Protein 5GJ9 (pdb70)

Nearest PDB structures (foldseek):
  5gja-assembly1_B  TM=1.000E+00  e=1.916E-65  Arabidopsis thaliana
  5gja-assembly1_E  TM=1.000E+00  e=4.987E-63  Arabidopsis thaliana
  5gja-assembly1_H  TM=1.001E+00  e=1.355E-62  Arabidopsis thaliana
  5tcv-assembly1_A  TM=8.488E-01  e=1.077E-47  Petunia x hybrida
  1w9y-assembly1_A  TM=8.461E-01  e=1.157E-46  Petunia x hybrida

Sequence (596 aa):
KFPVVDLSKLNGEERDQTMALINEACENWGFFEIVNHGLPHDLMDKIEKMTKDHYKTCQEQKFNDMLKSKGLDNLETEVEDVDWESTFYVRHLPQSNLNDISDVSDEYRTAMKDFGKRLENLAEDLLDLLCENLGLEKGYLKKVFHGTKGPTFGTKVSNYPPCPKPEMIKGLRAHTDAGGIILLFQDDKVSGLQLLKDGDWIDVPPLNHSIVINLGDQLEVITNGKYKSVLHRVVTQQEGNRMSVASFYNPGSDAEISPATSLVEKDSEYPSFVFDDYMKLYAGVKFQPKEPRFAAMKKFPVVDLSKLNGEERDQTMALINEACENWGFFEIVNHGLPHDLMDKIEKMTKDHYKTCQEQKFNDMLKSKGLDNLETEVEDVDWESTFYVRHLPQSNLNDISDVSDEYRTAMKDFGKRLENLAEDLLDLLCENLGLEKGYLKKVFHGTKGPTFGTKVSNYPPCPKPEMIKGLRAHTDAGGIILLFQDDKVSGLQLLKDGDWIDVPPLNHSIVINLGDQLEVITNGKYKSVLHRVVTQQEGNRMSVASFYNPGSDAEISPATSLVEKDSEYPSFVFDDYMKLYAGVKFQPKEPRFAAMK

CATH classification: 2.60.120.330

InterPro domains:
  IPR005123 Oxoglutarate/iron-dependent dioxygenase domain [PS51471] (156-256)
  IPR026992 Non-haem dioxygenase, N-terminal domain [PF14226] (8-100)
  IPR027443 Isopenicillin N synthase-like superfamily [G3DSA:2.60.120.330] (5-317)
  IPR044861 Isopenicillin N synthase-like, Fe(2+) 2OG dioxygenase domain [PF03171] (162-256)
  IPR050295 Plant 2-oxoglutarate-dependent oxidoreductases [PTHR47991] (5-285)

Organism: Arabidopsis thaliana (NCBI:txid3702)

Foldseek 3Di:
DAAEAEVVCCPDDCNVVRLVSVLVCLQAPLKHKYDPLPDDLVLLVVLVVQLVVCCVVPQVVVLVVVCVVVVVVDQDAADPPDALKTKDKFWDPPHTPLVVPPRGDPVNSVSVNVVQVSVVVSVLVVVQSVCVVLVHDGCPVQVLQQAPSGWTKMKMKMKRAADQDQVRHFNFAKFFAAFAKKKKDKAQPDWFKWWDGPHDTHTPHRHRPMIMMGGGCLVCFQLLNSGDGTIMTGTHHNHDMMIMIMMGTGGDQQRWGHHHVVNDDDDGPFDIAGSVVLVVVCVVQGNPDDVVSRVVRD/DAAEAEVVLCPDPCVVVSLVSVLCCLQAPLKHKYDPLPDDLVLLVVLVVQLVVLCVVPQVVVLVVVCVVVVVVDFDAADDPDAQKTKDKFWDPPDTCLVVPDSGDPVNSVSVNVVQVSVVVSVLVVVQSVCVVLVHDGCPVQVLQQAPSGWTKMKMKMKRAAHQCLVRHFNFAKFFAAFAKKKKDKAQPDWFKWWAGPRDTHTPHRHRRMIMMGGGPLVCFQLLNSRHGTIMTGTHHNDDMMIMIMMGTGGDQQRWGHHHPVNDDDDGPFAIDGSNVLVVVCVVQRNPDPVVSRVVRD

Structure (mmCIF, N/CA/C/O backb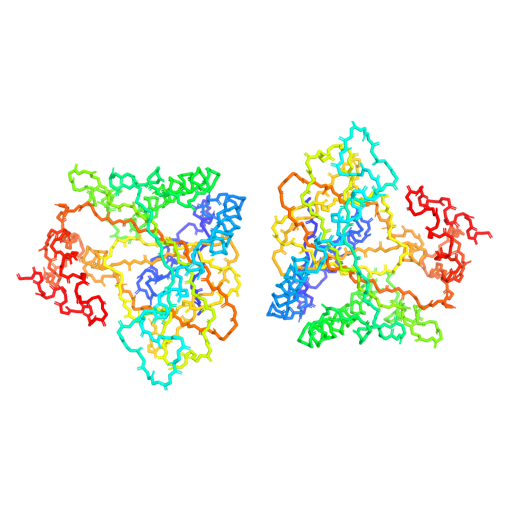one):
data_5GJ9
#
_entry.id   5GJ9
#
_cell.length_a   49.378
_cell.length_b   95.096
_cell.length_c   70.145
_cell.angle_alpha   90.00
_cell.angle_beta   105.91
_cell.angle_gamma   90.00
#
_symmetry.space_group_name_H-M   'P 1 21 1'
#
loop_
_entity.id
_entity.type
_entity.pdbx_description
1 polymer '1-aminocyclopropane-1-carboxylate oxidase 2'
2 non-polymer 'ZINC ION'
3 non-polymer 'PYRAZINE-2-CARBOXYLIC ACID'
4 water water
#
loop_
_atom_site.group_PDB
_atom_site.id
_atom_site.type_symbol
_atom_site.label_atom_id
_atom_site.label_alt_id
_atom_site.label_comp_id
_atom_site.label_asym_id
_atom_site.label_entity_id
_atom_site.label_seq_id
_atom_site.pdbx_PDB_ins_code
_atom_site.Cartn_x
_atom_site.Cartn_y
_atom_site.Cartn_z
_atom_site.occupancy
_atom_site.B_iso_or_equiv
_atom_site.auth_seq_id
_atom_site.auth_comp_id
_atom_site.auth_asym_id
_atom_site.auth_atom_id
_atom_site.pdbx_PDB_model_num
ATOM 1 N N . LYS A 1 6 ? -5.179 4.963 -35.913 1.00 45.41 6 LYS A N 1
ATOM 2 C CA . LYS A 1 6 ? -4.540 4.657 -34.633 1.00 50.74 6 LYS A CA 1
ATOM 3 C C . LYS A 1 6 ? -4.023 3.212 -34.595 1.00 47.91 6 LYS A C 1
ATOM 4 O O . LYS A 1 6 ? -4.582 2.311 -35.233 1.00 41.16 6 LYS A O 1
ATOM 10 N N . PHE A 1 7 ? -2.953 3.002 -33.840 1.00 48.65 7 PHE A N 1
ATOM 11 C CA . PHE A 1 7 ? -2.236 1.737 -33.902 1.00 41.20 7 PHE A CA 1
ATOM 12 C C . PHE A 1 7 ? -3.106 0.610 -33.353 1.00 31.43 7 PHE A C 1
ATOM 13 O O . PHE A 1 7 ? -3.634 0.727 -32.244 1.00 38.32 7 PHE A O 1
ATOM 21 N N . PRO A 1 8 ? -3.279 -0.487 -34.091 1.00 35.49 8 PRO A N 1
ATOM 22 C CA . PRO A 1 8 ? -4.184 -1.566 -33.649 1.00 39.87 8 PRO A CA 1
ATOM 23 C C . PRO A 1 8 ? -3.671 -2.296 -32.410 1.00 33.37 8 PRO A C 1
ATOM 24 O O . PRO A 1 8 ? -2.561 -2.834 -32.399 1.00 25.93 8 PRO A O 1
ATOM 28 N N . VAL A 1 9 ? -4.502 -2.335 -31.373 1.00 29.76 9 VAL A N 1
ATOM 29 C CA . VAL A 1 9 ? -4.273 -3.163 -30.192 1.00 34.63 9 VAL A CA 1
ATOM 30 C C . VAL A 1 9 ? -5.432 -4.151 -30.110 1.00 33.85 9 VAL A C 1
ATOM 31 O O . VAL A 1 9 ? -6.598 -3.742 -30.085 1.00 36.51 9 VAL A O 1
ATOM 35 N N . VAL A 1 10 ? -5.117 -5.444 -30.083 1.00 30.02 10 VAL A N 1
ATOM 36 C CA . VAL A 1 10 ? -6.120 -6.506 -30.147 1.00 32.31 10 VAL A CA 1
ATOM 37 C C . VAL A 1 10 ? -6.168 -7.225 -28.806 1.00 32.52 10 VAL A C 1
ATOM 38 O O . VAL A 1 10 ? -5.139 -7.703 -28.317 1.00 30.35 10 VAL A O 1
ATOM 42 N N . ASP A 1 11 ? -7.367 -7.313 -28.222 1.00 35.02 11 ASP A N 1
ATOM 43 C CA . ASP A 1 11 ? -7.597 -8.028 -26.964 1.00 35.14 11 ASP A CA 1
ATOM 44 C C . ASP A 1 11 ? -7.924 -9.487 -27.274 1.00 36.18 11 ASP A C 1
ATOM 45 O O . ASP A 1 11 ? -9.065 -9.825 -27.606 1.00 34.95 11 ASP A O 1
ATOM 50 N N . LEU A 1 12 ? -6.933 -10.365 -27.109 1.00 29.23 12 LEU A N 1
ATOM 51 C CA . LEU A 1 12 ? -7.105 -11.764 -27.486 1.00 36.06 12 LEU A CA 1
ATOM 52 C C . LEU A 1 12 ? -8.137 -12.478 -26.627 1.00 38.57 12 LEU A C 1
ATOM 53 O O . LEU A 1 12 ? -8.697 -13.490 -27.067 1.00 40.79 12 LEU A O 1
ATOM 58 N N . SER A 1 13 ? -8.413 -11.977 -25.420 1.00 37.82 13 SER A N 1
ATOM 59 C CA . SER A 1 13 ? -9.443 -12.595 -24.600 1.00 37.73 13 SER A CA 1
ATOM 60 C C . SER A 1 13 ? -10.817 -12.492 -25.244 1.00 36.91 13 SER A C 1
ATOM 61 O O . SER A 1 13 ? -11.712 -13.272 -24.899 1.00 42.50 13 SER A O 1
ATOM 64 N N . LYS A 1 14 ? -11.002 -11.566 -26.178 1.00 37.46 14 LYS A N 1
ATOM 65 C CA . LYS A 1 14 ? -12.280 -11.409 -26.858 1.00 44.64 14 LYS A CA 1
ATOM 66 C C . LYS A 1 14 ? -12.529 -12.478 -27.920 1.00 48.02 14 LYS A C 1
ATOM 67 O O . LYS A 1 14 ? -13.554 -12.416 -28.611 1.00 45.43 14 LYS A O 1
ATOM 73 N N . LEU A 1 15 ? -11.629 -13.454 -28.062 1.00 49.15 15 LEU A N 1
ATOM 74 C CA . LEU A 1 15 ? -11.830 -14.581 -28.967 1.00 51.46 15 LEU A CA 1
ATOM 75 C C . LEU A 1 15 ? -12.714 -15.678 -28.381 1.00 55.12 15 LEU A C 1
ATOM 76 O O . LEU A 1 15 ? -13.188 -16.537 -29.136 1.00 50.62 15 LEU A O 1
ATOM 81 N N . ASN A 1 16 ? -12.944 -15.674 -27.067 1.00 58.34 16 ASN A N 1
ATOM 82 C CA . ASN A 1 16 ? -13.597 -16.784 -26.381 1.00 58.39 16 ASN A CA 1
ATOM 83 C C . ASN A 1 16 ? -15.117 -16.707 -26.395 1.00 62.27 16 ASN A C 1
ATOM 84 O O . ASN A 1 16 ? -15.768 -17.653 -25.934 1.00 63.90 16 ASN A O 1
ATOM 89 N N . GLY A 1 17 ? -15.699 -15.619 -26.898 1.00 55.76 17 GLY A N 1
ATOM 90 C CA . GLY A 1 17 ? -17.140 -15.470 -26.853 1.00 57.36 17 GLY A CA 1
ATOM 91 C C . GLY A 1 17 ? -17.769 -14.813 -28.066 1.00 60.92 17 GLY A C 1
ATOM 92 O O . GLY A 1 17 ? -17.402 -15.098 -29.210 1.00 63.54 17 GLY A O 1
ATOM 93 N N . GLU A 1 18 ? -18.718 -13.910 -27.808 1.00 59.43 18 GLU A N 1
ATOM 94 C CA . GLU A 1 18 ? -19.555 -13.308 -28.841 1.00 58.16 18 GLU A CA 1
ATOM 95 C C . GLU A 1 18 ? -18.855 -12.205 -29.624 1.00 57.15 18 GLU A C 1
ATOM 96 O O . GLU A 1 18 ? -19.359 -11.810 -30.681 1.00 53.62 18 GLU A O 1
ATOM 102 N N . GLU A 1 19 ? -17.730 -11.689 -29.130 1.00 54.08 19 GLU A N 1
ATOM 103 C CA . GLU A 1 19 ? -16.968 -10.664 -29.831 1.00 47.12 19 GLU A CA 1
ATOM 104 C C . GLU A 1 19 ? -15.907 -11.255 -30.752 1.00 42.65 19 GLU A C 1
ATOM 105 O O . GLU A 1 19 ? -15.064 -10.512 -31.260 1.00 41.39 19 GLU A O 1
ATOM 111 N N . ARG A 1 20 ? -15.931 -12.570 -30.971 1.00 40.78 20 ARG A N 1
ATOM 112 C CA . ARG A 1 20 ? -14.850 -13.225 -31.699 1.00 40.09 20 ARG A CA 1
ATOM 113 C C . ARG A 1 20 ? -14.746 -12.703 -33.129 1.00 40.65 20 ARG A C 1
ATOM 114 O O . ARG A 1 20 ? -13.650 -12.384 -33.610 1.00 33.65 20 ARG A O 1
ATOM 122 N N . ASP A 1 21 ? -15.885 -12.595 -33.822 1.00 40.22 21 ASP A N 1
ATOM 123 C CA . ASP A 1 21 ? -15.853 -12.209 -35.231 1.00 43.94 21 ASP A CA 1
ATOM 124 C C . ASP A 1 21 ? -15.326 -10.790 -35.411 1.00 41.60 21 ASP A C 1
ATOM 125 O O . ASP A 1 21 ? -14.496 -10.541 -36.298 1.00 33.20 21 ASP A O 1
ATOM 130 N N . GLN A 1 22 ? -15.766 -9.854 -34.566 1.00 37.37 22 GLN A N 1
ATOM 131 C CA . GLN A 1 22 ? -15.224 -8.500 -34.632 1.00 40.89 22 GLN A CA 1
ATOM 132 C C . GLN A 1 22 ? -13.720 -8.505 -34.394 1.00 43.50 22 GLN A C 1
ATOM 133 O O . GLN A 1 22 ? -12.971 -7.767 -35.049 1.00 39.80 22 GLN A O 1
ATOM 139 N N . THR A 1 23 ? -13.262 -9.345 -33.465 1.00 33.98 23 THR A N 1
ATOM 140 C CA . THR A 1 23 ? -11.847 -9.377 -33.113 1.00 33.71 23 THR A CA 1
ATOM 141 C C . THR A 1 23 ? -11.002 -9.985 -34.233 1.00 32.89 23 THR A C 1
ATOM 142 O O . THR A 1 23 ? -9.941 -9.446 -34.582 1.00 32.54 23 THR A O 1
ATOM 146 N N . MET A 1 24 ? -11.448 -11.120 -34.800 1.00 31.26 24 MET A N 1
ATOM 147 C CA . MET A 1 24 ? -10.749 -11.707 -35.947 1.00 34.01 24 MET A CA 1
ATOM 148 C C . MET A 1 24 ? -10.679 -10.725 -37.103 1.00 34.92 24 MET A C 1
ATOM 149 O O . MET A 1 24 ? -9.649 -10.616 -37.782 1.00 28.98 24 MET A O 1
ATOM 154 N N . ALA A 1 25 ? -11.780 -10.013 -37.342 1.00 31.88 25 ALA A N 1
ATOM 155 C CA . ALA A 1 25 ? -11.822 -9.017 -38.401 1.00 34.55 25 ALA A CA 1
ATOM 156 C C . ALA A 1 25 ? -10.768 -7.935 -38.184 1.00 35.24 25 ALA A C 1
ATOM 157 O O . ALA A 1 25 ? -10.111 -7.498 -39.137 1.00 30.40 25 ALA A O 1
ATOM 159 N N . LEU A 1 26 ? -10.581 -7.508 -36.930 1.00 34.12 26 LEU A N 1
ATOM 160 C CA . LEU A 1 26 ? -9.537 -6.534 -36.620 1.00 29.83 26 LEU A CA 1
ATOM 161 C C . LEU A 1 26 ? -8.146 -7.124 -36.837 1.00 26.84 26 LEU A C 1
ATOM 162 O O . LEU A 1 26 ? -7.239 -6.433 -37.325 1.00 32.30 26 LEU A O 1
ATOM 167 N N . ILE A 1 27 ? -7.957 -8.403 -36.501 1.00 26.56 27 ILE A N 1
ATOM 168 C CA . ILE A 1 27 ? -6.674 -9.051 -36.770 1.00 26.58 27 ILE A CA 1
ATOM 169 C C . ILE A 1 27 ? -6.387 -9.059 -38.267 1.00 30.12 27 ILE A C 1
ATOM 170 O O . ILE A 1 27 ? -5.267 -8.761 -38.708 1.00 28.51 27 ILE A O 1
ATOM 175 N N . ASN A 1 28 ? -7.395 -9.397 -39.072 1.00 30.17 28 ASN A N 1
ATOM 176 C CA . ASN A 1 28 ? -7.216 -9.398 -40.519 1.00 28.80 28 ASN A CA 1
ATOM 177 C C . ASN A 1 28 ? -6.904 -7.999 -41.037 1.00 32.72 28 ASN A C 1
ATOM 178 O O . ASN A 1 28 ? -5.997 -7.823 -41.864 1.00 28.10 28 ASN A O 1
ATOM 183 N N . GLU A 1 29 ? -7.635 -6.989 -40.547 1.00 24.18 29 GLU A N 1
ATOM 184 C CA . GLU A 1 29 ? -7.417 -5.613 -40.995 1.00 27.57 29 GLU A CA 1
ATOM 185 C C . GLU A 1 29 ? -5.999 -5.138 -40.683 1.00 26.44 29 GLU A C 1
ATOM 186 O O . GLU A 1 29 ? -5.362 -4.474 -41.510 1.00 26.94 29 GLU A O 1
ATOM 192 N N . ALA A 1 30 ? -5.481 -5.469 -39.500 1.00 23.28 30 ALA A N 1
ATOM 193 C CA . ALA A 1 30 ? -4.101 -5.115 -39.194 1.00 28.90 30 ALA A CA 1
ATOM 194 C C . ALA A 1 30 ? -3.119 -5.870 -40.093 1.00 27.49 30 ALA A C 1
ATOM 195 O O . ALA A 1 30 ? -2.143 -5.287 -40.574 1.00 24.56 30 ALA A O 1
ATOM 197 N N . CYS A 1 31 ? -3.366 -7.165 -40.338 1.00 24.98 31 CYS A N 1
ATOM 198 C CA . CYS A 1 31 ? -2.486 -7.941 -41.208 1.00 26.56 31 CYS A CA 1
ATOM 199 C C . CYS A 1 31 ? -2.441 -7.372 -42.626 1.00 27.51 31 CYS A C 1
ATOM 200 O O . CYS A 1 31 ? -1.388 -7.394 -43.278 1.00 23.49 31 CYS A O 1
ATOM 203 N N . GLU A 1 32 ? -3.578 -6.885 -43.130 1.00 26.38 32 GLU A N 1
ATOM 204 C CA . GLU A 1 32 ? -3.623 -6.323 -44.482 1.00 32.23 32 GLU A CA 1
ATOM 205 C C . GLU A 1 32 ? -2.992 -4.939 -44.553 1.00 28.45 32 GLU A C 1
ATOM 206 O O . GLU A 1 32 ? -2.290 -4.620 -45.522 1.00 27.68 32 GLU A O 1
ATOM 212 N N . ASN A 1 33 ? -3.254 -4.092 -43.559 1.00 23.33 33 ASN A N 1
ATOM 213 C CA . ASN A 1 33 ? -3.042 -2.662 -43.726 1.00 30.10 33 ASN A CA 1
ATOM 214 C C . ASN A 1 33 ? -1.951 -2.078 -42.850 1.00 29.02 33 ASN A C 1
ATOM 215 O O . ASN A 1 33 ? -1.469 -0.982 -43.152 1.00 29.83 33 ASN A O 1
ATOM 220 N N . TRP A 1 34 ? -1.552 -2.774 -41.796 1.00 24.21 34 TRP A N 1
ATOM 221 C CA . TRP A 1 34 ? -0.481 -2.331 -40.917 1.00 26.30 34 TRP A CA 1
ATOM 222 C C . TRP A 1 34 ? 0.732 -3.248 -40.923 1.00 24.05 34 TRP A C 1
ATOM 223 O O . TRP A 1 34 ? 1.852 -2.763 -40.742 1.00 25.92 34 TRP A O 1
ATOM 234 N N . GLY A 1 35 ? 0.545 -4.553 -41.096 1.00 20.87 35 GLY A N 1
ATOM 235 C CA . GLY A 1 35 ? 1.646 -5.479 -40.952 1.00 24.23 35 GLY A CA 1
ATOM 236 C C . GLY A 1 35 ? 2.169 -5.634 -39.537 1.00 27.92 35 GLY A C 1
ATOM 237 O O . GLY A 1 35 ? 3.048 -6.472 -39.308 1.00 25.07 35 GLY A O 1
ATOM 238 N N . PHE A 1 36 ? 1.661 -4.846 -38.591 1.00 26.96 36 PHE A N 1
ATOM 239 C CA . PHE A 1 36 ? 1.998 -4.909 -37.179 1.00 19.77 36 PHE A CA 1
ATOM 240 C C . PHE A 1 36 ? 0.707 -4.839 -36.374 1.00 29.93 36 PHE A C 1
ATOM 241 O O . PHE A 1 36 ? -0.260 -4.193 -36.792 1.00 22.57 36 PHE A O 1
ATOM 249 N N . PHE A 1 37 ? 0.715 -5.437 -35.186 1.00 25.01 37 PHE A N 1
ATOM 250 C CA . PHE A 1 37 ? -0.336 -5.113 -34.225 1.00 24.61 37 PHE A CA 1
ATOM 251 C C . PHE A 1 37 ? 0.105 -5.545 -32.835 1.00 29.56 37 PHE A C 1
ATOM 252 O O . PHE A 1 37 ? 0.923 -6.457 -32.682 1.00 29.74 37 PHE A O 1
ATOM 260 N N . GLU A 1 38 ? -0.433 -4.862 -31.825 1.00 28.14 38 GLU A N 1
ATOM 261 C CA . GLU A 1 38 ? -0.211 -5.240 -30.438 1.00 25.75 38 GLU A CA 1
ATOM 262 C C . GLU A 1 38 ? -1.309 -6.191 -29.968 1.00 30.14 38 GLU A C 1
ATOM 263 O O . GLU A 1 38 ? -2.468 -6.079 -30.378 1.00 31.41 38 GLU A O 1
ATOM 269 N N . ILE A 1 39 ? -0.936 -7.133 -29.100 1.00 26.26 39 ILE A N 1
ATOM 270 C CA . ILE A 1 39 ? -1.900 -8.010 -28.444 1.00 32.99 39 ILE A CA 1
ATOM 271 C C . ILE A 1 39 ? -1.780 -7.835 -26.937 1.00 33.57 39 ILE A C 1
ATOM 272 O O . ILE A 1 39 ? -0.674 -7.692 -26.402 1.00 31.18 39 ILE A O 1
ATOM 277 N N . VAL A 1 40 ? -2.932 -7.837 -26.264 1.00 36.26 40 VAL A N 1
ATOM 278 C CA . VAL A 1 40 ? -3.037 -7.849 -24.809 1.00 34.54 40 VAL A CA 1
ATOM 279 C C . VAL A 1 40 ? -3.862 -9.067 -24.404 1.00 34.94 40 VAL A C 1
ATOM 280 O O . VAL A 1 40 ? -4.580 -9.658 -25.216 1.00 29.98 40 VAL A O 1
ATOM 284 N N . ASN A 1 41 ? -3.757 -9.436 -23.126 1.00 38.05 41 ASN A N 1
ATOM 285 C CA . ASN A 1 41 ? -4.389 -10.652 -22.605 1.00 39.39 41 ASN A CA 1
ATOM 286 C C . ASN A 1 41 ? -4.032 -11.864 -23.473 1.00 36.65 41 ASN A C 1
ATOM 287 O O . ASN A 1 41 ? -4.896 -12.621 -23.916 1.00 34.97 41 ASN A O 1
ATOM 292 N N . HIS A 1 42 ? -2.731 -12.035 -23.715 1.00 31.38 42 HIS A N 1
ATOM 293 C CA . HIS A 1 42 ? -2.170 -13.009 -24.646 1.00 30.51 42 HIS A CA 1
ATOM 294 C C . HIS A 1 42 ? -1.827 -14.347 -24.003 1.00 37.56 42 HIS A C 1
ATOM 295 O O . HIS A 1 42 ? -1.401 -15.269 -24.710 1.00 38.05 42 HIS A O 1
ATOM 302 N N . GLY A 1 43 ? -1.963 -14.471 -22.688 1.00 38.95 43 GLY A N 1
ATOM 303 C CA . GLY A 1 43 ? -1.691 -15.707 -21.998 1.00 35.75 43 GLY A CA 1
ATOM 304 C C . GLY A 1 43 ? -0.342 -15.781 -21.315 1.00 35.57 43 GLY A C 1
ATOM 305 O O . GLY A 1 43 ? -0.155 -16.636 -20.442 1.00 36.62 43 GLY A O 1
ATOM 306 N N . LEU A 1 44 ? 0.594 -14.926 -21.681 1.00 35.12 44 LEU A N 1
ATOM 307 C CA . LEU A 1 44 ? 1.904 -14.980 -21.058 1.00 36.57 44 LEU A CA 1
ATOM 308 C C . LEU A 1 44 ? 1.832 -14.366 -19.662 1.00 38.55 44 LEU A C 1
ATOM 309 O O . LEU A 1 44 ? 1.383 -13.228 -19.521 1.00 45.40 44 LEU A O 1
ATOM 314 N N . PRO A 1 45 ? 2.291 -15.066 -18.622 1.00 30.82 45 PRO A N 1
ATOM 315 C CA . PRO A 1 45 ? 2.163 -14.530 -17.251 1.00 32.70 45 PRO A CA 1
ATOM 316 C C . PRO A 1 45 ? 2.856 -13.182 -17.086 1.00 37.64 45 PRO A C 1
ATOM 317 O O . PRO A 1 45 ? 3.989 -12.996 -17.521 1.00 30.08 45 PRO A O 1
ATOM 321 N N . HIS A 1 46 ? 2.142 -12.239 -16.461 1.00 30.49 46 HIS A N 1
ATOM 322 C CA . HIS A 1 46 ? 2.700 -10.913 -16.204 1.00 30.18 46 HIS A CA 1
ATOM 323 C C . HIS A 1 46 ? 3.981 -10.998 -15.378 1.00 31.57 46 HIS A C 1
ATOM 324 O O . HIS A 1 46 ? 4.968 -10.297 -15.652 1.00 28.55 46 HIS A O 1
ATOM 331 N N . ASP A 1 47 ? 3.990 -11.875 -14.374 1.00 31.50 47 ASP A N 1
ATOM 332 C CA . ASP A 1 47 ? 5.178 -12.067 -13.551 1.00 36.24 47 ASP A CA 1
ATOM 333 C C . ASP A 1 47 ? 6.374 -12.518 -14.384 1.00 33.59 47 ASP A C 1
ATOM 334 O O . ASP A 1 47 ? 7.502 -12.062 -14.158 1.00 32.52 47 ASP A O 1
ATOM 339 N N . LEU A 1 48 ? 6.155 -13.426 -15.342 1.00 28.55 48 LEU A N 1
ATOM 340 C CA . LEU A 1 48 ? 7.263 -13.871 -16.182 1.00 27.40 48 LEU A CA 1
ATOM 341 C C . LEU A 1 48 ? 7.787 -12.730 -17.054 1.00 25.75 48 LEU A C 1
ATOM 342 O O . LEU A 1 48 ? 9.002 -12.538 -17.165 1.00 26.05 48 LEU A O 1
ATOM 347 N N . MET A 1 49 ? 6.897 -11.959 -17.677 1.00 27.54 49 MET A N 1
ATOM 348 C CA . MET A 1 49 ? 7.360 -10.792 -18.435 1.00 28.75 49 MET A CA 1
ATOM 349 C C . MET A 1 49 ? 8.156 -9.844 -17.544 1.00 28.82 49 MET A C 1
ATOM 350 O O . MET A 1 49 ? 9.214 -9.343 -17.940 1.00 25.69 49 MET A O 1
ATOM 355 N N . ASP A 1 50 ? 7.677 -9.612 -16.319 1.00 29.69 50 ASP A N 1
ATOM 356 C CA . ASP A 1 50 ? 8.394 -8.716 -15.420 1.00 30.54 50 ASP A CA 1
ATOM 357 C C . ASP A 1 50 ? 9.794 -9.240 -15.117 1.00 26.15 50 ASP A C 1
ATOM 358 O O . ASP A 1 50 ? 10.744 -8.460 -15.031 1.00 27.10 50 ASP A O 1
ATOM 363 N N . LYS A 1 51 ? 9.942 -10.558 -14.967 1.00 29.44 51 LYS A N 1
ATOM 364 C CA . LYS A 1 51 ? 11.249 -11.139 -14.662 1.00 31.85 51 LYS A CA 1
ATOM 365 C C . LYS A 1 51 ? 12.176 -11.098 -15.872 1.00 26.44 51 LYS A C 1
ATOM 366 O O . LYS A 1 51 ? 13.372 -10.814 -15.740 1.00 25.09 51 LYS A O 1
ATOM 372 N N . ILE A 1 52 ? 11.652 -11.408 -17.056 1.00 24.06 52 ILE A N 1
ATOM 373 C CA . ILE A 1 52 ? 12.464 -11.298 -18.268 1.00 23.06 52 ILE A CA 1
ATOM 374 C C . ILE A 1 52 ? 12.915 -9.855 -18.470 1.00 28.54 52 ILE A C 1
ATOM 375 O O . ILE A 1 52 ? 14.078 -9.591 -18.809 1.00 23.76 52 ILE A O 1
ATOM 380 N N . GLU A 1 53 ? 12.007 -8.897 -18.240 1.00 26.07 53 GLU A N 1
ATOM 381 C CA . GLU A 1 53 ? 12.362 -7.488 -18.384 1.00 26.20 53 GLU A CA 1
ATOM 382 C C . GLU A 1 53 ? 13.506 -7.113 -17.448 1.00 31.50 53 GLU A C 1
ATOM 383 O O . GLU A 1 53 ? 14.509 -6.529 -17.872 1.00 31.76 53 GLU A O 1
ATOM 389 N N . LYS A 1 54 ? 13.365 -7.433 -16.161 1.00 29.67 54 LYS A N 1
ATOM 390 C CA . LYS A 1 54 ? 14.376 -7.027 -15.192 1.00 27.59 54 LYS A CA 1
ATOM 391 C C . LYS A 1 54 ? 15.717 -7.689 -15.482 1.00 26.04 54 LYS A C 1
ATOM 392 O O . LYS A 1 54 ? 16.762 -7.028 -15.444 1.00 26.00 54 LYS A O 1
ATOM 398 N N . MET A 1 55 ? 15.711 -8.992 -15.782 1.00 29.71 55 MET A N 1
ATOM 399 C CA . MET A 1 55 ? 16.973 -9.708 -15.962 1.00 34.66 55 MET A CA 1
ATOM 400 C C . MET A 1 55 ? 17.683 -9.299 -17.246 1.00 31.02 55 MET A C 1
ATOM 401 O O . MET A 1 55 ? 18.920 -9.333 -17.307 1.00 28.62 55 MET A O 1
ATOM 406 N N . THR A 1 56 ? 16.926 -8.926 -18.277 1.00 28.43 56 THR A N 1
ATOM 407 C CA . THR A 1 56 ? 17.542 -8.434 -19.506 1.00 29.22 56 THR A CA 1
ATOM 408 C C . THR A 1 56 ? 18.203 -7.077 -19.277 1.00 27.81 56 THR A C 1
ATOM 409 O O . THR A 1 56 ? 19.340 -6.848 -19.707 1.00 26.02 56 THR A O 1
ATOM 413 N N . LYS A 1 57 ? 17.505 -6.164 -18.594 1.00 25.05 57 LYS A N 1
ATOM 414 C CA . LYS A 1 57 ? 18.081 -4.848 -18.318 1.00 29.66 57 LYS A CA 1
ATOM 415 C C . LYS A 1 57 ? 19.305 -4.952 -17.412 1.00 31.53 57 LYS A C 1
ATOM 416 O O . LYS A 1 57 ? 20.309 -4.262 -17.633 1.00 31.56 57 LYS A O 1
ATOM 422 N N . ASP A 1 58 ? 19.232 -5.802 -16.381 1.00 27.07 58 ASP A N 1
ATOM 423 C CA . ASP A 1 58 ? 20.375 -6.005 -15.493 1.00 29.32 58 ASP A CA 1
ATOM 424 C C . ASP A 1 58 ? 21.567 -6.595 -16.238 1.00 34.80 58 ASP A C 1
ATOM 425 O O . ASP A 1 58 ? 22.715 -6.207 -15.994 1.00 33.12 58 ASP A O 1
ATOM 430 N N . HIS A 1 59 ? 21.321 -7.560 -17.125 1.00 31.40 59 HIS A N 1
ATOM 431 C CA . HIS A 1 59 ? 22.421 -8.148 -17.875 1.00 29.54 59 HIS A CA 1
ATOM 432 C C . HIS A 1 59 ? 23.055 -7.135 -18.820 1.00 32.11 59 HIS A C 1
ATOM 433 O O . HIS A 1 59 ? 24.264 -7.193 -19.063 1.00 28.81 59 HIS A O 1
ATOM 440 N N . TYR A 1 60 ? 22.273 -6.197 -19.361 1.00 34.10 60 TYR A N 1
ATOM 441 C CA . TYR A 1 60 ? 22.886 -5.146 -20.164 1.00 30.02 60 TYR A CA 1
ATOM 442 C C . TYR A 1 60 ? 23.864 -4.330 -19.327 1.00 35.61 60 TYR A C 1
ATOM 443 O O . TYR A 1 60 ? 24.990 -4.048 -19.760 1.00 26.56 60 TYR A O 1
ATOM 452 N N . LYS A 1 61 ? 23.448 -3.926 -18.122 1.00 33.11 61 LYS A N 1
ATOM 453 C CA . LYS A 1 61 ? 24.318 -3.075 -17.316 1.00 36.06 61 LYS A CA 1
ATOM 454 C C . LYS A 1 61 ? 25.584 -3.821 -16.909 1.00 39.81 61 LYS A C 1
ATOM 455 O O . LYS A 1 61 ? 26.682 -3.254 -16.936 1.00 39.18 61 LYS A O 1
ATOM 461 N N . THR A 1 62 ? 25.453 -5.100 -16.549 1.00 35.52 62 THR A N 1
ATOM 462 C CA . THR A 1 62 ? 26.581 -5.817 -15.970 1.00 39.82 62 THR A CA 1
ATOM 463 C C . THR A 1 62 ? 27.519 -6.368 -17.035 1.00 39.63 62 THR A C 1
ATOM 464 O O . THR A 1 62 ? 28.719 -6.521 -16.776 1.00 40.93 62 THR A O 1
ATOM 468 N N . CYS A 1 63 ? 27.002 -6.666 -18.229 1.00 34.39 63 CYS A N 1
ATOM 469 C CA . CYS A 1 63 ? 27.796 -7.314 -19.269 1.00 42.65 63 CYS A CA 1
ATOM 470 C C . CYS A 1 63 ? 27.823 -6.520 -20.567 1.00 32.66 63 CYS A C 1
ATOM 471 O O . CYS A 1 63 ? 28.908 -6.159 -21.035 1.00 41.12 63 CYS A O 1
ATOM 474 N N . GLN A 1 64 ? 26.665 -6.230 -21.161 1.00 29.94 64 GLN A N 1
ATOM 475 C CA . GLN A 1 64 ? 26.636 -5.715 -22.530 1.00 32.22 64 GLN A CA 1
ATOM 476 C C . GLN A 1 64 ? 27.238 -4.317 -22.630 1.00 34.89 64 GLN A C 1
ATOM 477 O O . GLN A 1 64 ? 27.894 -3.989 -23.630 1.00 27.50 64 GLN A O 1
ATOM 483 N N . GLU A 1 65 ? 27.011 -3.473 -21.616 1.00 26.38 65 GLU A N 1
ATOM 484 C CA . GLU A 1 65 ? 27.352 -2.060 -21.746 1.00 32.76 65 GLU A CA 1
ATOM 485 C C . GLU A 1 65 ? 28.847 -1.865 -21.986 1.00 40.59 65 GLU A C 1
ATOM 486 O O . GLU A 1 65 ? 29.246 -1.085 -22.862 1.00 35.52 65 GLU A O 1
ATOM 492 N N . GLN A 1 66 ? 29.688 -2.589 -21.239 1.00 41.40 66 GLN A N 1
ATOM 493 C CA . GLN A 1 66 ? 31.129 -2.514 -21.457 1.00 43.26 66 GLN A CA 1
ATOM 494 C C . GLN A 1 66 ? 31.500 -2.936 -22.876 1.00 45.25 66 GLN A C 1
ATOM 495 O O . GLN A 1 66 ? 32.363 -2.317 -23.514 1.00 46.01 66 GLN A O 1
ATOM 501 N N . LYS A 1 67 ? 30.852 -3.986 -23.388 1.00 32.92 67 LYS A N 1
ATOM 502 C CA . LYS A 1 67 ? 31.134 -4.451 -24.741 1.00 43.65 67 LYS A CA 1
ATOM 503 C C . LYS A 1 67 ? 30.675 -3.446 -25.788 1.00 46.07 67 LYS A C 1
ATOM 504 O O . LYS A 1 67 ? 31.299 -3.332 -26.852 1.00 44.75 67 LYS A O 1
ATOM 510 N N . PHE A 1 68 ? 29.599 -2.709 -25.505 1.00 42.72 68 PHE A N 1
ATOM 511 C CA . PHE A 1 68 ? 29.098 -1.733 -26.464 1.00 38.77 68 PHE A CA 1
ATOM 512 C C . PHE A 1 68 ? 30.067 -0.566 -26.607 1.00 41.83 68 PHE A C 1
ATOM 513 O O . PHE A 1 68 ? 30.404 -0.157 -27.727 1.00 43.27 68 PHE A O 1
ATOM 521 N N . ASN A 1 69 ? 30.534 -0.024 -25.479 1.00 38.54 69 ASN A N 1
ATOM 522 C CA . ASN A 1 69 ? 31.469 1.095 -25.525 1.00 42.86 69 ASN A CA 1
ATOM 523 C C . ASN A 1 69 ? 32.789 0.668 -26.141 1.00 50.06 69 ASN A C 1
ATOM 524 O O . ASN A 1 69 ? 33.395 1.421 -26.914 1.00 56.90 69 ASN A O 1
ATOM 529 N N . ASP A 1 70 ? 33.251 -0.539 -25.805 1.00 46.48 70 ASP A N 1
ATOM 530 C CA . ASP A 1 70 ? 34.408 -1.105 -26.487 1.00 57.64 70 ASP A CA 1
ATOM 531 C C . ASP A 1 70 ? 34.182 -1.157 -27.992 1.00 59.62 70 ASP A C 1
ATOM 532 O O . ASP A 1 70 ? 35.094 -0.871 -28.776 1.00 62.01 70 ASP A O 1
ATOM 537 N N . MET A 1 71 ? 32.969 -1.515 -28.417 1.00 56.74 71 MET A N 1
ATOM 538 C CA . MET A 1 71 ? 32.676 -1.525 -29.846 1.00 56.42 71 MET A CA 1
ATOM 539 C C . MET A 1 71 ? 32.738 -0.117 -30.429 1.00 58.39 71 MET A C 1
ATOM 540 O O . MET A 1 71 ? 33.206 0.075 -31.558 1.00 55.75 71 MET A O 1
ATOM 545 N N . LEU A 1 72 ? 32.289 0.884 -29.669 1.00 57.02 72 LEU A N 1
ATOM 546 C CA . LEU A 1 72 ? 32.206 2.242 -30.198 1.00 54.84 72 LEU A CA 1
ATOM 547 C C . LEU A 1 72 ? 33.588 2.786 -30.563 1.00 61.35 72 LEU A C 1
ATOM 548 O O . LEU A 1 72 ? 33.834 3.170 -31.713 1.00 56.09 72 LEU A O 1
ATOM 553 N N . LYS A 1 73 ? 34.501 2.819 -29.582 1.00 69.50 73 LYS A N 1
ATOM 554 C CA . LYS A 1 73 ? 35.865 3.311 -29.783 1.00 80.08 73 LYS A CA 1
ATOM 555 C C . LYS A 1 73 ? 36.582 2.556 -30.900 1.00 81.96 73 LYS A C 1
ATOM 556 O O . LYS A 1 73 ? 37.363 3.148 -31.657 1.00 83.91 73 LYS A O 1
ATOM 562 N N . SER A 1 74 ? 36.350 1.244 -30.991 1.00 80.84 74 SER A N 1
ATOM 563 C CA . SER A 1 74 ? 37.034 0.406 -31.968 1.00 81.40 74 SER A CA 1
ATOM 564 C C . SER A 1 74 ? 36.589 0.694 -33.393 1.00 82.42 74 SER A C 1
ATOM 565 O O . SER A 1 74 ? 37.269 0.269 -34.333 1.00 80.76 74 SER A O 1
ATOM 568 N N . LYS A 1 75 ? 35.474 1.402 -33.574 1.00 78.78 75 LYS A N 1
ATOM 569 C CA . LYS A 1 75 ? 35.014 1.801 -34.895 1.00 74.98 75 LYS A CA 1
ATOM 570 C C . LYS A 1 75 ? 34.976 3.314 -35.067 1.00 75.39 75 LYS A C 1
ATOM 571 O O . LYS A 1 75 ? 34.387 3.799 -36.040 1.00 75.80 75 LYS A O 1
ATOM 577 N N . GLY A 1 76 ? 35.587 4.069 -34.155 1.00 74.49 76 GLY A N 1
ATOM 578 C CA . GLY A 1 76 ? 35.536 5.516 -34.204 1.00 74.71 76 GLY A CA 1
ATOM 579 C C . GLY A 1 76 ? 34.184 6.122 -33.904 1.00 66.94 76 GLY A C 1
ATOM 580 O O . GLY A 1 76 ? 34.047 7.352 -33.965 1.00 61.16 76 GLY A O 1
ATOM 581 N N . LEU A 1 77 ? 33.190 5.302 -33.555 1.00 63.48 77 LEU A N 1
ATOM 582 C CA . LEU A 1 77 ? 31.825 5.745 -33.296 1.00 63.03 77 LEU A CA 1
ATOM 583 C C . LEU A 1 77 ? 31.657 6.411 -31.935 1.00 66.53 77 LEU A C 1
ATOM 584 O O . LEU A 1 77 ? 30.549 6.833 -31.595 1.00 61.74 77 LEU A O 1
ATOM 589 N N . ASP A 1 78 ? 32.718 6.492 -31.144 1.00 73.95 78 ASP A N 1
ATOM 590 C CA . ASP A 1 78 ? 32.759 7.280 -29.918 1.00 80.05 78 ASP A CA 1
ATOM 591 C C . ASP A 1 78 ? 32.686 8.772 -30.178 1.00 79.59 78 ASP A C 1
ATOM 592 O O . ASP A 1 78 ? 32.649 9.559 -29.221 1.00 75.11 78 ASP A O 1
ATOM 597 N N . ASN A 1 79 ? 32.711 9.182 -31.438 1.00 81.20 79 ASN A N 1
ATOM 598 C CA . ASN A 1 79 ? 32.659 10.599 -31.756 1.00 82.72 79 ASN A CA 1
ATOM 599 C C . ASN A 1 79 ? 31.967 10.704 -33.111 1.00 78.03 79 ASN A C 1
ATOM 600 O O . ASN A 1 79 ? 32.608 10.642 -34.162 1.00 73.82 79 ASN A O 1
ATOM 605 N N . LEU A 1 80 ? 30.646 10.818 -33.060 1.00 73.92 80 LEU A N 1
ATOM 606 C CA . LEU A 1 80 ? 29.835 10.978 -34.255 1.00 70.61 80 LEU A CA 1
ATOM 607 C C . LEU A 1 80 ? 29.998 12.395 -34.775 1.00 81.57 80 LEU A C 1
ATOM 608 O O . LEU A 1 80 ? 29.749 13.358 -34.043 1.00 84.37 80 LEU A O 1
ATOM 613 N N . GLU A 1 81 ? 30.413 12.525 -36.024 1.00 89.32 81 GLU A N 1
ATOM 614 C CA . GLU A 1 81 ? 30.516 13.831 -36.665 1.00 100.36 81 GLU A CA 1
ATOM 615 C C . GLU A 1 81 ? 29.645 13.950 -37.900 1.00 97.44 81 GLU A C 1
ATOM 616 O O . GLU A 1 81 ? 29.080 15.018 -38.154 1.00 102.10 81 GLU A O 1
ATOM 622 N N . THR A 1 82 ? 29.521 12.879 -38.671 1.00 87.12 82 THR A N 1
ATOM 623 C CA . THR A 1 82 ? 28.745 12.865 -39.896 1.00 79.09 82 THR A CA 1
ATOM 624 C C . THR A 1 82 ? 27.705 11.758 -39.808 1.00 68.84 82 THR A C 1
ATOM 625 O O . THR A 1 82 ? 27.725 10.925 -38.897 1.00 67.22 82 THR A O 1
ATOM 629 N N . GLU A 1 83 ? 26.778 11.771 -40.765 1.00 64.87 83 GLU A N 1
ATOM 630 C CA . GLU A 1 83 ? 25.779 10.717 -40.851 1.00 58.86 83 GLU A CA 1
ATOM 631 C C . GLU A 1 83 ? 26.455 9.358 -40.988 1.00 55.90 83 GLU A C 1
ATOM 632 O O . GLU A 1 83 ? 27.450 9.203 -41.704 1.00 56.98 83 GLU A O 1
ATOM 638 N N . VAL A 1 84 ? 25.918 8.375 -40.275 1.00 51.16 84 VAL A N 1
ATOM 639 C CA . VAL A 1 84 ? 26.370 6.994 -40.353 1.00 52.17 84 VAL A CA 1
ATOM 640 C C . VAL A 1 84 ? 25.187 6.169 -40.846 1.00 52.78 84 VAL A C 1
ATOM 641 O O . VAL A 1 84 ? 24.210 5.958 -40.109 1.00 48.42 84 VAL A O 1
ATOM 645 N N . GLU A 1 85 ? 25.270 5.709 -42.096 1.00 50.00 85 GLU A N 1
ATOM 646 C CA . GLU A 1 85 ? 24.207 4.933 -42.727 1.00 48.99 85 GLU A CA 1
ATOM 647 C C . GLU A 1 85 ? 24.582 3.467 -42.931 1.00 46.48 85 GLU A C 1
ATOM 648 O O . GLU A 1 85 ? 23.819 2.724 -43.566 1.00 46.01 85 GLU A O 1
ATOM 654 N N . ASP A 1 86 ? 25.710 3.014 -42.375 1.00 46.06 86 ASP A N 1
ATOM 655 C CA . ASP A 1 86 ? 26.144 1.629 -42.534 1.00 46.69 86 ASP A CA 1
ATOM 656 C C . ASP A 1 86 ? 26.325 0.900 -41.210 1.00 45.73 86 ASP A C 1
ATOM 657 O O . ASP A 1 86 ? 26.855 -0.218 -41.205 1.00 43.01 86 ASP A O 1
ATOM 662 N N . VAL A 1 87 ? 25.908 1.501 -40.091 1.00 47.64 87 VAL A N 1
ATOM 663 C CA . VAL A 1 87 ? 26.064 0.916 -38.764 1.00 42.29 87 VAL A CA 1
ATOM 664 C C . VAL A 1 87 ? 24.795 1.178 -37.955 1.00 40.10 87 VAL A C 1
ATOM 665 O O . VAL A 1 87 ? 24.152 2.224 -38.088 1.00 38.01 87 VAL A O 1
ATOM 669 N N . ASP A 1 88 ? 24.443 0.219 -37.103 1.00 34.13 88 ASP A N 1
ATOM 670 C CA . ASP A 1 88 ? 23.281 0.316 -36.219 1.00 38.77 88 ASP A CA 1
ATOM 671 C C . ASP A 1 88 ? 23.738 0.593 -34.791 1.00 37.74 88 ASP A C 1
ATOM 672 O O . ASP A 1 88 ? 24.609 -0.113 -34.269 1.00 34.98 88 ASP A O 1
ATOM 677 N N . TRP A 1 89 ? 23.149 1.614 -34.161 1.00 30.74 89 TRP A N 1
ATOM 678 C CA . TRP A 1 89 ? 23.453 1.956 -32.767 1.00 30.07 89 TRP A CA 1
ATOM 679 C C . TRP A 1 89 ? 22.689 0.988 -31.859 1.00 32.19 89 TRP A C 1
ATOM 680 O O . TRP A 1 89 ? 21.641 1.302 -31.287 1.00 26.92 89 TRP A O 1
ATOM 691 N N . GLU A 1 90 ? 23.249 -0.212 -31.714 1.00 30.58 90 GLU A N 1
ATOM 692 C CA . GLU A 1 90 ? 22.525 -1.358 -31.176 1.00 32.37 90 GLU A CA 1
ATOM 693 C C . GLU A 1 90 ? 23.488 -2.305 -30.467 1.00 30.14 90 GLU A C 1
ATOM 694 O O . GLU A 1 90 ? 24.603 -2.545 -30.947 1.00 26.50 90 GLU A O 1
ATOM 700 N N . SER A 1 91 ? 23.041 -2.855 -29.341 1.00 30.35 91 SER A N 1
ATOM 701 C CA . SER A 1 91 ? 23.759 -3.893 -28.604 1.00 30.97 91 SER A CA 1
ATOM 702 C C . SER A 1 91 ? 22.873 -5.133 -28.562 1.00 31.22 91 SER A C 1
ATOM 703 O O . SER A 1 91 ? 21.728 -5.056 -28.108 1.00 29.88 91 SER A O 1
ATOM 706 N N . THR A 1 92 ? 23.394 -6.268 -29.037 1.00 27.11 92 THR A N 1
ATOM 707 C CA . THR A 1 92 ? 22.573 -7.446 -29.315 1.00 31.93 92 THR A CA 1
ATOM 708 C C . THR A 1 92 ? 23.339 -8.734 -29.047 1.00 27.07 92 THR A C 1
ATOM 709 O O . THR A 1 92 ? 24.518 -8.861 -29.394 1.00 27.39 92 THR A O 1
ATOM 713 N N . PHE A 1 93 ? 22.625 -9.719 -28.505 1.00 26.21 93 PHE A N 1
ATOM 714 C CA . PHE A 1 93 ? 23.032 -11.113 -28.605 1.00 29.13 93 PHE A CA 1
ATOM 715 C C . PHE A 1 93 ? 21.804 -11.957 -28.941 1.00 34.92 93 PHE A C 1
ATOM 716 O O . PHE A 1 93 ? 20.658 -11.510 -28.797 1.00 26.70 93 PHE A O 1
ATOM 724 N N . TYR A 1 94 ? 22.062 -13.179 -29.412 1.00 26.69 94 TYR A N 1
ATOM 725 C CA . TYR A 1 94 ? 21.036 -14.076 -29.933 1.00 35.06 94 TYR A CA 1
ATOM 726 C C . TYR A 1 94 ? 20.899 -15.332 -29.079 1.00 35.22 94 TYR A C 1
ATOM 727 O O . TYR A 1 94 ? 21.894 -15.901 -28.611 1.00 31.64 94 TYR A O 1
ATOM 736 N N . VAL A 1 95 ? 19.659 -15.775 -28.916 1.00 31.42 95 VAL A N 1
ATOM 737 C CA . VAL A 1 95 ? 19.331 -17.008 -28.214 1.00 32.54 95 VAL A CA 1
ATOM 738 C C . VAL A 1 95 ? 18.624 -17.932 -29.197 1.00 28.41 95 VAL A C 1
ATOM 739 O O . VAL A 1 95 ? 17.559 -17.594 -29.728 1.00 31.65 95 VAL A O 1
ATOM 743 N N . ARG A 1 96 ? 19.213 -19.087 -29.444 1.00 31.89 96 ARG A N 1
ATOM 744 C CA . ARG A 1 96 ? 18.596 -20.080 -30.307 1.00 38.82 96 ARG A CA 1
ATOM 745 C C . ARG A 1 96 ? 17.743 -21.003 -29.452 1.00 36.00 96 ARG A C 1
ATOM 746 O O . ARG A 1 96 ? 18.186 -21.463 -28.395 1.00 39.80 96 ARG A O 1
ATOM 754 N N . HIS A 1 97 ? 16.513 -21.249 -29.895 1.00 32.80 97 HIS A N 1
ATOM 755 C CA . HIS A 1 97 ? 15.649 -22.228 -29.252 1.00 39.34 97 HIS A CA 1
ATOM 756 C C . HIS A 1 97 ? 15.515 -23.498 -30.075 1.00 37.42 97 HIS A C 1
ATOM 757 O O . HIS A 1 97 ? 15.726 -24.594 -29.555 1.00 39.10 97 HIS A O 1
ATOM 764 N N . LEU A 1 98 ? 15.177 -23.367 -31.356 1.00 38.28 98 LEU A N 1
ATOM 765 C CA . LEU A 1 98 ? 15.006 -24.502 -32.273 1.00 34.89 98 LEU A CA 1
ATOM 766 C C . LEU A 1 98 ? 15.690 -24.198 -33.608 1.00 39.98 98 LEU A C 1
ATOM 767 O O . LEU A 1 98 ? 15.760 -23.020 -33.984 1.00 36.19 98 LEU A O 1
ATOM 772 N N . PRO A 1 99 ? 16.181 -25.229 -34.332 1.00 43.32 99 PRO A N 1
ATOM 773 C CA . PRO A 1 99 ? 16.191 -26.673 -34.047 1.00 47.67 99 PRO A CA 1
ATOM 774 C C . PRO A 1 99 ? 16.863 -27.074 -32.738 1.00 50.70 99 PRO A C 1
ATOM 775 O O . PRO A 1 99 ? 16.445 -28.061 -32.112 1.00 53.76 99 PRO A O 1
ATOM 779 N N . GLN A 1 100 ? 17.883 -26.337 -32.299 1.00 48.64 100 GLN A N 1
ATOM 780 C CA . GLN A 1 100 ? 18.671 -26.720 -31.131 1.00 57.03 100 GLN A CA 1
ATOM 781 C C . GLN A 1 100 ? 19.051 -25.474 -30.339 1.00 58.38 100 GLN A C 1
ATOM 782 O O . GLN A 1 100 ? 19.468 -24.460 -30.915 1.00 51.39 100 GLN A O 1
ATOM 788 N N . SER A 1 101 ? 18.908 -25.563 -29.014 1.00 58.02 101 SER A N 1
ATOM 789 C CA . SER A 1 101 ? 19.128 -24.427 -28.128 1.00 56.41 101 SER A CA 1
ATOM 790 C C . SER A 1 101 ? 20.613 -24.162 -27.914 1.00 53.12 101 SER A C 1
ATOM 791 O O . SER A 1 101 ? 21.405 -25.090 -27.735 1.00 58.09 101 SER A O 1
ATOM 794 N N . ASN A 1 102 ? 20.985 -22.881 -27.926 1.00 40.58 102 ASN A N 1
ATOM 795 C CA . ASN A 1 102 ? 22.327 -22.446 -27.562 1.00 40.31 102 ASN A CA 1
ATOM 796 C C . ASN A 1 102 ? 22.377 -21.856 -26.164 1.00 39.71 102 ASN A C 1
ATOM 797 O O . ASN A 1 102 ? 23.439 -21.390 -25.739 1.00 37.48 102 ASN A O 1
ATOM 802 N N . LEU A 1 103 ? 21.245 -21.851 -25.453 1.00 36.78 103 LEU A N 1
ATOM 803 C CA . LEU A 1 103 ? 21.145 -21.143 -24.182 1.00 37.25 103 LEU A CA 1
ATOM 804 C C . LEU A 1 103 ? 22.211 -21.603 -23.189 1.00 38.83 103 LEU A C 1
ATOM 805 O O . LEU A 1 103 ? 22.708 -20.800 -22.393 1.00 41.06 103 LEU A O 1
ATOM 810 N N . ASN A 1 104 ? 22.623 -22.868 -23.261 1.00 43.18 104 ASN A N 1
ATOM 811 C CA . ASN A 1 104 ? 23.625 -23.379 -22.337 1.00 50.60 104 ASN A CA 1
ATOM 812 C C . ASN A 1 104 ? 25.043 -22.937 -22.670 1.00 51.65 104 ASN A C 1
ATOM 813 O O . ASN A 1 104 ? 25.954 -23.194 -21.877 1.00 57.28 104 ASN A O 1
ATOM 818 N N . ASP A 1 105 ? 25.258 -22.277 -23.804 1.00 50.36 105 ASP A N 1
ATOM 819 C CA . ASP A 1 105 ? 26.596 -21.858 -24.191 1.00 55.20 105 ASP A CA 1
ATOM 820 C C . ASP A 1 105 ? 26.862 -20.379 -23.942 1.00 52.14 105 ASP A C 1
ATOM 821 O O . ASP A 1 105 ? 28.009 -19.944 -24.087 1.00 52.95 105 ASP A O 1
ATOM 826 N N . ILE A 1 106 ? 25.849 -19.601 -23.571 1.00 53.55 106 ILE A N 1
ATOM 827 C CA . ILE A 1 106 ? 26.045 -18.190 -23.248 1.00 52.28 106 ILE A CA 1
ATOM 828 C C . ILE A 1 106 ? 26.664 -18.116 -21.855 1.00 48.73 106 ILE A C 1
ATOM 829 O O . ILE A 1 106 ? 25.987 -18.349 -20.853 1.00 40.18 106 ILE A O 1
ATOM 834 N N . SER A 1 107 ? 27.954 -17.777 -21.792 1.00 54.30 107 SER A N 1
ATOM 835 C CA . SER A 1 107 ? 28.720 -17.927 -20.559 1.00 61.72 107 SER A CA 1
ATOM 836 C C . SER A 1 107 ? 28.353 -16.915 -19.475 1.00 59.78 107 SER A C 1
ATOM 837 O O . SER A 1 107 ? 28.613 -17.187 -18.298 1.00 63.53 107 SER A O 1
ATOM 840 N N . ASP A 1 108 ? 27.780 -15.757 -19.827 1.00 48.06 108 ASP A N 1
ATOM 841 C CA . ASP A 1 108 ? 27.636 -14.663 -18.868 1.00 52.39 108 ASP A CA 1
ATOM 842 C C . ASP A 1 108 ? 26.188 -14.400 -18.453 1.00 50.97 108 ASP A C 1
ATOM 843 O O . ASP A 1 108 ? 25.860 -13.296 -18.017 1.00 50.36 108 ASP A O 1
ATOM 848 N N . VAL A 1 109 ? 25.319 -15.403 -18.550 1.00 51.75 109 VAL A N 1
ATOM 849 C CA . VAL A 1 109 ? 23.950 -15.297 -18.062 1.00 50.35 109 VAL A CA 1
ATOM 850 C C . VAL A 1 109 ? 23.799 -16.205 -16.848 1.00 51.66 109 VAL A C 1
ATOM 851 O O . VAL A 1 109 ? 24.593 -17.123 -16.623 1.00 59.92 109 VAL A O 1
ATOM 855 N N . SER A 1 110 ? 22.768 -15.940 -16.052 1.00 41.08 110 SER A N 1
ATOM 856 C CA . SER A 1 110 ? 22.571 -16.693 -14.823 1.00 44.01 110 SER A CA 1
ATOM 857 C C . SER A 1 110 ? 21.655 -17.893 -15.051 1.00 47.28 110 SER A C 1
ATOM 858 O O . SER A 1 110 ? 20.921 -17.966 -16.043 1.00 39.82 110 SER A O 1
ATOM 861 N N . ASP A 1 111 ? 21.709 -18.839 -14.101 1.00 46.64 111 ASP A N 1
ATOM 862 C CA . ASP A 1 111 ? 20.823 -20.003 -14.126 1.00 48.12 111 ASP A CA 1
ATOM 863 C C . ASP A 1 111 ? 19.368 -19.573 -14.215 1.00 43.42 111 ASP A C 1
ATOM 864 O O . ASP A 1 111 ? 18.582 -20.135 -14.988 1.00 37.41 111 ASP A O 1
ATOM 869 N N . GLU A 1 112 ? 18.991 -18.585 -13.399 1.00 40.25 112 GLU A N 1
ATOM 870 C CA . GLU A 1 112 ? 17.608 -18.132 -13.356 1.00 38.29 112 GLU A CA 1
ATOM 871 C C . GLU A 1 112 ? 17.211 -17.458 -14.661 1.00 35.86 112 GLU A C 1
ATOM 872 O O . GLU A 1 112 ? 16.087 -17.637 -15.138 1.00 40.10 112 GLU A O 1
ATOM 878 N N . TYR A 1 113 ? 18.124 -16.686 -15.260 1.00 31.91 113 TYR A N 1
ATOM 879 C CA . TYR A 1 113 ? 17.863 -16.113 -16.578 1.00 31.59 113 TYR A CA 1
ATOM 880 C C . TYR A 1 113 ? 17.625 -17.210 -17.605 1.00 33.45 113 TYR A C 1
ATOM 881 O O . TYR A 1 113 ? 16.646 -17.175 -18.359 1.00 27.78 113 TYR A O 1
ATOM 890 N N . ARG A 1 114 ? 18.516 -18.202 -17.638 1.00 32.72 114 ARG A N 1
ATOM 891 C CA . ARG A 1 114 ? 18.417 -19.272 -18.621 1.00 36.31 114 ARG A CA 1
ATOM 892 C C . ARG A 1 114 ? 17.107 -20.027 -18.489 1.00 38.17 114 ARG A C 1
ATOM 893 O O . ARG A 1 114 ? 16.428 -20.304 -19.483 1.00 28.28 114 ARG A O 1
ATOM 901 N N . THR A 1 115 ? 16.757 -20.401 -17.261 1.00 38.80 115 THR A N 1
ATOM 902 C CA . THR A 1 115 ? 15.513 -21.120 -17.025 1.00 32.17 115 THR A CA 1
ATOM 903 C C . THR A 1 115 ? 14.308 -20.264 -17.388 1.00 26.52 115 THR A C 1
ATOM 904 O O . THR A 1 115 ? 13.362 -20.749 -18.017 1.00 26.14 115 THR A O 1
ATOM 908 N N . ALA A 1 116 ? 14.333 -18.982 -17.012 1.00 26.00 116 ALA A N 1
ATOM 909 C CA . ALA A 1 116 ? 13.235 -18.078 -17.354 1.00 26.24 116 ALA A CA 1
ATOM 910 C C . ALA A 1 116 ? 13.109 -17.894 -18.861 1.00 31.50 116 ALA A C 1
ATOM 911 O O . ALA A 1 116 ? 11.994 -17.834 -19.395 1.00 26.33 116 ALA A O 1
ATOM 913 N N . MET A 1 117 ? 14.240 -17.775 -19.558 1.00 25.24 117 MET A N 1
ATOM 914 C CA . MET A 1 117 ? 14.205 -17.590 -21.008 1.00 25.26 117 MET A CA 1
ATOM 915 C C . MET A 1 117 ? 13.641 -18.815 -21.711 1.00 26.90 117 MET A C 1
ATOM 916 O O . MET A 1 117 ? 12.961 -18.684 -22.739 1.00 24.76 117 MET A O 1
ATOM 921 N N . LYS A 1 118 ? 13.927 -20.004 -21.174 1.00 25.66 118 LYS A N 1
ATOM 922 C CA . LYS A 1 118 ? 13.380 -21.240 -21.718 1.00 28.56 118 LYS A CA 1
ATOM 923 C C . LYS A 1 118 ? 11.869 -21.281 -21.555 1.00 27.83 118 LYS A C 1
ATOM 924 O O . LYS A 1 118 ? 11.142 -21.597 -22.503 1.00 27.79 118 LYS A O 1
ATOM 930 N N . ASP A 1 119 ? 11.391 -20.997 -20.336 1.00 26.24 119 ASP A N 1
ATOM 931 C CA . ASP A 1 119 ? 9.965 -20.862 -20.056 1.00 27.33 119 ASP A CA 1
ATOM 932 C C . ASP A 1 119 ? 9.317 -19.859 -21.010 1.00 24.62 119 ASP A C 1
ATOM 933 O O . ASP A 1 119 ? 8.312 -20.164 -21.665 1.00 22.82 119 ASP A O 1
ATOM 938 N N . PHE A 1 120 ? 9.907 -18.661 -21.118 1.00 23.83 120 PHE A N 1
ATOM 939 C CA . PHE A 1 120 ? 9.354 -17.611 -21.973 1.00 21.97 120 PHE A CA 1
ATOM 940 C C . PHE A 1 120 ? 9.336 -18.049 -23.432 1.00 22.69 120 PHE A C 1
ATOM 941 O O . PHE A 1 120 ? 8.342 -17.856 -24.143 1.00 24.55 120 PHE A O 1
ATOM 949 N N . GLY A 1 121 ? 10.448 -18.628 -23.899 1.00 27.71 121 GLY A N 1
ATOM 950 C CA . GLY A 1 121 ? 10.531 -19.058 -25.288 1.00 29.69 121 GLY A CA 1
ATOM 951 C C . GLY A 1 121 ? 9.502 -20.113 -25.652 1.00 31.94 121 GLY A C 1
ATOM 952 O O . GLY A 1 121 ? 8.914 -20.073 -26.739 1.00 28.77 121 GLY A O 1
ATOM 953 N N . LYS A 1 122 ? 9.270 -21.075 -24.758 1.00 27.37 122 LYS A N 1
ATOM 954 C CA . LYS A 1 122 ? 8.269 -22.098 -25.044 1.00 30.82 122 LYS A CA 1
ATOM 955 C C . LYS A 1 122 ? 6.882 -21.473 -25.159 1.00 33.31 122 LYS A C 1
ATOM 956 O O . LYS A 1 122 ? 6.138 -21.754 -26.111 1.00 23.57 122 LYS A O 1
ATOM 962 N N . ARG A 1 123 ? 6.525 -20.605 -24.201 1.00 25.94 123 ARG A N 1
ATOM 963 C CA . ARG A 1 123 ? 5.217 -19.962 -24.231 1.00 26.93 123 ARG A CA 1
ATOM 964 C C . ARG A 1 123 ? 5.040 -19.141 -25.503 1.00 22.89 123 ARG A C 1
ATOM 965 O O . ARG A 1 123 ? 3.974 -19.175 -26.128 1.00 25.74 123 ARG A O 1
ATOM 973 N N . LEU A 1 124 ? 6.082 -18.419 -25.913 1.00 21.86 124 LEU A N 1
ATOM 974 C CA . LEU A 1 124 ? 6.014 -17.628 -27.146 1.00 23.81 124 LEU A CA 1
ATOM 975 C C . LEU A 1 124 ? 5.859 -18.511 -28.380 1.00 27.25 124 LEU A C 1
ATOM 976 O O . LEU A 1 124 ? 5.159 -18.145 -29.336 1.00 25.42 124 LEU A O 1
ATOM 981 N N . GLU A 1 125 ? 6.534 -19.660 -28.400 1.00 28.75 125 GLU A N 1
ATOM 982 C CA . GLU A 1 125 ? 6.381 -20.560 -29.535 1.00 25.43 125 GLU A CA 1
ATOM 983 C C . GLU A 1 125 ? 4.955 -21.083 -29.619 1.00 24.97 125 GLU A C 1
ATOM 984 O O . GLU A 1 125 ? 4.412 -21.265 -30.715 1.00 24.27 125 GLU A O 1
ATOM 990 N N . ASN A 1 126 ? 4.336 -21.339 -28.466 1.00 26.76 126 ASN A N 1
ATOM 991 C CA . ASN A 1 126 ? 2.950 -21.785 -28.452 1.00 29.47 126 ASN A CA 1
ATOM 992 C C . ASN A 1 126 ? 2.011 -20.668 -28.921 1.00 25.52 126 ASN A C 1
ATOM 993 O O . ASN A 1 126 ? 1.065 -20.922 -29.676 1.00 25.74 126 ASN A O 1
ATOM 998 N N . LEU A 1 127 ? 2.272 -19.425 -28.504 1.00 26.83 127 LEU A N 1
ATOM 999 C CA . LEU A 1 127 ? 1.476 -18.284 -28.965 1.00 25.41 127 LEU A CA 1
ATOM 1000 C C . LEU A 1 127 ? 1.662 -18.045 -30.464 1.00 23.21 127 LEU A C 1
ATOM 1001 O O . LEU A 1 127 ? 0.687 -17.805 -31.188 1.00 23.54 127 LEU A O 1
ATOM 1006 N N . ALA A 1 128 ? 2.907 -18.101 -30.944 1.00 20.25 128 ALA A N 1
ATOM 1007 C CA . ALA A 1 128 ? 3.164 -17.975 -32.379 1.00 22.92 128 ALA A CA 1
ATOM 1008 C C . ALA A 1 128 ? 2.331 -18.964 -33.187 1.00 27.69 128 ALA A C 1
ATOM 1009 O O . ALA A 1 128 ? 1.768 -18.611 -34.230 1.00 24.69 128 ALA A O 1
ATOM 1011 N N . GLU A 1 129 ? 2.226 -20.209 -32.711 1.00 23.42 129 GLU A N 1
ATOM 1012 C CA . GLU A 1 129 ? 1.477 -21.204 -33.467 1.00 26.37 129 GLU A CA 1
ATOM 1013 C C . GLU A 1 129 ? -0.023 -20.947 -33.391 1.00 22.84 129 GLU A C 1
ATOM 1014 O O . GLU A 1 129 ? -0.732 -21.120 -34.389 1.00 23.42 129 GLU A O 1
ATOM 1020 N N . ASP A 1 130 ? -0.525 -20.508 -32.229 1.00 30.63 130 ASP A N 1
ATOM 1021 C CA . ASP A 1 130 ? -1.927 -20.095 -32.147 1.00 32.44 130 ASP A CA 1
ATOM 1022 C C . ASP A 1 130 ? -2.220 -18.918 -33.076 1.00 24.93 130 ASP A C 1
ATOM 1023 O O . ASP A 1 130 ? -3.249 -18.898 -33.766 1.00 22.28 130 ASP A O 1
ATOM 1028 N N . LEU A 1 131 ? -1.333 -17.923 -33.107 1.00 23.91 131 LEU A N 1
ATOM 1029 C CA . LEU A 1 131 ? -1.576 -16.762 -33.964 1.00 24.92 131 LEU A CA 1
ATOM 1030 C C . LEU A 1 131 ? -1.601 -17.160 -35.437 1.00 25.90 131 LEU A C 1
ATOM 1031 O O . LEU A 1 131 ? -2.422 -16.654 -36.211 1.00 29.43 131 LEU A O 1
ATOM 1036 N N . LEU A 1 132 ? -0.734 -18.095 -35.835 1.00 24.08 132 LEU A N 1
ATOM 1037 C CA . LEU A 1 132 ? -0.698 -18.516 -37.235 1.00 23.63 132 LEU A CA 1
ATOM 1038 C C . LEU A 1 132 ? -1.995 -19.222 -37.642 1.00 24.39 132 LEU A C 1
ATOM 1039 O O . LEU A 1 132 ? -2.485 -19.038 -38.763 1.00 29.07 132 LEU A O 1
ATOM 1044 N N . ASP A 1 133 ? -2.578 -20.017 -36.742 1.00 25.45 133 ASP A N 1
ATOM 1045 C CA . ASP A 1 133 ? -3.884 -20.618 -37.020 1.00 24.40 133 ASP A CA 1
ATOM 1046 C C . ASP A 1 133 ? -4.988 -19.564 -37.151 1.00 28.54 133 ASP A C 1
ATOM 1047 O O . ASP A 1 133 ? -5.891 -19.708 -37.984 1.00 36.44 133 ASP A O 1
ATOM 1052 N N . LEU A 1 134 ? -4.951 -18.503 -36.340 1.00 32.50 134 LEU A N 1
ATOM 1053 C CA . LEU A 1 134 ? -5.867 -17.386 -36.574 1.00 34.27 134 LEU A CA 1
ATOM 1054 C C . LEU A 1 134 ? -5.672 -16.818 -37.974 1.00 33.26 134 LEU A C 1
ATOM 1055 O O . LEU A 1 134 ? -6.639 -16.577 -38.706 1.00 31.91 134 LEU A O 1
ATOM 1060 N N . LEU A 1 135 ? -4.417 -16.603 -38.366 1.00 31.07 135 LEU A N 1
ATOM 1061 C CA . LEU A 1 135 ? -4.140 -16.150 -39.722 1.00 27.14 135 LEU A CA 1
ATOM 1062 C C . LEU A 1 135 ? -4.722 -17.120 -40.740 1.00 32.07 135 LEU A C 1
ATOM 1063 O O . LEU A 1 135 ? -5.362 -16.703 -41.713 1.00 24.17 135 LEU A O 1
ATOM 1068 N N . CYS A 1 136 ? -4.526 -18.426 -40.513 1.00 24.11 136 CYS A N 1
ATOM 1069 C CA . CYS A 1 136 ? -5.087 -19.441 -41.399 1.00 30.20 136 CYS A CA 1
ATOM 1070 C C . CYS A 1 136 ? -6.583 -19.257 -41.560 1.00 35.17 136 CYS A C 1
ATOM 1071 O O . CYS A 1 136 ? -7.105 -19.244 -42.682 1.00 26.68 136 CYS A O 1
ATOM 1074 N N . GLU A 1 137 ? -7.287 -19.112 -40.430 1.00 25.62 137 GLU A N 1
ATOM 1075 C CA . GLU A 1 137 ? -8.732 -18.932 -40.456 1.00 26.56 137 GLU A CA 1
ATOM 1076 C C . GLU A 1 137 ? -9.124 -17.668 -41.218 1.00 28.26 137 GLU A C 1
ATOM 1077 O O . GLU A 1 137 ? -10.070 -17.683 -42.014 1.00 32.19 137 GLU A O 1
ATOM 1083 N N . ASN A 1 138 ? -8.401 -16.564 -41.002 1.00 30.70 138 ASN A N 1
ATOM 1084 C CA . ASN A 1 138 ? -8.719 -15.342 -41.734 1.00 30.22 138 ASN A CA 1
ATOM 1085 C C . ASN A 1 138 ? -8.451 -15.479 -43.224 1.00 28.28 138 ASN A C 1
ATOM 1086 O O . ASN A 1 138 ? -9.114 -14.819 -44.032 1.00 29.62 138 ASN A O 1
ATOM 1091 N N . LEU A 1 139 ? -7.483 -16.307 -43.611 1.00 31.24 139 LEU A N 1
ATOM 1092 C CA . LEU A 1 139 ? -7.131 -16.436 -45.018 1.00 32.33 139 LEU A CA 1
ATOM 1093 C C . LEU A 1 139 ? -7.968 -17.481 -45.735 1.00 33.22 139 LEU A C 1
ATOM 1094 O O . LEU A 1 139 ? -7.900 -17.569 -46.964 1.00 33.66 139 LEU A O 1
ATOM 1099 N N . GLY A 1 140 ? -8.756 -18.263 -45.006 1.00 33.44 140 GLY A N 1
ATOM 1100 C CA . GLY A 1 140 ? -9.464 -19.367 -45.618 1.00 32.43 140 GLY A CA 1
ATOM 1101 C C . GLY A 1 140 ? -8.620 -20.600 -45.821 1.00 35.49 140 GLY A C 1
ATOM 1102 O O . GLY A 1 140 ? -8.992 -21.461 -46.623 1.00 32.88 140 GLY A O 1
ATOM 1103 N N . LEU A 1 141 ? -7.486 -20.702 -45.128 1.00 31.79 141 LEU A N 1
ATOM 1104 C CA . LEU A 1 141 ? -6.634 -21.880 -45.166 1.00 32.57 141 LEU A CA 1
ATOM 1105 C C . LEU A 1 141 ? -7.021 -22.863 -44.066 1.00 38.29 141 LEU A C 1
ATOM 1106 O O . LEU A 1 141 ? -7.590 -22.482 -43.036 1.00 37.30 141 LEU A O 1
ATOM 1111 N N . GLU A 1 142 ? -6.694 -24.138 -44.292 1.00 40.75 142 GLU A N 1
ATOM 1112 C CA . GLU A 1 142 ? -6.943 -25.176 -43.298 1.00 43.52 142 GLU A CA 1
ATOM 1113 C C . GLU A 1 142 ? -6.097 -24.945 -42.049 1.00 37.47 142 GLU A C 1
ATOM 1114 O O . GLU A 1 142 ? -4.960 -24.466 -42.121 1.00 31.50 142 GLU A O 1
ATOM 1120 N N . LYS A 1 143 ? -6.669 -25.288 -40.890 1.00 35.13 143 LYS A N 1
ATOM 1121 C CA . LYS A 1 143 ? -5.945 -25.177 -39.627 1.00 37.22 143 LYS A CA 1
ATOM 1122 C C . LYS A 1 143 ? -4.595 -25.879 -39.722 1.00 32.23 143 LYS A C 1
ATOM 1123 O O . LYS A 1 143 ? -4.486 -26.979 -40.263 1.00 35.93 143 LYS A O 1
ATOM 1129 N N . GLY A 1 144 ? -3.557 -25.222 -39.209 1.00 26.94 144 GLY A N 1
ATOM 1130 C CA . GLY A 1 144 ? -2.219 -25.762 -39.254 1.00 26.84 144 GLY A CA 1
ATOM 1131 C C . GLY A 1 144 ? -1.507 -25.659 -40.591 1.00 28.32 144 GLY A C 1
ATOM 1132 O O . GLY A 1 144 ? -0.356 -26.112 -40.688 1.00 26.04 144 GLY A O 1
ATOM 1133 N N . TYR A 1 145 ? -2.138 -25.076 -41.617 1.00 25.62 145 TYR A N 1
ATOM 1134 C CA . TYR A 1 145 ? -1.482 -24.946 -42.916 1.00 28.61 145 TYR A CA 1
ATOM 1135 C C . TYR A 1 145 ? -0.127 -24.271 -42.788 1.00 28.36 145 TYR A C 1
ATOM 1136 O O . TYR A 1 145 ? 0.880 -24.767 -43.312 1.00 24.14 145 TYR A O 1
ATOM 1145 N N . LEU A 1 146 ? -0.084 -23.117 -42.113 1.00 22.12 146 LEU A N 1
ATOM 1146 C CA . LEU A 1 146 ? 1.167 -22.370 -42.050 1.00 28.40 146 LEU A CA 1
ATOM 1147 C C . LEU A 1 146 ? 2.197 -23.098 -41.198 1.00 26.58 146 LEU A C 1
ATOM 1148 O O . LEU A 1 146 ? 3.393 -23.095 -41.521 1.00 24.15 146 LEU A O 1
ATOM 1153 N N . LYS A 1 147 ? 1.756 -23.719 -40.102 1.00 28.42 147 LYS A N 1
ATOM 1154 C CA . LYS A 1 147 ? 2.677 -24.496 -39.283 1.00 30.33 147 LYS A CA 1
ATOM 1155 C C . LYS A 1 147 ? 3.275 -25.642 -40.087 1.00 27.38 147 LYS A C 1
ATOM 1156 O O . LYS A 1 147 ? 4.455 -25.981 -39.922 1.00 23.75 147 LYS A O 1
ATOM 1162 N N . LYS A 1 148 ? 2.487 -26.227 -40.990 1.00 21.53 148 LYS A N 1
ATOM 1163 C CA . LYS A 1 148 ? 2.987 -27.341 -41.787 1.00 24.74 148 LYS A CA 1
ATOM 1164 C C . LYS A 1 148 ? 4.012 -26.875 -42.817 1.00 23.19 148 LYS A C 1
ATOM 1165 O O . LYS A 1 148 ? 5.034 -27.536 -43.019 1.00 25.33 148 LYS A O 1
ATOM 1171 N N . VAL A 1 149 ? 3.754 -25.746 -43.478 1.00 28.03 149 VAL A N 1
ATOM 1172 C CA . VAL A 1 149 ? 4.704 -25.216 -44.461 1.00 29.86 149 VAL A CA 1
ATOM 1173 C C . VAL A 1 149 ? 6.038 -24.892 -43.796 1.00 25.00 149 VAL A C 1
ATOM 1174 O O . VAL A 1 149 ? 7.107 -25.143 -44.360 1.00 28.48 149 VAL A O 1
ATOM 1178 N N . PHE A 1 150 ? 5.993 -24.345 -42.582 1.00 22.50 150 PHE A N 1
ATOM 1179 C CA . PHE A 1 150 ? 7.200 -23.942 -41.871 1.00 20.87 150 PHE A CA 1
ATOM 1180 C C . PHE A 1 150 ? 8.019 -25.122 -41.359 1.00 25.07 150 PHE A C 1
ATOM 1181 O O . PHE A 1 150 ? 9.217 -24.959 -41.090 1.00 25.55 150 PHE A O 1
ATOM 1189 N N . HIS A 1 151 ? 7.415 -26.302 -41.214 1.00 25.66 151 HIS A N 1
ATOM 1190 C CA . HIS A 1 151 ? 8.104 -27.382 -40.511 1.00 23.91 151 HIS A CA 1
ATOM 1191 C C . HIS A 1 151 ? 9.381 -27.822 -41.233 1.00 21.27 151 HIS A C 1
ATOM 1192 O O . HIS A 1 151 ? 10.413 -28.043 -40.594 1.00 30.79 151 HIS A O 1
ATOM 1199 N N . GLY A 1 152 ? 9.345 -27.943 -42.555 1.00 23.32 152 GLY A N 1
ATOM 1200 C CA . GLY A 1 152 ? 10.518 -28.499 -43.219 1.00 28.00 152 GLY A CA 1
ATOM 1201 C C . GLY A 1 152 ? 10.717 -29.950 -42.813 1.00 34.12 152 GLY A C 1
ATOM 1202 O O . GLY A 1 152 ? 9.752 -30.697 -42.641 1.00 35.04 152 GLY A O 1
ATOM 1203 N N . THR A 1 153 ? 11.978 -30.365 -42.640 1.00 31.49 153 THR A N 1
ATOM 1204 C CA . THR A 1 153 ? 12.253 -31.694 -42.097 1.00 37.77 153 THR A CA 1
ATOM 1205 C C . THR A 1 153 ? 12.598 -31.695 -40.608 1.00 35.69 153 THR A C 1
ATOM 1206 O O . THR A 1 153 ? 12.361 -32.701 -39.935 1.00 41.55 153 THR A O 1
ATOM 1210 N N . LYS A 1 154 ? 13.147 -30.609 -40.069 1.00 35.44 154 LYS A N 1
ATOM 1211 C CA . LYS A 1 154 ? 13.588 -30.575 -38.678 1.00 35.74 154 LYS A CA 1
ATOM 1212 C C . LYS A 1 154 ? 12.717 -29.692 -37.784 1.00 37.01 154 LYS A C 1
ATOM 1213 O O . LYS A 1 154 ? 13.039 -29.516 -36.603 1.00 39.02 154 LYS A O 1
ATOM 1219 N N . GLY A 1 155 ? 11.628 -29.134 -38.305 1.00 33.14 155 GLY A N 1
ATOM 1220 C CA . GLY A 1 155 ? 10.809 -28.228 -37.529 1.00 27.70 155 GLY A CA 1
ATOM 1221 C C . GLY A 1 155 ? 11.163 -26.780 -37.812 1.00 31.55 155 GLY A C 1
ATOM 1222 O O . GLY A 1 155 ? 12.079 -26.479 -38.586 1.00 28.41 155 GLY A O 1
ATOM 1223 N N . PRO A 1 156 ? 10.446 -25.854 -37.183 1.00 23.89 156 PRO A N 1
ATOM 1224 C CA . PRO A 1 156 ? 10.709 -24.436 -37.428 1.00 22.37 156 PRO A CA 1
ATOM 1225 C C . PRO A 1 156 ? 12.010 -23.990 -36.780 1.00 23.98 156 PRO A C 1
ATOM 1226 O O . PRO A 1 156 ? 12.568 -24.649 -35.905 1.00 25.86 156 PRO A O 1
ATOM 1230 N N . THR A 1 157 ? 12.502 -22.850 -37.251 1.00 23.73 157 THR A N 1
ATOM 1231 C CA . THR A 1 157 ? 13.598 -22.149 -36.605 1.00 29.51 157 THR A CA 1
ATOM 1232 C C . THR A 1 157 ? 12.995 -21.082 -35.700 1.00 30.21 157 THR A C 1
ATOM 1233 O O . THR A 1 157 ? 12.153 -20.286 -36.137 1.00 28.89 157 THR A O 1
ATOM 1237 N N . PHE A 1 158 ? 13.403 -21.083 -34.439 1.00 27.76 158 PHE A N 1
ATOM 1238 C CA . PHE A 1 158 ? 12.829 -20.179 -33.450 1.00 27.73 158 PHE A CA 1
ATOM 1239 C C . PHE A 1 158 ? 13.974 -19.647 -32.610 1.00 31.45 158 PHE A C 1
ATOM 1240 O O . PHE A 1 158 ? 14.702 -20.426 -31.983 1.00 26.98 158 PHE A O 1
ATOM 1248 N N . GLY A 1 159 ? 14.158 -18.328 -32.646 1.00 24.95 159 GLY A N 1
ATOM 1249 C CA . GLY A 1 159 ? 15.235 -17.690 -31.922 1.00 24.50 159 GLY A CA 1
ATOM 1250 C C . GLY A 1 159 ? 14.757 -16.373 -31.349 1.00 30.01 159 GLY A C 1
ATOM 1251 O O . GLY A 1 159 ? 13.713 -15.843 -31.745 1.00 24.61 159 GLY A O 1
ATOM 1252 N N . THR A 1 160 ? 15.533 -15.852 -30.403 1.00 25.68 160 THR A N 1
ATOM 1253 C CA . THR A 1 160 ? 15.223 -14.575 -29.782 1.00 26.11 160 THR A CA 1
ATOM 1254 C C . THR A 1 160 ? 16.425 -13.653 -29.894 1.00 26.36 160 THR A C 1
ATOM 1255 O O . THR A 1 160 ? 17.533 -13.999 -29.469 1.00 29.22 160 THR A O 1
ATOM 1259 N N . LYS A 1 161 ? 16.193 -12.487 -30.472 1.00 31.33 161 LYS A N 1
ATOM 1260 C CA . LYS A 1 161 ? 17.166 -11.414 -30.525 1.00 25.63 161 LYS A CA 1
ATOM 1261 C C . LYS A 1 161 ? 16.954 -10.532 -29.299 1.00 26.34 161 LYS A C 1
ATOM 1262 O O . LYS A 1 161 ? 15.860 -9.980 -29.113 1.00 23.36 161 LYS A O 1
ATOM 1268 N N . VAL A 1 162 ? 17.977 -10.431 -28.450 1.00 29.75 162 VAL A N 1
ATOM 1269 C CA . VAL A 1 162 ? 17.914 -9.669 -27.201 1.00 33.67 162 VAL A CA 1
ATOM 1270 C C . VAL A 1 162 ? 18.758 -8.411 -27.381 1.00 32.73 162 VAL A C 1
ATOM 1271 O O . VAL A 1 162 ? 19.996 -8.483 -27.434 1.00 29.10 162 VAL A O 1
ATOM 1275 N N . SER A 1 163 ? 18.097 -7.252 -27.458 1.00 26.08 163 SER A N 1
ATOM 1276 C CA . SER A 1 163 ? 18.765 -6.013 -27.833 1.00 29.68 163 SER A CA 1
ATOM 1277 C C . SER A 1 163 ? 18.509 -4.907 -26.821 1.00 33.05 163 SER A C 1
ATOM 1278 O O . SER A 1 163 ? 17.476 -4.870 -26.143 1.00 31.88 163 SER A O 1
ATOM 1281 N N . ASN A 1 164 ? 19.472 -3.995 -26.735 1.00 27.28 164 ASN A N 1
ATOM 1282 C CA . ASN A 1 164 ? 19.246 -2.714 -26.099 1.00 28.39 164 ASN A CA 1
ATOM 1283 C C . ASN A 1 164 ? 19.731 -1.631 -27.049 1.00 33.65 164 ASN A C 1
ATOM 1284 O O . ASN A 1 164 ? 20.696 -1.819 -27.801 1.00 30.03 164 ASN A O 1
ATOM 1289 N N . TYR A 1 165 ? 19.013 -0.519 -27.044 1.00 26.83 165 TYR A N 1
ATOM 1290 C CA . TYR A 1 165 ? 19.363 0.653 -27.832 1.00 28.85 165 TYR A CA 1
ATOM 1291 C C . TYR A 1 165 ? 19.750 1.744 -26.847 1.00 33.20 165 TYR A C 1
ATOM 1292 O O . TYR A 1 165 ? 18.874 2.410 -26.272 1.00 32.10 165 TYR A O 1
ATOM 1301 N N . PRO A 1 166 ? 21.038 1.901 -26.558 1.00 37.23 166 PRO A N 1
ATOM 1302 C CA . PRO A 1 166 ? 21.464 2.762 -25.457 1.00 40.68 166 PRO A CA 1
ATOM 1303 C C . PRO A 1 166 ? 21.373 4.222 -25.856 1.00 46.80 166 PRO A C 1
ATOM 1304 O O . PRO A 1 166 ? 21.184 4.533 -27.043 1.00 45.76 166 PRO A O 1
ATOM 1308 N N . PRO A 1 167 ? 21.492 5.146 -24.899 1.00 49.16 167 PRO A N 1
ATOM 1309 C CA . PRO A 1 167 ? 21.452 6.568 -25.250 1.00 47.84 167 PRO A CA 1
ATOM 1310 C C . PRO A 1 167 ? 22.507 6.911 -26.290 1.00 42.51 167 PRO A C 1
ATOM 1311 O O . PRO A 1 167 ? 23.625 6.392 -26.271 1.00 42.79 167 PRO A O 1
ATOM 1315 N N . CYS A 1 168 ? 22.124 7.777 -27.218 1.00 39.63 168 CYS A N 1
ATOM 1316 C CA . CYS A 1 168 ? 22.991 8.242 -28.275 1.00 42.46 168 CYS A CA 1
ATOM 1317 C C . CYS A 1 168 ? 23.120 9.755 -28.172 1.00 50.91 168 CYS A C 1
ATOM 1318 O O . CYS A 1 168 ? 22.099 10.453 -28.135 1.00 41.58 168 CYS A O 1
ATOM 1321 N N . PRO A 1 169 ? 24.336 10.298 -28.097 1.00 59.25 169 PRO A N 1
ATOM 1322 C CA . PRO A 1 169 ? 24.467 11.762 -27.976 1.00 64.53 169 PRO A CA 1
ATOM 1323 C C . PRO A 1 169 ? 23.887 12.528 -29.156 1.00 68.91 169 PRO A C 1
ATOM 1324 O O . PRO A 1 169 ? 23.272 13.583 -28.954 1.00 70.72 169 PRO A O 1
ATOM 1328 N N . LYS A 1 170 ? 24.049 12.024 -30.383 1.00 66.31 170 LYS A N 1
ATOM 1329 C CA . LYS A 1 170 ? 23.628 12.729 -31.596 1.00 65.56 170 LYS A CA 1
ATOM 1330 C C . LYS A 1 170 ? 22.701 11.845 -32.422 1.00 59.22 170 LYS A C 1
ATOM 1331 O O . LYS A 1 170 ? 23.091 11.330 -33.477 1.00 53.18 170 LYS A O 1
ATOM 1337 N N . PRO A 1 171 ? 21.444 11.691 -31.989 1.00 58.71 171 PRO A N 1
ATOM 1338 C CA . PRO A 1 171 ? 20.548 10.727 -32.653 1.00 54.10 171 PRO A CA 1
ATOM 1339 C C . PRO A 1 171 ? 20.346 10.979 -34.135 1.00 48.31 171 PRO A C 1
ATOM 1340 O O . PRO A 1 171 ? 20.143 10.017 -34.886 1.00 44.55 171 PRO A O 1
ATOM 1344 N N . GLU A 1 172 ? 20.395 12.234 -34.588 1.00 44.76 172 GLU A N 1
ATOM 1345 C CA . GLU A 1 172 ? 20.158 12.500 -36.002 1.00 46.74 172 GLU A CA 1
ATOM 1346 C C . GLU A 1 172 ? 21.274 11.972 -36.894 1.00 46.81 172 GLU A C 1
ATOM 1347 O O . GLU A 1 172 ? 21.120 11.986 -38.119 1.00 44.68 172 GLU A O 1
ATOM 1353 N N . MET A 1 173 ? 22.380 11.501 -36.313 1.00 52.48 173 MET A N 1
ATOM 1354 C CA . MET A 1 173 ? 23.503 10.974 -37.080 1.00 51.78 173 MET A CA 1
ATOM 1355 C C . MET A 1 173 ? 23.429 9.471 -37.325 1.00 49.96 173 MET A C 1
ATOM 1356 O O . MET A 1 173 ? 24.026 8.986 -38.294 1.00 46.68 173 MET A O 1
ATOM 1361 N N . ILE A 1 174 ? 22.725 8.720 -36.482 1.00 36.46 174 ILE A N 1
ATOM 1362 C CA . ILE A 1 174 ? 22.709 7.263 -36.596 1.00 42.69 174 ILE A CA 1
ATOM 1363 C C . ILE A 1 174 ? 21.353 6.747 -36.138 1.00 37.41 174 ILE A C 1
ATOM 1364 O O . ILE A 1 174 ? 20.710 7.332 -35.263 1.00 40.81 174 ILE A O 1
ATOM 1369 N N . LYS A 1 175 ? 20.903 5.656 -36.762 1.00 33.83 175 LYS A N 1
ATOM 1370 C CA . LYS A 1 175 ? 19.719 4.929 -36.316 1.00 33.36 175 LYS A CA 1
ATOM 1371 C C . LYS A 1 175 ? 20.096 3.879 -35.281 1.00 39.06 175 LYS A C 1
ATOM 1372 O O . LYS A 1 175 ? 21.217 3.359 -35.275 1.00 36.50 175 LYS A O 1
ATOM 1378 N N . GLY A 1 176 ? 19.135 3.555 -34.410 1.00 27.65 176 GLY A N 1
ATOM 1379 C CA . GLY A 1 176 ? 19.268 2.346 -33.615 1.00 26.70 176 GLY A CA 1
ATOM 1380 C C . GLY A 1 176 ? 19.276 1.100 -34.481 1.00 27.58 176 GLY A C 1
ATOM 1381 O O . GLY A 1 176 ? 20.084 0.188 -34.269 1.00 27.11 176 GLY A O 1
ATOM 1382 N N . LEU A 1 177 ? 18.389 1.055 -35.481 1.00 24.38 177 LEU A N 1
ATOM 1383 C CA . LEU A 1 177 ? 18.322 -0.043 -36.446 1.00 26.21 177 LEU A CA 1
ATOM 1384 C C . LEU A 1 177 ? 17.741 0.516 -37.736 1.00 30.37 177 LEU A C 1
ATOM 1385 O O . LEU A 1 177 ? 16.622 1.042 -37.746 1.00 28.40 177 LEU A O 1
ATOM 1390 N N . ARG A 1 178 ? 18.494 0.409 -38.820 1.00 28.45 178 ARG A N 1
ATOM 1391 C CA . ARG A 1 178 ? 18.062 1.007 -40.071 1.00 32.24 178 ARG A CA 1
ATOM 1392 C C . ARG A 1 178 ? 16.825 0.303 -40.618 1.00 22.16 178 ARG A C 1
ATOM 1393 O O . ARG A 1 178 ? 16.511 -0.832 -40.258 1.00 21.07 178 ARG A O 1
ATOM 1401 N N . ALA A 1 179 ? 16.115 1.015 -41.495 1.00 22.41 179 ALA A N 1
ATOM 1402 C CA . ALA A 1 179 ? 14.871 0.515 -42.068 1.00 21.39 179 ALA A CA 1
ATOM 1403 C C . ALA A 1 179 ? 15.092 -0.802 -42.808 1.00 25.22 179 ALA A C 1
ATOM 1404 O O . ALA A 1 179 ? 16.084 -0.982 -43.522 1.00 26.30 179 ALA A O 1
ATOM 1406 N N . HIS A 1 180 ? 14.155 -1.721 -42.634 1.00 23.30 180 HIS A N 1
ATOM 1407 C CA . HIS A 1 180 ? 14.229 -3.048 -43.245 1.00 25.93 180 HIS A CA 1
ATOM 1408 C C . HIS A 1 180 ? 12.873 -3.712 -43.072 1.00 21.52 180 HIS A C 1
ATOM 1409 O O . HIS A 1 180 ? 12.061 -3.276 -42.253 1.00 19.83 180 HIS A O 1
ATOM 1416 N N . THR A 1 181 ? 12.640 -4.775 -43.837 1.00 18.11 181 THR A N 1
ATOM 1417 C CA . THR A 1 181 ? 11.590 -5.729 -43.515 1.00 18.51 181 THR A CA 1
ATOM 1418 C C . THR A 1 181 ? 12.235 -6.992 -42.975 1.00 21.05 181 THR A C 1
ATOM 1419 O O . THR A 1 181 ? 13.408 -7.284 -43.251 1.00 18.05 181 THR A O 1
ATOM 1423 N N . ASP A 1 182 ? 11.459 -7.731 -42.184 1.00 18.07 182 ASP A N 1
ATOM 1424 C CA . ASP A 1 182 ? 11.956 -8.953 -41.570 1.00 23.53 182 ASP A CA 1
ATOM 1425 C C . ASP A 1 182 ? 11.883 -10.111 -42.567 1.00 23.32 182 ASP A C 1
ATOM 1426 O O . ASP A 1 182 ? 10.873 -10.276 -43.263 1.00 18.85 182 ASP A O 1
ATOM 1431 N N . ALA A 1 183 ? 12.949 -10.918 -42.627 1.00 19.19 183 ALA A N 1
ATOM 1432 C CA . ALA A 1 183 ? 13.005 -11.992 -43.624 1.00 19.44 183 ALA A CA 1
ATOM 1433 C C . ALA A 1 183 ? 12.053 -13.137 -43.303 1.00 25.08 183 ALA A C 1
ATOM 1434 O O . ALA A 1 183 ? 11.603 -13.842 -44.218 1.00 27.20 183 ALA A O 1
ATOM 1436 N N . GLY A 1 184 ? 11.726 -13.330 -42.026 1.00 19.49 184 GLY A N 1
ATOM 1437 C CA . GLY A 1 184 ? 11.153 -14.582 -41.575 1.00 18.03 184 GLY A CA 1
ATOM 1438 C C . GLY A 1 184 ? 9.643 -14.685 -41.617 1.00 21.36 184 GLY A C 1
ATOM 1439 O O . GLY A 1 184 ? 9.004 -14.177 -42.540 1.00 16.91 184 GLY A O 1
ATOM 1440 N N . GLY A 1 185 ? 9.058 -15.332 -40.612 1.00 21.25 185 GLY A N 1
ATOM 1441 C CA . GLY A 1 185 ? 7.671 -15.747 -40.631 1.00 19.32 185 GLY A CA 1
ATOM 1442 C C . GLY A 1 185 ? 6.823 -14.790 -39.831 1.00 21.72 185 GLY A C 1
ATOM 1443 O O . GLY A 1 185 ? 6.255 -13.816 -40.359 1.00 17.14 185 GLY A O 1
ATOM 1444 N N . ILE A 1 186 ? 6.679 -15.057 -38.535 1.00 26.72 186 ILE A N 1
ATOM 1445 C CA . ILE A 1 186 ? 5.944 -14.185 -37.631 1.00 21.94 186 ILE A CA 1
ATOM 1446 C C . ILE A 1 186 ? 6.878 -13.811 -36.488 1.00 23.68 186 ILE A C 1
ATOM 1447 O O . ILE A 1 186 ? 7.627 -14.656 -35.980 1.00 26.14 186 ILE A O 1
ATOM 1452 N N . ILE A 1 187 ? 6.862 -12.529 -36.126 1.00 21.36 187 ILE A N 1
ATOM 1453 C CA . ILE A 1 187 ? 7.764 -11.947 -35.134 1.00 26.39 187 ILE A CA 1
ATOM 1454 C C . ILE A 1 187 ? 6.942 -11.537 -33.910 1.00 23.07 187 ILE A C 1
ATOM 1455 O O . ILE A 1 187 ? 5.900 -10.883 -34.045 1.00 23.24 187 ILE A O 1
ATOM 1460 N N . LEU A 1 188 ? 7.406 -11.933 -32.720 1.00 19.54 188 LEU A N 1
ATOM 1461 C CA . LEU A 1 188 ? 6.735 -11.672 -31.449 1.00 20.63 188 LEU A CA 1
ATOM 1462 C C . LEU A 1 188 ? 7.703 -10.894 -30.570 1.00 23.34 188 LEU A C 1
ATOM 1463 O O . LEU A 1 188 ? 8.663 -11.467 -30.036 1.00 23.06 188 LEU A O 1
ATOM 1468 N N . LEU A 1 189 ? 7.427 -9.603 -30.392 1.00 17.33 189 LEU A N 1
ATOM 1469 C CA . LEU A 1 189 ? 8.348 -8.665 -29.762 1.00 22.47 189 LEU A CA 1
ATOM 1470 C C . LEU A 1 189 ? 7.843 -8.268 -28.380 1.00 24.07 189 LEU A C 1
ATOM 1471 O O . LEU A 1 189 ? 6.722 -7.763 -28.236 1.00 21.62 189 LEU A O 1
ATOM 1476 N N . PHE A 1 190 ? 8.672 -8.497 -27.367 1.00 23.94 190 PHE A N 1
ATOM 1477 C CA . PHE A 1 190 ? 8.460 -7.942 -26.034 1.00 25.33 190 PHE A CA 1
ATOM 1478 C C . PHE A 1 190 ? 9.367 -6.721 -25.966 1.00 23.79 190 PHE A C 1
ATOM 1479 O O . PHE A 1 190 ? 10.578 -6.852 -25.762 1.00 22.15 190 PHE A O 1
ATOM 1487 N N . GLN A 1 191 ? 8.797 -5.534 -26.194 1.00 21.05 191 GLN A N 1
ATOM 1488 C CA . GLN A 1 191 ? 9.565 -4.299 -26.213 1.00 24.18 191 GLN A CA 1
ATOM 1489 C C . GLN A 1 191 ? 9.393 -3.528 -24.910 1.00 32.69 191 GLN A C 1
ATOM 1490 O O . GLN A 1 191 ? 8.440 -3.730 -24.149 1.00 36.61 191 GLN A O 1
ATOM 1496 N N . ASP A 1 192 ? 10.347 -2.630 -24.666 1.00 28.64 192 ASP A N 1
ATOM 1497 C CA . ASP A 1 192 ? 10.305 -1.737 -23.515 1.00 25.33 192 ASP A CA 1
ATOM 1498 C C . ASP A 1 192 ? 8.961 -1.036 -23.425 1.00 26.65 192 ASP A C 1
ATOM 1499 O O . ASP A 1 192 ? 8.455 -0.531 -24.431 1.00 25.43 192 ASP A O 1
ATOM 1504 N N . ASP A 1 193 ? 8.395 -0.963 -22.212 1.00 29.36 193 ASP A N 1
ATOM 1505 C CA . ASP A 1 193 ? 7.059 -0.396 -22.054 1.00 27.51 193 ASP A CA 1
ATOM 1506 C C . ASP A 1 193 ? 7.062 1.095 -21.719 1.00 29.03 193 ASP A C 1
ATOM 1507 O O . ASP A 1 193 ? 5.987 1.668 -21.521 1.00 29.93 193 ASP A O 1
ATOM 1512 N N . LYS A 1 194 ? 8.224 1.744 -21.684 1.00 29.61 194 LYS A N 1
ATOM 1513 C CA . LYS A 1 194 ? 8.302 3.184 -21.451 1.00 31.20 194 LYS A CA 1
ATOM 1514 C C . LYS A 1 194 ? 9.091 3.933 -22.513 1.00 34.70 194 LYS A C 1
ATOM 1515 O O . LYS A 1 194 ? 8.693 5.031 -22.912 1.00 31.94 194 LYS A O 1
ATOM 1521 N N . VAL A 1 195 ? 10.207 3.377 -22.977 1.00 30.23 195 VAL A N 1
ATOM 1522 C CA . VAL A 1 195 ? 11.085 4.070 -23.916 1.00 37.35 195 VAL A CA 1
ATOM 1523 C C . VAL A 1 195 ? 10.647 3.740 -25.336 1.00 30.82 195 VAL A C 1
ATOM 1524 O O . VAL A 1 195 ? 10.712 2.579 -25.755 1.00 27.41 195 VAL A O 1
ATOM 1528 N N . SER A 1 196 ? 10.225 4.757 -26.085 1.00 29.39 196 SER A N 1
ATOM 1529 C CA . SER A 1 196 ? 9.856 4.525 -27.475 1.00 28.53 196 SER A CA 1
ATOM 1530 C C . SER A 1 196 ? 11.107 4.395 -28.344 1.00 28.58 196 SER A C 1
ATOM 1531 O O . SER A 1 196 ? 12.238 4.579 -27.889 1.00 31.54 196 SER A O 1
ATOM 1534 N N . GLY A 1 197 ? 10.889 4.077 -29.618 1.00 27.82 197 GLY A N 1
ATOM 1535 C CA . GLY A 1 197 ? 11.980 3.975 -30.567 1.00 32.91 197 GLY A CA 1
ATOM 1536 C C . GLY A 1 197 ? 11.627 3.203 -31.826 1.00 32.57 197 GLY A C 1
ATOM 1537 O O . GLY A 1 197 ? 12.135 3.512 -32.909 1.00 27.37 197 GLY A O 1
ATOM 1538 N N . LEU A 1 198 ? 10.763 2.196 -31.697 1.00 23.70 198 LEU A N 1
ATOM 1539 C CA . LEU A 1 198 ? 10.344 1.397 -32.844 1.00 24.99 198 LEU A CA 1
ATOM 1540 C C . LEU A 1 198 ? 9.254 2.124 -33.628 1.00 29.14 198 LEU A C 1
ATOM 1541 O O . LEU A 1 198 ? 8.283 2.615 -33.046 1.00 31.42 198 LEU A O 1
ATOM 1546 N N . GLN A 1 199 ? 9.416 2.186 -34.949 1.00 25.23 199 GLN A N 1
ATOM 1547 C CA . GLN A 1 199 ? 8.483 2.849 -35.849 1.00 27.05 199 GLN A CA 1
ATOM 1548 C C . GLN A 1 199 ? 8.237 1.949 -37.053 1.00 27.97 199 GLN A C 1
ATOM 1549 O O . GLN A 1 199 ? 9.121 1.197 -37.464 1.00 20.73 199 GLN A O 1
ATOM 1555 N N . LEU A 1 200 ? 7.033 2.017 -37.618 1.00 23.34 200 LEU A N 1
ATOM 1556 C CA . LEU A 1 200 ? 6.761 1.365 -38.896 1.00 24.12 200 LEU A CA 1
ATOM 1557 C C . LEU A 1 200 ? 6.326 2.416 -39.904 1.00 25.01 200 LEU A C 1
ATOM 1558 O O . LEU A 1 200 ? 5.821 3.477 -39.542 1.00 26.78 200 LEU A O 1
ATOM 1563 N N . LEU A 1 201 ? 6.495 2.106 -41.179 1.00 22.40 201 LEU A N 1
ATOM 1564 C CA . LEU A 1 201 ? 6.104 3.018 -42.245 1.00 28.14 201 LEU A CA 1
ATOM 1565 C C . LEU A 1 201 ? 4.703 2.645 -42.722 1.00 30.25 201 LEU A C 1
ATOM 1566 O O . LEU A 1 201 ? 4.480 1.524 -43.190 1.00 27.30 201 LEU A O 1
ATOM 1571 N N . LYS A 1 202 ? 3.765 3.581 -42.606 1.00 29.19 202 LYS A N 1
ATOM 1572 C CA . LYS A 1 202 ? 2.397 3.357 -43.069 1.00 29.70 202 LYS A CA 1
ATOM 1573 C C . LYS A 1 202 ? 1.895 4.615 -43.767 1.00 30.92 202 LYS A C 1
ATOM 1574 O O . LYS A 1 202 ? 1.884 5.694 -43.168 1.00 24.91 202 LYS A O 1
ATOM 1580 N N . ASP A 1 203 ? 1.497 4.464 -45.033 1.00 27.49 203 ASP A N 1
ATOM 1581 C CA . ASP A 1 203 ? 0.850 5.519 -45.820 1.00 36.25 203 ASP A CA 1
ATOM 1582 C C . ASP A 1 203 ? 1.694 6.792 -45.902 1.00 33.09 203 ASP A C 1
ATOM 1583 O O . ASP A 1 203 ? 1.164 7.904 -45.935 1.00 34.24 203 ASP A O 1
ATOM 1588 N N . GLY A 1 204 ? 3.014 6.632 -45.959 1.00 29.19 204 GLY A N 1
ATOM 1589 C CA . GLY A 1 204 ? 3.905 7.758 -46.163 1.00 29.72 204 GLY A CA 1
ATOM 1590 C C . GLY A 1 204 ? 4.408 8.424 -44.901 1.00 34.03 204 GLY A C 1
ATOM 1591 O O . GLY A 1 204 ? 5.093 9.452 -44.996 1.00 34.33 204 GLY A O 1
ATOM 1592 N N . ASP A 1 205 ? 4.090 7.876 -43.725 1.00 30.77 205 ASP A N 1
ATOM 1593 C CA . ASP A 1 205 ? 4.518 8.425 -42.450 1.00 29.66 205 ASP A CA 1
ATOM 1594 C C . ASP A 1 205 ? 5.158 7.331 -41.613 1.00 31.65 205 ASP A C 1
ATOM 1595 O O . ASP A 1 205 ? 4.699 6.184 -41.620 1.00 25.09 205 ASP A O 1
ATOM 1600 N N . TRP A 1 206 ? 6.204 7.698 -40.881 1.00 26.90 206 TRP A N 1
ATOM 1601 C CA . TRP A 1 206 ? 6.687 6.849 -39.802 1.00 33.56 206 TRP A CA 1
ATOM 1602 C C . TRP A 1 206 ? 5.740 6.956 -38.609 1.00 33.19 206 TRP A C 1
ATOM 1603 O O . TRP A 1 206 ? 5.428 8.060 -38.157 1.00 27.71 206 TRP A O 1
ATOM 1614 N N . ILE A 1 207 ? 5.287 5.809 -38.097 1.00 29.44 207 ILE A N 1
ATOM 1615 C CA . ILE A 1 207 ? 4.348 5.745 -36.978 1.00 34.91 207 ILE A CA 1
ATOM 1616 C C . ILE A 1 207 ? 4.966 4.929 -35.850 1.00 31.82 207 ILE A C 1
ATOM 1617 O O . ILE A 1 207 ? 5.433 3.809 -36.074 1.00 23.40 207 ILE A O 1
ATOM 1622 N N . ASP A 1 208 ? 4.937 5.467 -34.632 1.00 25.63 208 ASP A N 1
ATOM 1623 C CA . ASP A 1 208 ? 5.562 4.756 -33.518 1.00 26.76 208 ASP A CA 1
ATOM 1624 C C . ASP A 1 208 ? 4.707 3.569 -33.068 1.00 24.26 208 ASP A C 1
ATOM 1625 O O . ASP A 1 208 ? 3.476 3.581 -33.179 1.00 30.73 208 ASP A O 1
ATOM 1630 N N . VAL A 1 209 ? 5.379 2.502 -32.646 1.00 31.14 209 VAL A N 1
ATOM 1631 C CA . VAL A 1 209 ? 4.741 1.319 -32.070 1.00 29.57 209 VAL A CA 1
ATOM 1632 C C . VAL A 1 209 ? 4.721 1.591 -30.570 1.00 28.32 209 VAL A C 1
ATOM 1633 O O . VAL A 1 209 ? 5.770 1.492 -29.916 1.00 24.65 209 VAL A O 1
ATOM 1637 N N . PRO A 1 210 ? 3.580 1.982 -29.999 1.00 28.38 210 PRO A N 1
ATOM 1638 C CA . PRO A 1 210 ? 3.582 2.575 -28.650 1.00 32.83 210 PRO A CA 1
ATOM 1639 C C . PRO A 1 210 ? 4.075 1.589 -27.605 1.00 29.58 210 PRO A C 1
ATOM 1640 O O . PRO A 1 210 ? 3.647 0.428 -27.577 1.00 35.89 210 PRO A O 1
ATOM 1644 N N . PRO A 1 211 ? 4.980 2.009 -26.715 1.00 31.18 211 PRO A N 1
ATOM 1645 C CA . PRO A 1 211 ? 5.284 1.186 -25.538 1.00 26.24 211 PRO A CA 1
ATOM 1646 C C . PRO A 1 211 ? 4.019 0.953 -24.725 1.00 31.77 211 PRO A C 1
ATOM 1647 O O . PRO A 1 211 ? 3.302 1.890 -24.388 1.00 32.56 211 PRO A O 1
ATOM 1651 N N . LEU A 1 212 ? 3.736 -0.314 -24.426 1.00 26.16 212 LEU A N 1
ATOM 1652 C CA . LEU A 1 212 ? 2.541 -0.682 -23.686 1.00 33.16 212 LEU A CA 1
ATOM 1653 C C . LEU A 1 212 ? 2.873 -1.807 -22.716 1.00 26.73 212 LEU A C 1
ATOM 1654 O O . LEU A 1 212 ? 3.302 -2.883 -23.149 1.00 26.07 212 LEU A O 1
ATOM 1659 N N . ASN A 1 213 ? 2.690 -1.555 -21.407 1.00 28.11 213 ASN A N 1
ATOM 1660 C CA . ASN A 1 213 ? 3.019 -2.546 -20.382 1.00 30.70 213 ASN A CA 1
ATOM 1661 C C . ASN A 1 213 ? 2.364 -3.892 -20.687 1.00 33.63 213 ASN A C 1
ATOM 1662 O O . ASN A 1 213 ? 1.180 -3.964 -21.030 1.00 27.57 213 ASN A O 1
ATOM 1667 N N . HIS A 1 214 ? 3.164 -4.956 -20.573 1.00 28.28 214 HIS A N 1
ATOM 1668 C CA . HIS A 1 214 ? 2.690 -6.352 -20.626 1.00 33.13 214 HIS A CA 1
ATOM 1669 C C . HIS A 1 214 ? 2.033 -6.700 -21.958 1.00 33.22 214 HIS A C 1
ATOM 1670 O O . HIS A 1 214 ? 1.197 -7.599 -22.036 1.00 31.17 214 HIS A O 1
ATOM 1677 N N . SER A 1 215 ? 2.420 -6.012 -23.022 1.00 29.50 215 SER A N 1
ATOM 1678 C CA . SER A 1 215 ? 1.894 -6.275 -24.349 1.00 26.52 215 SER A CA 1
ATOM 1679 C C . SER A 1 215 ? 2.950 -6.986 -25.183 1.00 25.60 215 SER A C 1
ATOM 1680 O O . SER A 1 215 ? 4.143 -6.954 -24.865 1.00 27.26 215 SER A O 1
ATOM 1683 N N . ILE A 1 216 ? 2.502 -7.632 -26.261 1.00 26.74 216 ILE A N 1
ATOM 1684 C CA . ILE A 1 216 ? 3.391 -8.197 -27.271 1.00 25.36 216 ILE A CA 1
ATOM 1685 C C . ILE A 1 216 ? 3.099 -7.499 -28.591 1.00 29.88 216 ILE A C 1
ATOM 1686 O O . ILE A 1 216 ? 1.933 -7.240 -28.913 1.00 33.40 216 ILE A O 1
ATOM 1691 N N . VAL A 1 217 ? 4.153 -7.173 -29.345 1.00 23.21 217 VAL A N 1
ATOM 1692 C CA . VAL A 1 217 ? 4.017 -6.611 -30.690 1.00 23.73 217 VAL A CA 1
ATOM 1693 C C . VAL A 1 217 ? 4.210 -7.738 -31.693 1.00 27.88 217 VAL A C 1
ATOM 1694 O O . VAL A 1 217 ? 5.220 -8.453 -31.642 1.00 27.90 217 VAL A O 1
ATOM 1698 N N . ILE A 1 218 ? 3.245 -7.908 -32.596 1.00 25.73 218 ILE A N 1
ATOM 1699 C CA . ILE A 1 218 ? 3.306 -8.928 -33.642 1.00 25.03 218 ILE A CA 1
ATOM 1700 C C . ILE A 1 218 ? 3.570 -8.246 -34.979 1.00 21.68 218 ILE A C 1
ATOM 1701 O O . ILE A 1 218 ? 2.996 -7.184 -35.263 1.00 22.27 218 ILE A O 1
ATOM 1706 N N . ASN A 1 219 ? 4.445 -8.838 -35.798 1.00 22.28 219 ASN A N 1
ATOM 1707 C CA . ASN A 1 219 ? 4.515 -8.415 -37.195 1.00 18.86 219 ASN A CA 1
ATOM 1708 C C . ASN A 1 219 ? 4.897 -9.594 -38.084 1.00 26.52 219 ASN A C 1
ATOM 1709 O O . ASN A 1 219 ? 5.395 -10.630 -37.622 1.00 23.49 219 ASN A O 1
ATOM 1714 N N . LEU A 1 220 ? 4.607 -9.432 -39.374 1.00 16.86 220 LEU A N 1
ATOM 1715 C CA . LEU A 1 220 ? 4.715 -10.500 -40.352 1.00 24.85 220 LEU A CA 1
ATOM 1716 C C . LEU A 1 220 ? 5.948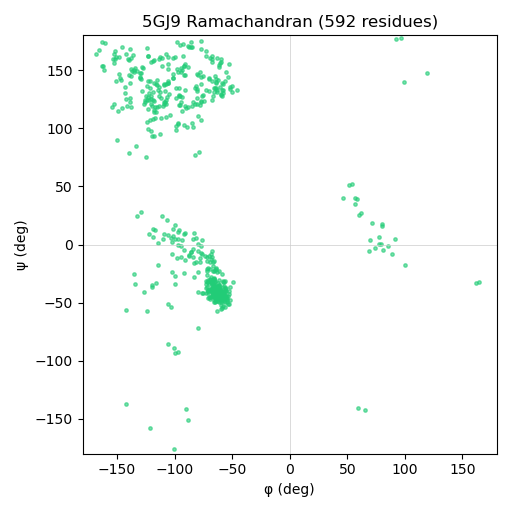 -10.271 -41.215 1.00 22.79 220 LEU A C 1
ATOM 1717 O O . LEU A 1 220 ? 6.229 -9.138 -41.607 1.00 22.62 220 LEU A O 1
ATOM 1722 N N . GLY A 1 221 ? 6.672 -11.353 -41.519 1.00 17.39 221 GLY A N 1
ATOM 1723 C CA . GLY A 1 221 ? 7.895 -11.269 -42.287 1.00 14.35 221 GLY A CA 1
ATOM 1724 C C . GLY A 1 221 ? 7.660 -11.590 -43.756 1.00 19.19 221 GLY A C 1
ATOM 1725 O O . GLY A 1 221 ? 6.561 -11.969 -44.150 1.00 21.30 221 GLY A O 1
ATOM 1726 N N . ASP A 1 222 ? 8.730 -11.418 -44.555 1.00 17.00 222 ASP A N 1
ATOM 1727 C CA . ASP A 1 222 ? 8.685 -11.675 -45.997 1.00 18.05 222 ASP A CA 1
ATOM 1728 C C . ASP A 1 222 ? 8.072 -13.040 -46.345 1.00 17.50 222 ASP A C 1
ATOM 1729 O O . ASP A 1 222 ? 7.425 -13.177 -47.394 1.00 20.15 222 ASP A O 1
ATOM 1734 N N . GLN A 1 223 ? 8.253 -14.060 -45.490 1.00 17.51 223 GLN A N 1
ATOM 1735 C CA . GLN A 1 223 ? 7.775 -15.400 -45.852 1.00 18.41 223 GLN A CA 1
ATOM 1736 C C . GLN A 1 223 ? 6.252 -15.464 -45.904 1.00 22.00 223 GLN A C 1
ATOM 1737 O O . GLN A 1 223 ? 5.686 -16.129 -46.782 1.00 21.12 223 GLN A O 1
ATOM 1743 N N . LEU A 1 224 ? 5.576 -14.808 -44.954 1.00 16.79 224 LEU A N 1
ATOM 1744 C CA . LEU A 1 224 ? 4.117 -14.722 -44.992 1.00 17.58 224 LEU A CA 1
ATOM 1745 C C . LEU A 1 224 ? 3.609 -13.878 -46.169 1.00 21.07 224 LEU A C 1
ATOM 1746 O O . LEU A 1 224 ? 2.518 -14.149 -46.688 1.00 20.14 224 LEU A O 1
ATOM 1751 N N . GLU A 1 225 ? 4.357 -12.848 -46.599 1.00 14.81 225 GLU A N 1
ATOM 1752 C CA . GLU A 1 225 ? 3.954 -12.152 -47.826 1.00 19.60 225 GLU A CA 1
ATOM 1753 C C . GLU A 1 225 ? 3.947 -13.107 -49.008 1.00 20.50 225 GLU A C 1
ATOM 1754 O O . GLU A 1 225 ? 3.047 -13.055 -49.854 1.00 19.55 225 GLU A O 1
ATOM 1760 N N . VAL A 1 226 ? 4.954 -13.979 -49.090 1.00 18.02 226 VAL A N 1
ATOM 1761 C CA . VAL A 1 226 ? 5.016 -14.936 -50.192 1.00 20.60 226 VAL A CA 1
ATOM 1762 C C . VAL A 1 226 ? 3.859 -15.920 -50.092 1.00 20.83 226 VAL A C 1
ATOM 1763 O O . VAL A 1 226 ? 3.114 -16.126 -51.057 1.00 20.42 226 VAL A O 1
ATOM 1767 N N . ILE A 1 227 ? 3.661 -16.506 -48.909 1.00 20.30 227 ILE A N 1
ATOM 1768 C CA . ILE A 1 227 ? 2.656 -17.557 -48.775 1.00 23.19 227 ILE A CA 1
ATOM 1769 C C . ILE A 1 227 ? 1.256 -16.991 -48.976 1.00 24.38 227 ILE A C 1
ATOM 1770 O O . ILE A 1 227 ? 0.400 -17.640 -49.587 1.00 22.66 227 ILE A O 1
ATOM 1775 N N . THR A 1 228 ? 0.996 -15.770 -48.482 1.00 17.17 228 THR A N 1
ATOM 1776 C CA . THR A 1 228 ? -0.322 -15.177 -48.699 1.00 24.07 228 THR A CA 1
ATOM 1777 C C . THR A 1 228 ? -0.451 -14.485 -50.055 1.00 20.36 228 THR A C 1
ATOM 1778 O O . THR A 1 228 ? -1.455 -13.795 -50.276 1.00 23.13 228 THR A O 1
ATOM 1782 N N . ASN A 1 229 ? 0.518 -14.642 -50.959 1.00 24.32 229 ASN A N 1
ATOM 1783 C CA . ASN A 1 229 ? 0.426 -14.055 -52.304 1.00 24.96 229 ASN A CA 1
ATOM 1784 C C . ASN A 1 229 ? 0.226 -12.545 -52.212 1.00 23.37 229 ASN A C 1
ATOM 1785 O O . ASN A 1 229 ? -0.591 -11.959 -52.928 1.00 22.08 229 ASN A O 1
ATOM 1790 N N . GLY A 1 230 ? 0.930 -11.918 -51.273 1.00 16.97 230 GLY A N 1
ATOM 1791 C CA . GLY A 1 230 ? 0.860 -10.479 -51.109 1.00 20.75 230 GLY A CA 1
ATOM 1792 C C . GLY A 1 230 ? -0.357 -9.962 -50.371 1.00 26.76 230 GLY A C 1
ATOM 1793 O O . GLY A 1 230 ? -0.476 -8.744 -50.199 1.00 24.00 230 GLY A O 1
ATOM 1794 N N . LYS A 1 231 ? -1.265 -10.833 -49.924 1.00 22.49 231 LYS A N 1
ATOM 1795 C CA . LYS A 1 231 ? -2.429 -10.331 -49.199 1.00 24.60 231 LYS A CA 1
ATOM 1796 C C . LYS A 1 231 ? -2.008 -9.655 -47.902 1.00 25.15 231 LYS A C 1
ATOM 1797 O O . LYS A 1 231 ? -2.577 -8.628 -47.514 1.00 26.88 231 LYS A O 1
ATOM 1803 N N . TYR A 1 232 ? -1.002 -10.214 -47.229 1.00 24.44 232 TYR A N 1
ATOM 1804 C CA . TYR A 1 232 ? -0.404 -9.654 -46.020 1.00 25.46 232 TYR A CA 1
ATOM 1805 C C . TYR A 1 232 ? 1.045 -9.305 -46.348 1.00 27.98 232 TYR A C 1
ATOM 1806 O O . TYR A 1 232 ? 1.859 -10.197 -46.610 1.00 28.82 232 TYR A O 1
ATOM 1815 N N . LYS A 1 233 ? 1.377 -8.023 -46.342 1.00 24.64 233 LYS A N 1
ATOM 1816 C CA . LYS A 1 233 ? 2.714 -7.615 -46.748 1.00 20.18 233 LYS A CA 1
ATOM 1817 C C . LYS A 1 233 ? 3.613 -7.424 -45.532 1.00 23.57 233 LYS A C 1
ATOM 1818 O O . LYS A 1 233 ? 3.152 -7.117 -44.426 1.00 18.46 233 LYS A O 1
ATOM 1824 N N . SER A 1 234 ? 4.898 -7.705 -45.738 1.00 20.54 234 SER A N 1
ATOM 1825 C CA . SER A 1 234 ? 5.944 -7.418 -44.767 1.00 23.84 234 SER A CA 1
ATOM 1826 C C . SER A 1 234 ? 6.257 -5.926 -44.846 1.00 22.82 234 SER A C 1
ATOM 1827 O O . SER A 1 234 ? 6.654 -5.443 -45.913 1.00 26.78 234 SER A O 1
ATOM 1830 N N . VAL A 1 235 ? 6.086 -5.184 -43.751 1.00 17.80 235 VAL A N 1
ATOM 1831 C CA . VAL A 1 235 ? 6.185 -3.722 -43.833 1.00 21.35 235 VAL A CA 1
ATOM 1832 C C . VAL A 1 235 ? 7.495 -3.244 -43.212 1.00 18.96 235 VAL A C 1
ATOM 1833 O O . VAL A 1 235 ? 8.047 -3.879 -42.301 1.00 20.47 235 VAL A O 1
ATOM 1837 N N . LEU A 1 236 ? 7.989 -2.104 -43.723 1.00 19.86 236 LEU A N 1
ATOM 1838 C CA . LEU A 1 236 ? 9.261 -1.525 -43.290 1.00 18.78 236 LEU A CA 1
ATOM 1839 C C . LEU A 1 236 ? 9.175 -0.978 -41.873 1.00 24.25 236 LEU A C 1
ATOM 1840 O O . LEU A 1 236 ? 8.167 -0.375 -41.481 1.00 18.28 236 LEU A O 1
ATOM 1845 N N . HIS A 1 237 ? 10.263 -1.145 -41.120 1.00 19.53 237 HIS A N 1
ATOM 1846 C CA . HIS A 1 237 ? 10.312 -0.663 -39.748 1.00 21.27 237 HIS A CA 1
ATOM 1847 C C . HIS A 1 237 ? 11.758 -0.358 -39.392 1.00 26.24 237 HIS A C 1
ATOM 1848 O O . HIS A 1 237 ? 12.694 -0.912 -39.982 1.00 18.32 237 HIS A O 1
ATOM 1855 N N . ARG A 1 238 ? 11.923 0.530 -38.409 1.00 21.55 238 ARG A N 1
ATOM 1856 C CA . ARG A 1 238 ? 13.228 1.006 -37.967 1.00 22.09 238 ARG A CA 1
ATOM 1857 C C . ARG A 1 238 ? 13.166 1.250 -36.462 1.00 24.16 238 ARG A C 1
ATOM 1858 O O . ARG A 1 238 ? 12.090 1.216 -35.861 1.00 23.08 238 ARG A O 1
ATOM 1866 N N . VAL A 1 239 ? 14.333 1.495 -35.854 1.00 27.53 239 VAL A N 1
ATOM 1867 C CA . VAL A 1 239 ? 14.439 1.942 -34.459 1.00 27.23 239 VAL A CA 1
ATOM 1868 C C . VAL A 1 239 ? 15.281 3.221 -34.420 1.00 24.97 239 VAL A C 1
ATOM 1869 O O . VAL A 1 239 ? 16.443 3.212 -34.837 1.00 31.63 239 VAL A O 1
ATOM 1873 N N . VAL A 1 240 ? 14.708 4.315 -33.917 1.00 28.75 240 VAL A N 1
ATOM 1874 C CA . VAL A 1 240 ? 15.475 5.550 -33.750 1.00 28.38 240 VAL A CA 1
ATOM 1875 C C . VAL A 1 240 ? 16.081 5.576 -32.352 1.00 32.34 240 VAL A C 1
ATOM 1876 O O . VAL A 1 240 ? 15.559 4.961 -31.418 1.00 28.80 240 VAL A O 1
ATOM 1880 N N . THR A 1 241 ? 17.195 6.287 -32.203 1.00 30.30 241 THR A N 1
ATOM 1881 C CA . THR A 1 241 ? 17.807 6.495 -30.898 1.00 31.94 241 THR A CA 1
ATOM 1882 C C . THR A 1 241 ? 17.304 7.794 -30.258 1.00 39.16 241 THR A C 1
ATOM 1883 O O . THR A 1 241 ? 16.584 8.585 -30.872 1.00 33.40 241 THR A O 1
ATOM 1887 N N . GLN A 1 242 ? 17.688 7.997 -28.994 1.00 41.36 242 GLN A N 1
ATOM 1888 C CA . GLN A 1 242 ? 17.490 9.253 -28.277 1.00 51.15 242 GLN A CA 1
ATOM 1889 C C . GLN A 1 242 ? 18.743 9.549 -27.467 1.00 50.45 242 GLN A C 1
ATOM 1890 O O . GLN A 1 242 ? 19.614 8.689 -27.293 1.00 43.38 242 GLN A O 1
ATOM 1896 N N . GLN A 1 243 ? 18.823 10.775 -26.948 1.00 48.96 243 GLN A N 1
ATOM 1897 C CA . GLN A 1 243 ? 19.968 11.131 -26.117 1.00 53.70 243 GLN A CA 1
ATOM 1898 C C . GLN A 1 243 ? 19.831 10.611 -24.696 1.00 52.29 243 GLN A C 1
ATOM 1899 O O . GLN A 1 243 ? 20.843 10.428 -24.013 1.00 56.34 243 GLN A O 1
ATOM 1905 N N . GLU A 1 244 ? 18.606 10.370 -24.236 1.00 54.29 244 GLU A N 1
ATOM 1906 C CA . GLU A 1 244 ? 18.363 9.791 -22.921 1.00 63.77 244 GLU A CA 1
ATOM 1907 C C . GLU A 1 244 ? 17.440 8.593 -23.077 1.00 67.02 244 GLU A C 1
ATOM 1908 O O . GLU A 1 244 ? 16.422 8.675 -23.775 1.00 71.32 244 GLU A O 1
ATOM 1914 N N . GLY A 1 245 ? 17.807 7.479 -22.444 1.00 57.75 245 GLY A N 1
ATOM 1915 C CA . GLY A 1 245 ? 16.978 6.292 -22.485 1.00 53.51 245 GLY A CA 1
ATOM 1916 C C . GLY A 1 245 ? 17.631 5.068 -23.099 1.00 55.36 245 GLY A C 1
ATOM 1917 O O . GLY A 1 245 ? 18.448 5.170 -24.019 1.00 57.24 245 GLY A O 1
ATOM 1918 N N . ASN A 1 246 ? 17.257 3.900 -22.584 1.00 38.12 246 ASN A N 1
ATOM 1919 C CA . ASN A 1 246 ? 17.731 2.594 -23.041 1.00 41.00 246 ASN A CA 1
ATOM 1920 C C . ASN A 1 246 ? 16.511 1.774 -23.432 1.00 38.49 246 ASN A C 1
ATOM 1921 O O . ASN A 1 246 ? 15.855 1.191 -22.564 1.00 46.28 246 ASN A O 1
ATOM 1926 N N . ARG A 1 247 ? 16.192 1.697 -24.714 1.00 26.32 247 ARG A N 1
ATOM 1927 C CA . ARG A 1 247 ? 15.027 0.909 -25.093 1.00 22.40 247 ARG A CA 1
ATOM 1928 C C . ARG A 1 247 ? 15.395 -0.573 -25.138 1.00 26.69 247 ARG A C 1
ATOM 1929 O O . ARG A 1 247 ? 16.270 -0.988 -25.913 1.00 22.84 247 ARG A O 1
ATOM 1937 N N . MET A 1 248 ? 14.701 -1.371 -24.331 1.00 21.88 248 MET A N 1
ATOM 1938 C CA . MET A 1 248 ? 14.852 -2.819 -24.352 1.00 25.03 248 MET A CA 1
ATOM 1939 C C . MET A 1 248 ? 14.054 -3.426 -25.500 1.00 27.10 248 MET A C 1
ATOM 1940 O O . MET A 1 248 ? 12.981 -2.928 -25.858 1.00 22.80 248 MET A O 1
ATOM 1945 N N . SER A 1 249 ? 14.581 -4.524 -26.065 1.00 20.30 249 SER A N 1
ATOM 1946 C CA . SER A 1 249 ? 13.910 -5.230 -27.152 1.00 23.13 249 SER A CA 1
ATOM 1947 C C . SER A 1 249 ? 14.237 -6.721 -27.099 1.00 28.67 249 SER A C 1
ATOM 1948 O O . SER A 1 249 ? 15.388 -7.119 -27.314 1.00 28.53 249 SER A O 1
ATOM 1951 N N . VAL A 1 250 ? 13.220 -7.537 -26.846 1.00 23.41 250 VAL A N 1
ATOM 1952 C CA . VAL A 1 250 ? 13.339 -9.001 -26.799 1.00 23.32 250 VAL A CA 1
ATOM 1953 C C . VAL A 1 250 ? 12.401 -9.523 -27.882 1.00 22.57 250 VAL A C 1
ATOM 1954 O O . VAL A 1 250 ? 11.198 -9.701 -27.651 1.00 22.04 250 VAL A O 1
ATOM 1958 N N . ALA A 1 251 ? 12.943 -9.747 -29.084 1.00 24.07 251 ALA A N 1
ATOM 1959 C CA . ALA A 1 251 ? 12.165 -10.045 -30.284 1.00 23.26 251 ALA A CA 1
ATOM 1960 C C . ALA A 1 251 ? 12.394 -11.495 -30.686 1.00 24.26 251 ALA A C 1
ATOM 1961 O O . ALA A 1 251 ? 13.533 -11.884 -30.975 1.00 20.47 251 ALA A O 1
ATOM 1963 N N . SER A 1 252 ? 11.322 -12.292 -30.712 1.00 22.86 252 SER A N 1
ATOM 1964 C CA . SER A 1 252 ? 11.422 -13.703 -31.072 1.00 25.71 252 SER A CA 1
ATOM 1965 C C . SER A 1 252 ? 10.867 -13.929 -32.475 1.00 27.19 252 SER A C 1
ATOM 1966 O O . SER A 1 252 ? 9.853 -13.339 -32.860 1.00 26.02 252 SER A O 1
ATOM 1969 N N . PHE A 1 253 ? 11.552 -14.773 -33.239 1.00 24.51 253 PHE A N 1
ATOM 1970 C CA . PHE A 1 253 ? 11.304 -14.954 -34.665 1.00 23.14 253 PHE A CA 1
ATOM 1971 C C . PHE A 1 253 ? 10.885 -16.405 -34.869 1.00 29.16 253 PHE A C 1
ATOM 1972 O O . PHE A 1 253 ? 11.678 -17.316 -34.616 1.00 31.96 253 PHE A O 1
ATOM 1980 N N . TYR A 1 254 ? 9.645 -16.629 -35.313 1.00 23.75 254 TYR A N 1
ATOM 1981 C CA . TYR A 1 254 ? 9.179 -17.970 -35.684 1.00 22.35 254 TYR A CA 1
ATOM 1982 C C . TYR A 1 254 ? 9.317 -18.088 -37.199 1.00 22.32 254 TYR A C 1
ATOM 1983 O O . TYR A 1 254 ? 8.518 -17.521 -37.948 1.00 16.13 254 TYR A O 1
ATOM 1992 N N . ASN A 1 255 ? 10.333 -18.817 -37.651 1.00 23.39 255 ASN A N 1
ATOM 1993 C CA . ASN A 1 255 ? 10.703 -18.881 -39.058 1.00 19.06 255 ASN A CA 1
ATOM 1994 C C . ASN A 1 255 ? 10.553 -20.303 -39.589 1.00 20.88 255 ASN A C 1
ATOM 1995 O O . ASN A 1 255 ? 10.607 -21.262 -38.815 1.00 19.84 255 ASN A O 1
ATOM 2000 N N . PRO A 1 256 ? 10.431 -20.487 -40.909 1.00 26.78 256 PRO A N 1
ATOM 2001 C CA . PRO A 1 256 ? 10.469 -21.849 -41.453 1.00 22.14 256 PRO A CA 1
ATOM 2002 C C . PRO A 1 256 ? 11.790 -22.529 -41.136 1.00 21.34 256 PRO A C 1
ATOM 2003 O O . PRO A 1 256 ? 12.819 -21.888 -40.909 1.00 21.13 256 PRO A O 1
ATOM 2007 N N . GLY A 1 257 ? 11.755 -23.855 -41.135 1.00 21.83 257 GLY A N 1
ATOM 2008 C CA . GLY A 1 257 ? 12.992 -24.609 -41.142 1.00 25.22 257 GLY A CA 1
ATOM 2009 C C . GLY A 1 257 ? 13.793 -24.349 -42.402 1.00 20.75 257 GLY A C 1
ATOM 2010 O O . GLY A 1 257 ? 13.267 -23.904 -43.420 1.00 19.03 257 GLY A O 1
ATOM 2011 N N . SER A 1 258 ? 15.091 -24.656 -42.329 1.00 24.14 258 SER A N 1
ATOM 2012 C CA . SER A 1 258 ? 16.026 -24.244 -43.374 1.00 27.78 258 SER A CA 1
ATOM 2013 C C . SER A 1 258 ? 15.675 -24.827 -44.742 1.00 26.44 258 SER A C 1
ATOM 2014 O O . SER A 1 258 ? 15.840 -24.153 -45.769 1.00 24.27 258 SER A O 1
ATOM 2017 N N . ASP A 1 259 ? 15.223 -26.079 -44.789 1.00 22.74 259 ASP A N 1
ATOM 2018 C CA . ASP A 1 259 ? 14.922 -26.735 -46.055 1.00 20.62 259 ASP A CA 1
ATOM 2019 C C . ASP A 1 259 ? 13.441 -26.655 -46.429 1.00 18.73 259 ASP A C 1
ATOM 2020 O O . ASP A 1 259 ? 13.001 -27.363 -47.342 1.00 22.20 259 ASP A O 1
ATOM 2025 N N . ALA A 1 260 ? 12.665 -25.822 -45.744 1.00 20.81 260 ALA A N 1
ATOM 2026 C CA . ALA A 1 260 ? 11.247 -25.683 -46.062 1.00 26.29 260 ALA A CA 1
ATOM 2027 C C . ALA A 1 260 ? 11.060 -25.066 -47.446 1.00 23.77 260 ALA A C 1
ATOM 2028 O O . ALA A 1 260 ? 11.721 -24.083 -47.785 1.00 15.79 260 ALA A O 1
ATOM 2030 N N . GLU A 1 261 ? 10.157 -25.641 -48.244 1.00 23.10 261 GLU A N 1
ATOM 2031 C CA . GLU A 1 261 ? 9.775 -25.082 -49.538 1.00 19.52 261 GLU A CA 1
ATOM 2032 C C . GLU A 1 261 ? 8.687 -24.032 -49.318 1.00 21.98 261 GLU A C 1
ATOM 2033 O O . GLU A 1 261 ? 7.625 -24.348 -48.773 1.00 16.66 261 GLU A O 1
ATOM 2039 N N . ILE A 1 262 ? 8.959 -22.785 -49.700 1.00 19.29 262 ILE A N 1
ATOM 2040 C CA . ILE A 1 262 ? 8.040 -21.661 -49.493 1.00 17.89 262 ILE A CA 1
ATOM 2041 C C . ILE A 1 262 ? 7.432 -21.286 -50.838 1.00 21.84 262 ILE A C 1
ATOM 2042 O O . ILE A 1 262 ? 8.157 -21.053 -51.815 1.00 21.56 262 ILE A O 1
ATOM 2047 N N . SER A 1 263 ? 6.108 -21.233 -50.904 1.00 20.76 263 SER A N 1
ATOM 2048 C CA . SER A 1 263 ? 5.465 -20.845 -52.155 1.00 22.38 263 SER A CA 1
ATOM 2049 C C . SER A 1 263 ? 4.105 -20.224 -51.833 1.00 20.34 263 SER A C 1
ATOM 2050 O O . SER A 1 263 ? 3.578 -20.423 -50.746 1.00 22.42 263 SER A O 1
ATOM 2053 N N . PRO A 1 264 ? 3.527 -19.447 -52.745 1.00 17.97 264 PRO A N 1
ATOM 2054 C CA . PRO A 1 264 ? 2.179 -18.913 -52.498 1.00 18.47 264 PRO A CA 1
ATOM 2055 C C . PRO A 1 264 ? 1.161 -20.034 -52.387 1.00 21.68 264 PRO A C 1
ATOM 2056 O O . PRO A 1 264 ? 1.129 -20.947 -53.203 1.00 22.91 264 PRO A O 1
ATOM 2060 N N . ALA A 1 265 ? 0.332 -19.976 -51.331 1.00 24.91 265 ALA A N 1
ATOM 2061 C CA . ALA A 1 265 ? -0.730 -20.948 -51.169 1.00 22.89 265 ALA A CA 1
ATOM 2062 C C . ALA A 1 265 ? -1.657 -20.916 -52.379 1.00 25.28 265 ALA A C 1
ATOM 2063 O O . ALA A 1 265 ? -2.102 -19.851 -52.810 1.00 26.31 265 ALA A O 1
ATOM 2065 N N . THR A 1 266 ? -1.934 -22.092 -52.955 1.00 22.46 266 THR A N 1
ATOM 2066 C CA . THR A 1 266 ? -2.603 -22.107 -54.253 1.00 26.26 266 THR A CA 1
ATOM 2067 C C . THR A 1 266 ? -4.022 -21.548 -54.171 1.00 29.38 266 THR A C 1
ATOM 2068 O O . THR A 1 266 ? -4.506 -20.952 -55.141 1.00 26.49 266 THR A O 1
ATOM 2072 N N . SER A 1 267 ? -4.683 -21.668 -53.016 1.00 30.74 267 SER A N 1
ATOM 2073 C CA . SER A 1 267 ? -6.036 -21.133 -52.881 1.00 33.75 267 SER A CA 1
ATOM 2074 C C . SER A 1 267 ? -6.072 -19.610 -52.783 1.00 32.19 267 SER A C 1
ATOM 2075 O O . SER A 1 267 ? -7.162 -19.032 -52.858 1.00 34.32 267 SER A O 1
ATOM 2078 N N . LEU A 1 268 ? -4.927 -18.948 -52.621 1.00 26.94 268 LEU A N 1
ATOM 2079 C CA . LEU A 1 268 ? -4.862 -17.490 -52.630 1.00 25.46 268 LEU A CA 1
ATOM 2080 C C . LEU A 1 268 ? -4.406 -16.938 -53.977 1.00 33.10 268 LEU A C 1
ATOM 2081 O O . LEU A 1 268 ? -4.229 -15.721 -54.118 1.00 28.37 268 LEU A O 1
ATOM 2086 N N . VAL A 1 269 ? -4.222 -17.804 -54.965 1.00 33.14 269 VAL A N 1
ATOM 2087 C CA . VAL A 1 269 ? -3.684 -17.431 -56.263 1.00 35.99 269 VAL A CA 1
ATOM 2088 C C . VAL A 1 269 ? -4.793 -17.614 -57.287 1.00 36.89 269 VAL A C 1
ATOM 2089 O O . VAL A 1 269 ? -5.323 -18.720 -57.452 1.00 37.93 269 VAL A O 1
ATOM 2093 N N . GLU A 1 270 ? -5.169 -16.519 -57.949 1.00 50.34 270 GLU A N 1
ATOM 2094 C CA . GLU A 1 270 ? -6.094 -16.583 -59.065 1.00 57.33 270 GLU A CA 1
ATOM 2095 C C . GLU A 1 270 ? -5.258 -16.362 -60.315 1.00 60.75 270 GLU A C 1
ATOM 2096 O O . GLU A 1 270 ? -4.801 -17.344 -60.935 1.00 50.98 270 GLU A O 1
ATOM 2102 N N . LYS A 1 271 ? -5.013 -15.120 -60.721 1.00 71.95 271 LYS A N 1
ATOM 2103 C CA . LYS A 1 271 ? -4.000 -14.816 -61.720 1.00 80.35 271 LYS A CA 1
ATOM 2104 C C . LYS A 1 271 ? -2.668 -15.440 -61.313 1.00 79.61 271 LYS A C 1
ATOM 2105 O O . LYS A 1 271 ? -2.426 -15.712 -60.134 1.00 83.94 271 LYS A O 1
ATOM 2111 N N . ASP A 1 272 ? -1.813 -15.704 -62.301 1.00 73.21 272 ASP A N 1
ATOM 2112 C CA . ASP A 1 272 ? -0.468 -16.185 -62.018 1.00 61.74 272 ASP A CA 1
ATOM 2113 C C . ASP A 1 272 ? 0.199 -15.292 -60.980 1.00 51.73 272 ASP A C 1
ATOM 2114 O O . ASP A 1 272 ? 0.184 -14.062 -61.097 1.00 56.17 272 ASP A O 1
ATOM 2119 N N . SER A 1 273 ? 0.781 -15.917 -59.960 1.00 35.22 273 SER A N 1
ATOM 2120 C CA . SER A 1 273 ? 1.350 -15.156 -58.854 1.00 34.56 273 SER A CA 1
ATOM 2121 C C . SER A 1 273 ? 2.606 -14.413 -59.290 1.00 35.12 273 SER A C 1
ATOM 2122 O O . SER A 1 273 ? 3.403 -14.918 -60.087 1.00 28.84 273 SER A O 1
ATOM 2125 N N . GLU A 1 274 ? 2.789 -13.205 -58.756 1.00 27.05 274 GLU A N 1
ATOM 2126 C CA . GLU A 1 274 ? 4.045 -12.497 -58.954 1.00 27.08 274 GLU A CA 1
ATOM 2127 C C . GLU A 1 274 ? 5.115 -12.916 -57.963 1.00 28.94 274 GLU A C 1
ATOM 2128 O O . GLU A 1 274 ? 6.251 -12.438 -58.073 1.00 24.18 274 GLU A O 1
ATOM 2134 N N . TYR A 1 275 ? 4.780 -13.796 -56.992 1.00 22.00 275 TYR A N 1
ATOM 2135 C CA . TYR A 1 275 ? 5.767 -14.146 -55.980 1.00 19.79 275 TYR A CA 1
ATOM 2136 C C . TYR A 1 275 ? 6.454 -15.459 -56.342 1.00 24.98 275 TYR A C 1
ATOM 2137 O O . TYR A 1 275 ? 5.867 -16.314 -57.009 1.00 20.72 275 TYR A O 1
ATOM 2146 N N . PRO A 1 276 ? 7.697 -15.654 -55.926 1.00 26.57 276 PRO A N 1
ATOM 2147 C CA . PRO A 1 276 ? 8.437 -16.854 -56.323 1.00 22.63 276 PRO A CA 1
ATOM 2148 C C . PRO A 1 276 ? 8.167 -18.039 -55.398 1.00 22.90 276 PRO A C 1
ATOM 2149 O O . PRO A 1 276 ? 7.534 -17.914 -54.344 1.00 24.89 276 PRO A O 1
ATOM 2153 N N . SER A 1 277 ? 8.646 -19.206 -55.834 1.00 22.56 277 SER A N 1
ATOM 2154 C CA . SER A 1 277 ? 8.711 -20.419 -55.022 1.00 25.32 277 SER A CA 1
ATOM 2155 C C . SER A 1 277 ? 10.176 -20.760 -54.802 1.00 21.46 277 SER A C 1
ATOM 2156 O O . SER A 1 277 ? 10.951 -20.784 -55.759 1.00 26.32 277 SER A O 1
ATOM 2159 N N . PHE A 1 278 ? 10.548 -21.055 -53.557 1.00 19.52 278 PHE A N 1
ATOM 2160 C CA . PHE A 1 278 ? 11.959 -21.206 -53.221 1.00 18.42 278 PHE A CA 1
ATOM 2161 C C . PHE A 1 278 ? 12.107 -21.997 -51.920 1.00 17.99 278 PHE A C 1
ATOM 2162 O O . PHE A 1 278 ? 11.131 -22.293 -51.226 1.00 19.74 278 PHE A O 1
ATOM 2170 N N . VAL A 1 279 ? 13.358 -22.317 -51.588 1.00 18.67 279 VAL A N 1
ATOM 2171 C CA . VAL A 1 279 ? 13.705 -22.960 -50.324 1.00 23.28 279 VAL A CA 1
ATOM 2172 C C . VAL A 1 279 ? 14.208 -21.893 -49.360 1.00 27.48 279 VAL A C 1
ATOM 2173 O O . VAL A 1 279 ? 15.032 -21.043 -49.728 1.00 20.17 279 VAL A O 1
ATOM 2177 N N . PHE A 1 280 ? 13.721 -21.945 -48.114 1.00 18.71 280 PHE A N 1
ATOM 2178 C CA . PHE A 1 280 ? 13.897 -20.824 -47.185 1.00 18.13 280 PHE A CA 1
ATOM 2179 C C . PHE A 1 280 ? 15.366 -20.435 -47.006 1.00 18.67 280 PHE A C 1
ATOM 2180 O O . PHE A 1 280 ? 15.697 -19.249 -47.040 1.00 22.38 280 PHE A O 1
ATOM 2188 N N . ASP A 1 281 ? 16.259 -21.414 -46.825 1.00 20.41 281 ASP A N 1
ATOM 2189 C CA . ASP A 1 281 ? 17.670 -21.094 -46.595 1.00 28.79 281 ASP A CA 1
ATOM 2190 C C . ASP A 1 281 ? 18.260 -20.256 -47.726 1.00 28.18 281 ASP A C 1
ATOM 2191 O O . ASP A 1 281 ? 19.117 -19.396 -47.480 1.00 21.86 281 ASP A O 1
ATOM 2196 N N . ASP A 1 282 ? 17.835 -20.510 -48.967 1.00 24.58 282 ASP A N 1
ATOM 2197 C CA . ASP A 1 282 ? 18.305 -19.714 -50.097 1.00 24.41 282 ASP A CA 1
ATOM 2198 C C . ASP A 1 282 ? 17.866 -18.261 -49.945 1.00 24.19 282 ASP A C 1
ATOM 2199 O O . ASP A 1 282 ? 18.636 -17.330 -50.210 1.00 21.95 282 ASP A O 1
ATOM 2204 N N . TYR A 1 283 ? 16.640 -18.042 -49.479 1.00 16.61 283 TYR A N 1
ATOM 2205 C CA . TYR A 1 283 ? 16.229 -16.681 -49.176 1.00 15.47 283 TYR A CA 1
ATOM 2206 C C . TYR A 1 283 ? 17.116 -16.072 -48.102 1.00 17.10 283 TYR A C 1
ATOM 2207 O O . TYR A 1 283 ? 17.559 -14.919 -48.229 1.00 15.52 283 TYR A O 1
ATOM 2216 N N . MET A 1 284 ? 17.371 -16.821 -47.022 1.00 17.07 284 MET A N 1
ATOM 2217 C CA . MET A 1 284 ? 18.155 -16.273 -45.914 1.00 19.68 284 MET A CA 1
ATOM 2218 C C . MET A 1 284 ? 19.571 -15.920 -46.353 1.00 23.60 284 MET A C 1
ATOM 2219 O O . MET A 1 284 ? 20.109 -14.874 -45.959 1.00 26.36 284 MET A O 1
ATOM 2224 N N . LYS A 1 285 ? 20.196 -16.775 -47.168 1.00 21.65 285 LYS A N 1
ATOM 2225 C CA . LYS A 1 285 ? 21.568 -16.491 -47.587 1.00 24.24 285 LYS A CA 1
ATOM 2226 C C . LYS A 1 285 ? 21.629 -15.228 -48.448 1.00 22.03 285 LYS A C 1
ATOM 2227 O O . LYS A 1 285 ? 22.589 -14.456 -48.360 1.00 24.36 285 LYS A O 1
ATOM 2233 N N . LEU A 1 286 ? 20.607 -14.993 -49.273 1.00 19.01 286 LEU A N 1
ATOM 2234 C CA . LEU A 1 286 ? 20.546 -13.749 -50.037 1.00 25.60 286 LEU A CA 1
ATOM 2235 C C . LEU A 1 286 ? 20.288 -12.550 -49.126 1.00 27.71 286 LEU A C 1
ATOM 2236 O O . LEU A 1 286 ? 20.946 -11.510 -49.254 1.00 23.34 286 LEU A O 1
ATOM 2241 N N . TYR A 1 287 ? 19.337 -12.686 -48.196 1.00 22.06 287 TYR A N 1
ATOM 2242 C CA . TYR A 1 287 ? 18.921 -11.566 -47.351 1.00 21.07 287 TYR A CA 1
ATOM 2243 C C . TYR A 1 287 ? 20.071 -11.036 -46.505 1.00 21.24 287 TYR A C 1
ATOM 2244 O O . TYR A 1 287 ? 20.200 -9.817 -46.312 1.00 18.62 287 TYR A O 1
ATOM 2253 N N . ALA A 1 288 ? 20.911 -11.934 -45.987 1.00 18.04 288 ALA A N 1
ATOM 2254 C CA . ALA A 1 288 ? 21.957 -11.535 -45.051 1.00 25.48 288 ALA A CA 1
ATOM 2255 C C . ALA A 1 288 ? 22.801 -10.391 -45.602 1.00 25.05 288 ALA A C 1
ATOM 2256 O O . ALA A 1 288 ? 23.209 -9.498 -44.857 1.00 26.39 288 ALA A O 1
ATOM 2258 N N . GLY A 1 289 ? 23.053 -10.388 -46.909 1.00 26.46 289 GLY A N 1
ATOM 2259 C CA . GLY A 1 289 ? 23.914 -9.380 -47.493 1.00 20.33 289 GLY A CA 1
ATOM 2260 C C . GLY A 1 289 ? 23.229 -8.129 -47.978 1.00 22.40 289 GLY A C 1
ATOM 2261 O O . GLY A 1 289 ? 23.909 -7.136 -48.270 1.00 22.90 289 GLY A O 1
ATOM 2262 N N . VAL A 1 290 ? 21.902 -8.139 -48.099 1.00 20.51 290 VAL A N 1
ATOM 2263 C CA . VAL A 1 290 ? 21.213 -7.005 -48.710 1.00 20.45 290 VAL A CA 1
ATOM 2264 C C . VAL A 1 290 ? 20.073 -6.546 -47.807 1.00 19.72 290 VAL A C 1
ATOM 2265 O O . VAL A 1 290 ? 19.092 -5.956 -48.273 1.00 15.31 290 VAL A O 1
ATOM 2269 N N . LYS A 1 291 ? 20.234 -6.769 -46.501 1.00 21.55 291 LYS A N 1
ATOM 2270 C CA . LYS A 1 291 ? 19.142 -6.592 -45.543 1.00 20.55 291 LYS A CA 1
ATOM 2271 C C . LYS A 1 291 ? 18.564 -5.174 -45.566 1.00 23.14 291 LYS A C 1
ATOM 2272 O O . LYS A 1 291 ? 17.354 -4.989 -45.396 1.00 20.44 291 LYS A O 1
ATOM 2278 N N . PHE A 1 292 ? 19.407 -4.163 -45.768 1.00 17.37 292 PHE A N 1
ATOM 2279 C CA . PHE A 1 292 ? 18.978 -2.771 -45.676 1.00 27.79 292 PHE A CA 1
ATOM 2280 C C . PHE A 1 292 ? 18.755 -2.138 -47.048 1.00 23.24 292 PHE A C 1
ATOM 2281 O O . PHE A 1 292 ? 18.500 -0.926 -47.136 1.00 20.44 292 PHE A O 1
ATOM 2289 N N . GLN A 1 293 ? 18.819 -2.942 -48.102 1.00 21.43 293 GLN A N 1
ATOM 2290 C CA . GLN A 1 293 ? 18.424 -2.576 -49.454 1.00 19.39 293 GLN A CA 1
ATOM 2291 C C . GLN A 1 293 ? 16.935 -2.883 -49.639 1.00 24.93 293 GLN A C 1
ATOM 2292 O O . GLN A 1 293 ? 16.301 -3.476 -48.761 1.00 23.56 293 GLN A O 1
ATOM 2298 N N . PRO A 1 294 ? 16.310 -2.443 -50.751 1.00 23.78 294 PRO A N 1
ATOM 2299 C CA . PRO A 1 294 ? 14.856 -2.636 -50.900 1.00 17.89 294 PRO A CA 1
ATOM 2300 C C . PRO A 1 294 ? 14.468 -4.108 -50.906 1.00 21.76 294 PRO A C 1
ATOM 2301 O O . PRO A 1 294 ? 15.246 -4.982 -51.296 1.00 15.07 294 PRO A O 1
ATOM 2305 N N . LYS A 1 295 ? 13.240 -4.368 -50.468 1.00 23.20 295 LYS A N 1
ATOM 2306 C CA . LYS A 1 295 ? 12.788 -5.746 -50.300 1.00 27.72 295 LYS A CA 1
ATOM 2307 C C . LYS A 1 295 ? 12.457 -6.399 -51.639 1.00 23.90 295 LYS A C 1
ATOM 2308 O O . LYS A 1 295 ? 12.773 -7.574 -51.860 1.00 28.00 295 LYS A O 1
ATOM 2314 N N . GLU A 1 296 ? 11.799 -5.664 -52.535 1.00 20.39 296 GLU A N 1
ATOM 2315 C CA . GLU A 1 296 ? 11.230 -6.292 -53.728 1.00 16.83 296 GLU A CA 1
ATOM 2316 C C . GLU A 1 296 ? 12.252 -6.966 -54.646 1.00 16.55 296 GLU A C 1
ATOM 2317 O O . GLU A 1 296 ? 11.912 -8.008 -55.236 1.00 31.04 296 GLU A O 1
ATOM 2323 N N . PRO A 1 297 ? 13.471 -6.454 -54.838 1.00 22.26 297 PRO A N 1
ATOM 2324 C CA . PRO A 1 297 ? 14.444 -7.219 -55.639 1.00 21.11 297 PRO A CA 1
ATOM 2325 C C . PRO A 1 297 ? 14.731 -8.594 -55.077 1.00 24.32 297 PRO A C 1
ATOM 2326 O O . PRO A 1 297 ? 15.117 -9.481 -55.839 1.00 22.87 297 PRO A O 1
ATOM 2330 N N . ARG A 1 298 ? 14.547 -8.810 -53.769 1.00 24.44 298 ARG A N 1
ATOM 2331 C CA . ARG A 1 298 ? 14.812 -10.134 -53.203 1.00 21.09 298 ARG A CA 1
ATOM 2332 C C . ARG A 1 298 ? 13.801 -11.166 -53.686 1.00 20.30 298 ARG A C 1
ATOM 2333 O O . ARG A 1 298 ? 14.160 -12.324 -53.935 1.00 22.05 298 ARG A O 1
ATOM 2341 N N . PHE A 1 299 ? 12.528 -10.781 -53.809 1.00 17.07 299 PHE A N 1
ATOM 2342 C CA . PHE A 1 299 ? 11.547 -11.707 -54.370 1.00 18.66 299 PHE A CA 1
ATOM 2343 C C . PHE A 1 299 ? 11.888 -12.034 -55.821 1.00 25.96 299 PHE A C 1
ATOM 2344 O O . PHE A 1 299 ? 11.908 -13.207 -56.220 1.00 20.15 299 PHE A O 1
ATOM 2352 N N . ALA A 1 300 ? 12.187 -11.000 -56.621 1.00 17.06 300 ALA A N 1
ATOM 2353 C CA . ALA A 1 300 ? 12.541 -11.214 -58.023 1.00 24.59 300 ALA A CA 1
ATOM 2354 C C . ALA A 1 300 ? 13.802 -12.063 -58.162 1.00 26.65 300 ALA A C 1
ATOM 2355 O O . ALA A 1 300 ? 13.934 -12.817 -59.130 1.00 23.37 300 ALA A O 1
ATOM 2357 N N . ALA A 1 301 ? 14.723 -11.967 -57.196 1.00 23.63 301 ALA A N 1
ATOM 2358 C CA . ALA A 1 301 ? 15.953 -12.749 -57.223 1.00 26.58 301 ALA A CA 1
ATOM 2359 C C . ALA A 1 301 ? 15.724 -14.235 -56.955 1.00 30.60 301 ALA A C 1
ATOM 2360 O O . ALA A 1 301 ? 16.582 -15.049 -57.313 1.00 29.89 301 ALA A O 1
ATOM 2362 N N . MET A 1 302 ? 14.601 -14.612 -56.335 1.00 28.39 302 MET A N 1
ATOM 2363 C CA . MET A 1 302 ? 14.302 -16.028 -56.142 1.00 29.72 302 MET A CA 1
ATOM 2364 C C . MET A 1 302 ? 13.739 -16.688 -57.392 1.00 34.41 302 MET A C 1
ATOM 2365 O O . MET A 1 302 ? 13.532 -17.905 -57.392 1.00 41.47 302 MET A O 1
ATOM 2370 N N . LYS A 1 303 ? 13.480 -15.925 -58.445 1.00 32.16 303 LYS A N 1
ATOM 2371 C CA . LYS A 1 303 ? 12.948 -16.494 -59.672 1.00 42.34 303 LYS A CA 1
ATOM 2372 C C . LYS A 1 303 ? 14.069 -16.943 -60.606 1.00 48.99 303 LYS A C 1
ATOM 2373 O O . LYS A 1 303 ? 14.632 -18.026 -60.433 1.00 53.28 303 LYS A O 1
ATOM 2379 N N . LYS B 1 6 ? -13.994 -6.812 -5.444 1.00 38.51 6 LYS B N 1
ATOM 2380 C CA . LYS B 1 6 ? -13.058 -6.274 -6.436 1.00 42.20 6 LYS B CA 1
ATOM 2381 C C . LYS B 1 6 ? -12.629 -4.861 -6.057 1.00 35.72 6 LYS B C 1
ATOM 2382 O O . LYS B 1 6 ? -13.456 -4.025 -5.682 1.00 35.33 6 LYS B O 1
ATOM 2388 N N . PHE B 1 7 ? -11.338 -4.592 -6.143 1.00 30.62 7 PHE B N 1
ATOM 2389 C CA . PHE B 1 7 ? -10.836 -3.299 -5.707 1.00 28.60 7 PHE B CA 1
ATOM 2390 C C . PHE B 1 7 ? -11.385 -2.204 -6.619 1.00 21.88 7 PHE B C 1
ATOM 2391 O O . PHE B 1 7 ? -11.342 -2.346 -7.847 1.00 25.53 7 PHE B O 1
ATOM 2399 N N . PRO B 1 8 ? -11.931 -1.121 -6.067 1.00 21.66 8 PRO B N 1
ATOM 2400 C CA . PRO B 1 8 ? -12.609 -0.125 -6.909 1.00 28.41 8 PRO B CA 1
ATOM 2401 C C . PRO B 1 8 ? -11.616 0.689 -7.730 1.00 22.69 8 PRO B C 1
ATOM 2402 O O . PRO B 1 8 ? -10.622 1.200 -7.200 1.00 16.43 8 PRO B O 1
ATOM 2406 N N . VAL B 1 9 ? -11.917 0.825 -9.025 1.00 22.72 9 VAL B N 1
ATOM 2407 C CA . VAL B 1 9 ? -11.145 1.629 -9.972 1.00 23.20 9 VAL B CA 1
ATOM 2408 C C . VAL B 1 9 ? -12.110 2.601 -10.644 1.00 25.91 9 VAL B C 1
ATOM 2409 O O . VAL B 1 9 ? -13.085 2.170 -11.271 1.00 27.11 9 VAL B O 1
ATOM 2413 N N . VAL B 1 10 ? -11.832 3.902 -10.532 1.00 20.06 10 VAL B N 1
ATOM 2414 C CA . VAL B 1 10 ? -12.727 4.951 -11.020 1.00 24.25 10 VAL B CA 1
ATOM 2415 C C . VAL B 1 10 ? -12.107 5.606 -12.253 1.00 23.86 10 VAL B C 1
ATOM 2416 O O . VAL B 1 10 ? -11.010 6.179 -12.180 1.00 22.05 10 VAL B O 1
ATOM 2420 N N . ASP B 1 11 ? -12.828 5.556 -13.370 1.00 17.43 11 ASP B N 1
ATOM 2421 C CA . ASP B 1 11 ? -12.455 6.254 -14.604 1.00 18.28 11 ASP B CA 1
ATOM 2422 C C . ASP B 1 11 ? -12.960 7.690 -14.525 1.00 23.06 11 ASP B C 1
ATOM 2423 O O . ASP B 1 11 ? -14.138 7.958 -14.784 1.00 25.28 11 ASP B O 1
ATOM 2428 N N . LEU B 1 12 ? -12.057 8.626 -14.213 1.00 19.15 12 LEU B N 1
ATOM 2429 C CA . LEU B 1 12 ? -12.456 10.024 -14.045 1.00 22.95 12 LEU B CA 1
ATOM 2430 C C . LEU B 1 12 ? -12.944 10.694 -15.339 1.00 24.92 12 LEU B C 1
ATOM 2431 O O . LEU B 1 12 ? -13.643 11.713 -15.262 1.00 26.14 12 LEU B O 1
ATOM 2436 N N . SER B 1 13 ? -12.634 10.154 -16.525 1.00 22.30 13 SER B N 1
ATOM 2437 C CA . SER B 1 13 ? -13.216 10.742 -17.740 1.00 24.30 13 SER B CA 1
ATOM 2438 C C . SER B 1 13 ? -14.729 10.533 -17.844 1.00 30.91 13 SER B C 1
ATOM 2439 O O . SER B 1 13 ? -15.376 11.191 -18.670 1.00 29.32 13 SER B O 1
ATOM 2442 N N . LYS B 1 14 ? -15.312 9.661 -17.014 1.00 26.77 14 LYS B N 1
ATOM 2443 C CA . LYS B 1 14 ? -16.752 9.418 -16.977 1.00 32.56 14 LYS B CA 1
ATOM 2444 C C . LYS B 1 14 ? -17.542 10.509 -16.271 1.00 31.03 14 LYS B C 1
ATOM 2445 O O . LYS B 1 14 ? -18.777 10.457 -16.272 1.00 32.33 14 LYS B O 1
ATOM 2451 N N . LEU B 1 15 ? -16.865 11.453 -15.622 1.00 27.51 15 LEU B N 1
ATOM 2452 C CA . LEU B 1 15 ? -17.533 12.599 -15.031 1.00 24.87 15 LEU B CA 1
ATOM 2453 C C . LEU B 1 15 ? -18.032 13.579 -16.079 1.00 31.51 15 LEU B C 1
ATOM 2454 O O . LEU B 1 15 ? -18.786 14.489 -15.731 1.00 35.51 15 LEU B O 1
ATOM 2459 N N . ASN B 1 16 ? -17.634 13.411 -17.342 1.00 42.19 16 ASN B N 1
ATOM 2460 C CA . ASN B 1 16 ? -17.965 14.348 -18.410 1.00 49.57 16 ASN B CA 1
ATOM 2461 C C . ASN B 1 16 ? -19.210 13.971 -19.193 1.00 48.86 16 ASN B C 1
ATOM 2462 O O . ASN B 1 16 ? -19.681 14.783 -19.996 1.00 58.93 16 ASN B O 1
ATOM 2467 N N . GLY B 1 17 ? -19.749 12.772 -19.001 1.00 45.67 17 GLY B N 1
ATOM 2468 C CA . GLY B 1 17 ? -20.878 12.359 -19.809 1.00 45.35 17 GLY B CA 1
ATOM 2469 C C . GLY B 1 17 ? -22.121 12.006 -19.022 1.00 46.69 17 GLY B C 1
ATOM 2470 O O . GLY B 1 17 ? -22.290 12.428 -17.871 1.00 46.68 17 GLY B O 1
ATOM 2471 N N . GLU B 1 18 ? -22.992 11.209 -19.645 1.00 45.23 18 GLU B N 1
ATOM 2472 C CA . GLU B 1 18 ? -24.270 10.825 -19.060 1.00 49.14 18 GLU B CA 1
ATOM 2473 C C . GLU B 1 18 ? -24.125 9.929 -17.837 1.00 47.14 18 GLU B C 1
ATOM 2474 O O . GLU B 1 18 ? -25.122 9.692 -17.147 1.00 53.26 18 GLU B O 1
ATOM 2480 N N . GLU B 1 19 ? -22.928 9.421 -17.552 1.00 42.24 19 GLU B N 1
ATOM 2481 C CA . GLU B 1 19 ? -22.721 8.530 -16.419 1.00 39.57 19 GLU B CA 1
ATOM 2482 C C . GLU B 1 19 ? -21.990 9.207 -15.270 1.00 33.53 19 GLU B C 1
ATOM 2483 O O . GLU B 1 19 ? -21.410 8.523 -14.421 1.00 30.00 19 GLU B O 1
ATOM 2489 N N . ARG B 1 20 ? -22.015 10.542 -15.222 1.00 32.10 20 ARG B N 1
ATOM 2490 C CA . ARG B 1 20 ? -21.386 11.249 -14.112 1.00 28.60 20 ARG B CA 1
ATOM 2491 C C . ARG B 1 20 ? -21.980 10.819 -12.775 1.00 28.99 20 ARG B C 1
ATOM 2492 O O . ARG B 1 20 ? -21.239 10.577 -11.813 1.00 25.31 20 ARG B O 1
ATOM 2500 N N . ASP B 1 21 ? -23.316 10.712 -12.702 1.00 27.43 21 ASP B N 1
ATOM 2501 C CA . ASP B 1 21 ? -23.991 10.312 -11.465 1.00 28.01 21 ASP B CA 1
ATOM 2502 C C . ASP B 1 21 ? -23.480 8.970 -10.960 1.00 29.82 21 ASP B C 1
ATOM 2503 O O . ASP B 1 21 ? -23.244 8.791 -9.759 1.00 30.04 21 ASP B O 1
ATOM 2508 N N . GLN B 1 22 ? -23.325 8.002 -11.861 1.00 28.41 22 GLN B N 1
ATOM 2509 C CA . GLN B 1 22 ? -22.887 6.685 -11.412 1.00 31.69 22 GLN B CA 1
ATOM 2510 C C . GLN B 1 22 ? -21.422 6.688 -11.015 1.00 28.28 22 GLN B C 1
ATOM 2511 O O . GLN B 1 22 ? -21.033 5.988 -10.072 1.00 22.72 22 GLN B O 1
ATOM 2517 N N . THR B 1 23 ? -20.603 7.488 -11.695 1.00 22.94 23 THR B N 1
ATOM 2518 C CA . THR B 1 23 ? -19.207 7.625 -11.301 1.00 20.87 23 THR B CA 1
ATOM 2519 C C . THR B 1 23 ? -19.076 8.245 -9.915 1.00 22.45 23 THR B C 1
ATOM 2520 O O . THR B 1 23 ? -18.257 7.803 -9.099 1.00 20.65 23 THR B O 1
ATOM 2524 N N . MET B 1 24 ? -19.848 9.297 -9.647 1.00 21.29 24 MET B N 1
ATOM 2525 C CA . MET B 1 24 ? -19.822 9.924 -8.329 1.00 23.98 24 MET B CA 1
ATOM 2526 C C . MET B 1 24 ? -20.253 8.936 -7.248 1.00 19.84 24 MET B C 1
ATOM 2527 O O . MET B 1 24 ? -19.690 8.920 -6.149 1.00 18.82 24 MET B O 1
ATOM 2532 N N . ALA B 1 25 ? -21.261 8.110 -7.545 1.00 21.33 25 ALA B N 1
ATOM 2533 C CA . ALA B 1 25 ? -21.719 7.115 -6.579 1.00 28.54 25 ALA B CA 1
ATOM 2534 C C . ALA B 1 25 ? -20.654 6.052 -6.322 1.00 28.31 25 ALA B C 1
ATOM 2535 O O . ALA B 1 25 ? -20.512 5.579 -5.186 1.00 22.50 25 ALA B O 1
ATOM 2537 N N . LEU B 1 26 ? -19.887 5.671 -7.356 1.00 21.43 26 LEU B N 1
ATOM 2538 C CA . LEU B 1 26 ? -18.774 4.739 -7.152 1.00 21.88 26 LEU B CA 1
ATOM 2539 C C . LEU B 1 26 ? -17.694 5.351 -6.265 1.00 19.05 26 LEU B C 1
ATOM 2540 O O . LEU B 1 26 ? -17.125 4.674 -5.396 1.00 16.46 26 LEU B O 1
ATOM 2545 N N . ILE B 1 27 ? -17.412 6.639 -6.450 1.00 17.94 27 ILE B N 1
ATOM 2546 C CA . ILE B 1 27 ? -16.472 7.321 -5.561 1.00 15.21 27 ILE B CA 1
ATOM 2547 C C . ILE B 1 27 ? -17.000 7.316 -4.129 1.00 15.56 27 ILE B C 1
ATOM 2548 O O . ILE B 1 27 ? -16.282 6.959 -3.187 1.00 17.40 27 ILE B O 1
ATOM 2553 N N . ASN B 1 28 ? -18.272 7.689 -3.945 1.00 18.70 28 ASN B N 1
ATOM 2554 C CA . ASN B 1 28 ? -18.826 7.765 -2.589 1.00 17.59 28 ASN B CA 1
ATOM 2555 C C . ASN B 1 28 ? -18.826 6.398 -1.911 1.00 22.24 28 ASN B C 1
ATOM 2556 O O . ASN B 1 28 ? -18.484 6.285 -0.729 1.00 22.05 28 ASN B O 1
ATOM 2561 N N . GLU B 1 29 ? -19.170 5.341 -2.653 1.00 20.62 29 GLU B N 1
ATOM 2562 C CA . GLU B 1 29 ? -19.173 3.994 -2.075 1.00 24.03 29 GLU B CA 1
ATOM 2563 C C . GLU B 1 29 ? -17.760 3.525 -1.735 1.00 21.97 29 GLU B C 1
ATOM 2564 O O . GLU B 1 29 ? -17.550 2.860 -0.711 1.00 21.22 29 GLU B O 1
ATOM 2570 N N . ALA B 1 30 ? -16.782 3.847 -2.587 1.00 16.44 30 ALA B N 1
ATOM 2571 C CA . ALA B 1 30 ? -15.394 3.554 -2.249 1.00 22.77 30 ALA B CA 1
ATOM 2572 C C . ALA B 1 30 ? -14.976 4.293 -0.980 1.00 20.64 30 ALA B C 1
ATOM 2573 O O . ALA B 1 30 ? -14.349 3.705 -0.090 1.00 21.02 30 ALA B O 1
ATOM 2575 N N . CYS B 1 31 ? -15.360 5.570 -0.856 1.00 22.55 31 CYS B N 1
ATOM 2576 C CA . CYS B 1 31 ? -14.997 6.340 0.334 1.00 14.47 31 CYS B CA 1
ATOM 2577 C C . CYS B 1 31 ? -15.625 5.754 1.586 1.00 22.80 31 CYS B C 1
ATOM 2578 O O . CYS B 1 31 ? -14.997 5.748 2.654 1.00 17.30 31 CYS B O 1
ATOM 2581 N N . GLU B 1 32 ? -16.863 5.249 1.472 1.00 16.94 32 GLU B N 1
ATOM 2582 C CA . GLU B 1 32 ? -17.564 4.670 2.620 1.00 21.46 32 GLU B CA 1
ATOM 2583 C C . GLU B 1 32 ? -17.116 3.242 2.919 1.00 22.92 32 GLU B C 1
ATOM 2584 O O . GLU B 1 32 ? -16.986 2.872 4.091 1.00 24.79 32 GLU B O 1
ATOM 2590 N N . ASN B 1 33 ? -16.912 2.416 1.888 1.00 21.39 33 ASN B N 1
ATOM 2591 C CA . ASN B 1 33 ? -16.794 0.973 2.095 1.00 25.42 33 ASN B CA 1
ATOM 2592 C C . ASN B 1 33 ? -15.363 0.462 2.056 1.00 20.90 33 ASN B C 1
ATOM 2593 O O . ASN B 1 33 ? -15.097 -0.622 2.598 1.00 19.66 33 ASN B O 1
ATOM 2598 N N . TRP B 1 34 ? -14.461 1.182 1.397 1.00 19.89 34 TRP B N 1
ATOM 2599 C CA . TRP B 1 34 ? -13.080 0.753 1.203 1.00 20.99 34 TRP B CA 1
ATOM 2600 C C . TRP B 1 34 ? -12.057 1.698 1.810 1.00 24.14 34 TRP B C 1
ATOM 2601 O O . TRP B 1 34 ? -11.004 1.233 2.261 1.00 20.77 34 TRP B O 1
ATOM 2612 N N . GLY B 1 35 ? -12.316 3.007 1.798 1.00 16.05 35 GLY B N 1
ATOM 2613 C CA . GLY B 1 35 ? -11.335 3.979 2.249 1.00 14.05 35 GLY B CA 1
ATOM 2614 C C . GLY B 1 35 ? -10.191 4.210 1.290 1.00 17.93 35 GLY B C 1
ATOM 2615 O O . GLY B 1 35 ? -9.331 5.059 1.570 1.00 16.19 35 GLY B O 1
ATOM 2616 N N . PHE B 1 36 ? -10.159 3.468 0.180 1.00 20.42 36 PHE B N 1
ATOM 2617 C CA . PHE B 1 36 ? -9.157 3.526 -0.875 1.00 19.36 36 PHE B CA 1
ATOM 2618 C C . PHE B 1 36 ? -9.882 3.429 -2.211 1.00 21.53 36 PHE B C 1
ATOM 2619 O O . PHE B 1 36 ? -10.929 2.781 -2.302 1.00 17.91 36 PHE B O 1
ATOM 2627 N N . PHE B 1 37 ? -9.303 4.028 -3.255 1.00 16.02 37 PHE B N 1
ATOM 2628 C CA . PHE B 1 37 ? -9.690 3.673 -4.621 1.00 22.75 37 PHE B CA 1
ATOM 2629 C C . PHE B 1 37 ? -8.624 4.163 -5.592 1.00 21.30 37 PHE B C 1
ATOM 2630 O O . PHE B 1 37 ? -7.889 5.110 -5.302 1.00 21.01 37 PHE B O 1
ATOM 2638 N N . GLU B 1 38 ? -8.534 3.488 -6.739 1.00 16.42 38 GLU B N 1
ATOM 2639 C CA . GLU B 1 38 ? -7.671 3.938 -7.825 1.00 20.88 38 GLU B CA 1
ATOM 2640 C C . GLU B 1 38 ? -8.451 4.792 -8.823 1.00 19.67 38 GLU B C 1
ATOM 2641 O O . GLU B 1 38 ? -9.652 4.598 -9.044 1.00 13.30 38 GLU B O 1
ATOM 2647 N N . ILE B 1 39 ? -7.753 5.749 -9.433 1.00 14.67 39 ILE B N 1
ATOM 2648 C CA . ILE B 1 39 ? -8.321 6.578 -10.486 1.00 13.37 39 ILE B CA 1
ATOM 2649 C C . ILE B 1 39 ? -7.451 6.437 -11.723 1.00 14.12 39 ILE B C 1
ATOM 2650 O O . ILE B 1 39 ? -6.220 6.344 -11.627 1.00 13.64 39 ILE B O 1
ATOM 2655 N N . VAL B 1 40 ? -8.103 6.391 -12.883 1.00 15.38 40 VAL B N 1
ATOM 2656 C CA . VAL B 1 40 ? -7.450 6.454 -14.183 1.00 18.22 40 VAL B CA 1
ATOM 2657 C C . VAL B 1 40 ? -8.052 7.633 -14.936 1.00 19.81 40 VAL B C 1
ATOM 2658 O O . VAL B 1 40 ? -9.123 8.140 -14.582 1.00 19.91 40 VAL B O 1
ATOM 2662 N N . ASN B 1 41 ? -7.338 8.077 -15.978 1.00 20.79 41 ASN B N 1
ATOM 2663 C CA . ASN B 1 41 ? -7.718 9.262 -16.756 1.00 24.40 41 ASN B CA 1
ATOM 2664 C C . ASN B 1 41 ? -7.907 10.470 -15.829 1.00 21.54 41 ASN B C 1
ATOM 2665 O O . ASN B 1 41 ? -8.928 11.161 -15.851 1.00 19.00 41 ASN B O 1
ATOM 2670 N N . HIS B 1 42 ? -6.887 10.709 -15.003 1.00 19.38 42 HIS B N 1
ATOM 2671 C CA . HIS B 1 42 ? -6.864 11.719 -13.952 1.00 15.20 42 HIS B CA 1
ATOM 2672 C C . HIS B 1 42 ? -6.246 13.037 -14.385 1.00 23.23 42 HIS B C 1
ATOM 2673 O O . HIS B 1 42 ? -6.162 13.953 -13.565 1.00 24.08 42 HIS B O 1
ATOM 2680 N N . GLY B 1 43 ? -5.769 13.145 -15.626 1.00 19.67 43 GLY B N 1
ATOM 2681 C CA . GLY B 1 43 ? -5.174 14.376 -16.103 1.00 20.39 43 GLY B CA 1
ATOM 2682 C C . GLY B 1 43 ? -3.685 14.534 -15.866 1.00 22.58 43 GLY B C 1
ATOM 2683 O O . GLY B 1 43 ? -3.091 15.480 -16.391 1.00 22.11 43 GLY B O 1
ATOM 2684 N N . LEU B 1 44 ? -3.059 13.649 -15.106 1.00 19.48 44 LEU B N 1
ATOM 2685 C CA . LEU B 1 44 ? -1.607 13.693 -14.993 1.00 23.55 44 LEU B CA 1
ATOM 2686 C C . LEU B 1 44 ? -0.972 13.087 -16.247 1.00 23.36 44 LEU B C 1
ATOM 2687 O O . LEU B 1 44 ? -1.216 11.927 -16.543 1.00 25.83 44 LEU B O 1
ATOM 2692 N N . PRO B 1 45 ? -0.124 13.811 -16.973 1.00 21.38 45 PRO B N 1
ATOM 2693 C CA . PRO B 1 45 ? 0.443 13.260 -18.217 1.00 24.65 45 PRO B CA 1
ATOM 2694 C C . PRO B 1 45 ? 1.246 11.992 -17.963 1.00 22.17 45 PRO B C 1
ATOM 2695 O O . PRO B 1 45 ? 2.044 11.916 -17.030 1.00 21.36 45 PRO B O 1
ATOM 2699 N N . HIS B 1 46 ? 1.037 10.983 -18.826 1.00 23.34 46 HIS B N 1
ATOM 2700 C CA . HIS B 1 46 ? 1.681 9.690 -18.627 1.00 21.23 46 HIS B CA 1
ATOM 2701 C C . HIS B 1 46 ? 3.179 9.782 -18.851 1.00 21.25 46 HIS B C 1
ATOM 2702 O O . HIS B 1 46 ? 3.955 9.078 -18.188 1.00 21.15 46 HIS B O 1
ATOM 2709 N N . ASP B 1 47 ? 3.612 10.677 -19.736 1.00 20.90 47 ASP B N 1
ATOM 2710 C CA . ASP B 1 47 ? 5.041 10.927 -19.906 1.00 22.64 47 ASP B CA 1
ATOM 2711 C C . ASP B 1 47 ? 5.663 11.453 -18.614 1.00 19.47 47 ASP B C 1
ATOM 2712 O O . ASP B 1 47 ? 6.782 11.080 -18.256 1.00 19.81 47 ASP B O 1
ATOM 2717 N N . LEU B 1 48 ? 4.947 12.310 -17.889 1.00 19.36 48 LEU B N 1
ATOM 2718 C CA . LEU B 1 48 ? 5.492 12.803 -16.627 1.00 18.64 48 LEU B CA 1
ATOM 2719 C C . LEU B 1 48 ? 5.536 11.694 -15.583 1.00 17.03 48 LEU B C 1
ATOM 2720 O O . LEU B 1 48 ? 6.507 11.590 -14.824 1.00 16.43 48 LEU B O 1
ATOM 2725 N N . MET B 1 49 ? 4.510 10.841 -15.546 1.00 19.54 49 MET B N 1
ATOM 2726 C CA . MET B 1 49 ? 4.543 9.688 -14.641 1.00 20.90 49 MET B CA 1
ATOM 2727 C C . MET B 1 49 ? 5.738 8.784 -14.940 1.00 20.80 49 MET B C 1
ATOM 2728 O O . MET B 1 49 ? 6.446 8.360 -14.016 1.00 19.36 49 MET B O 1
ATOM 2733 N N . ASP B 1 50 ? 5.987 8.486 -16.225 1.00 16.01 50 ASP B N 1
ATOM 2734 C CA . ASP B 1 50 ? 7.109 7.599 -16.565 1.00 16.16 50 ASP B CA 1
ATOM 2735 C C . ASP B 1 50 ? 8.446 8.229 -16.180 1.00 16.18 50 ASP B C 1
ATOM 2736 O O . ASP B 1 50 ? 9.360 7.528 -15.730 1.00 15.93 50 ASP B O 1
ATOM 2741 N N . LYS B 1 51 ? 8.569 9.555 -16.321 1.00 18.97 51 LYS B N 1
ATOM 2742 C CA . LYS B 1 51 ? 9.812 10.236 -15.942 1.00 17.64 51 LYS B CA 1
ATOM 2743 C C . LYS B 1 51 ? 10.023 10.191 -14.435 1.00 20.12 51 LYS B C 1
ATOM 2744 O O . LYS B 1 51 ? 11.131 9.905 -13.960 1.00 16.94 51 LYS B O 1
ATOM 2750 N N . ILE B 1 52 ? 8.964 10.450 -13.671 1.00 18.22 52 ILE B N 1
ATOM 2751 C CA . ILE B 1 52 ? 9.062 10.367 -12.221 1.00 16.64 52 ILE B CA 1
ATOM 2752 C C . ILE B 1 52 ? 9.439 8.954 -11.802 1.00 19.81 52 ILE B C 1
ATOM 2753 O O . ILE B 1 52 ? 10.318 8.762 -10.952 1.00 17.26 52 ILE B O 1
ATOM 2758 N N . GLU B 1 53 ? 8.815 7.944 -12.427 1.00 14.83 53 GLU B N 1
ATOM 2759 C CA . GLU B 1 53 ? 9.143 6.555 -12.118 1.00 15.93 53 GLU B CA 1
ATOM 2760 C C . GLU B 1 53 ? 10.619 6.260 -12.374 1.00 19.57 53 GLU B C 1
ATOM 2761 O O . GLU B 1 53 ? 11.326 5.763 -11.489 1.00 16.15 53 GLU B O 1
ATOM 2767 N N . LYS B 1 54 ? 11.097 6.535 -13.593 1.00 16.18 54 LYS B N 1
ATOM 2768 C CA . LYS B 1 54 ? 12.482 6.206 -13.921 1.00 15.65 54 LYS B CA 1
ATOM 2769 C C . LYS B 1 54 ? 13.447 6.942 -13.008 1.00 20.10 54 LYS B C 1
ATOM 2770 O O . LYS B 1 54 ? 14.434 6.365 -12.524 1.00 17.48 54 LYS B O 1
ATOM 2776 N N . MET B 1 55 ? 13.191 8.236 -12.779 1.00 17.89 55 MET B N 1
ATOM 2777 C CA . MET B 1 55 ? 14.118 9.042 -11.992 1.00 21.78 55 MET B CA 1
ATOM 2778 C C . MET B 1 55 ? 14.070 8.680 -10.512 1.00 24.36 55 MET B C 1
ATOM 2779 O O . MET B 1 55 ? 15.092 8.783 -9.819 1.00 20.83 55 MET B O 1
ATOM 2784 N N . THR B 1 56 ? 12.903 8.273 -10.005 1.00 20.59 56 THR B N 1
ATOM 2785 C CA . THR B 1 56 ? 12.851 7.785 -8.628 1.00 16.94 56 THR B CA 1
ATOM 2786 C C . THR B 1 56 ? 13.621 6.473 -8.496 1.00 19.80 56 THR B C 1
ATOM 2787 O O . THR B 1 56 ? 14.391 6.287 -7.545 1.00 17.06 56 THR B O 1
ATOM 2791 N N . LYS B 1 57 ? 13.459 5.567 -9.463 1.00 14.38 57 LYS B N 1
ATOM 2792 C CA . LYS B 1 57 ? 14.188 4.305 -9.408 1.00 17.75 57 LYS B CA 1
ATOM 2793 C C . LYS B 1 57 ? 15.682 4.533 -9.586 1.00 18.81 57 LYS B C 1
ATOM 2794 O O . LYS B 1 57 ? 16.498 3.902 -8.902 1.00 19.82 57 LYS B O 1
ATOM 2800 N N . ASP B 1 58 ? 16.061 5.431 -10.497 1.00 18.04 58 ASP B N 1
ATOM 2801 C CA . ASP B 1 58 ? 17.476 5.756 -10.664 1.00 20.97 58 ASP B CA 1
ATOM 2802 C C . ASP B 1 58 ? 18.074 6.317 -9.374 1.00 22.83 58 ASP B C 1
ATOM 2803 O O . ASP B 1 58 ? 19.193 5.952 -8.983 1.00 26.08 58 ASP B O 1
ATOM 2808 N N . HIS B 1 59 ? 17.354 7.226 -8.715 1.00 16.96 59 HIS B N 1
ATOM 2809 C CA . HIS B 1 59 ? 17.847 7.801 -7.472 1.00 21.13 59 HIS B CA 1
ATOM 2810 C C . HIS B 1 59 ? 17.924 6.747 -6.368 1.00 23.44 59 HIS B C 1
ATOM 2811 O O . HIS B 1 59 ? 18.784 6.838 -5.485 1.00 19.73 59 HIS B O 1
ATOM 2818 N N . TYR B 1 60 ? 17.055 5.735 -6.397 1.00 20.32 60 TYR B N 1
ATOM 2819 C CA . TYR B 1 60 ? 17.239 4.635 -5.454 1.00 21.95 60 TYR B CA 1
ATOM 2820 C C . TYR B 1 60 ? 18.607 3.981 -5.651 1.00 21.49 60 TYR B C 1
ATOM 2821 O O . TYR B 1 60 ? 19.364 3.803 -4.688 1.00 23.62 60 TYR B O 1
ATOM 2830 N N . LYS B 1 61 ? 18.967 3.660 -6.903 1.00 19.64 61 LYS B N 1
ATOM 2831 C CA . LYS B 1 61 ? 20.229 2.952 -7.155 1.00 28.04 61 LYS B CA 1
ATOM 2832 C C . LYS B 1 61 ? 21.435 3.807 -6.784 1.00 29.87 61 LYS B C 1
ATOM 2833 O O . LYS B 1 61 ? 22.385 3.323 -6.154 1.00 21.54 61 LYS B O 1
ATOM 2839 N N . THR B 1 62 ? 21.433 5.072 -7.198 1.00 23.54 62 THR B N 1
ATOM 2840 C CA . THR B 1 62 ? 22.616 5.904 -7.024 1.00 28.45 62 THR B CA 1
ATOM 2841 C C . THR B 1 62 ? 22.707 6.539 -5.644 1.00 28.22 62 THR B C 1
ATOM 2842 O O . THR B 1 62 ? 23.750 7.103 -5.313 1.00 27.33 62 THR B O 1
ATOM 2846 N N . CYS B 1 63 ? 21.656 6.469 -4.832 1.00 28.12 63 CYS B N 1
ATOM 2847 C CA . CYS B 1 63 ? 21.665 7.222 -3.585 1.00 24.97 63 CYS B CA 1
ATOM 2848 C C . CYS B 1 63 ? 21.020 6.472 -2.421 1.00 22.45 63 CYS B C 1
ATOM 2849 O O . CYS B 1 63 ? 21.659 6.289 -1.383 1.00 21.61 63 CYS B O 1
ATOM 2852 N N . GLN B 1 64 ? 19.758 6.042 -2.566 1.00 20.30 64 GLN B N 1
ATOM 2853 C CA . GLN B 1 64 ? 19.034 5.506 -1.412 1.00 22.67 64 GLN B CA 1
ATOM 2854 C C . GLN B 1 64 ? 19.532 4.114 -1.001 1.00 22.15 64 GLN B C 1
ATOM 2855 O O . GLN B 1 64 ? 19.476 3.762 0.184 1.00 21.71 64 GLN B O 1
ATOM 2861 N N . GLU B 1 65 ? 20.002 3.307 -1.951 1.00 24.17 65 GLU B N 1
ATOM 2862 C CA . GLU B 1 65 ? 20.383 1.928 -1.629 1.00 25.52 65 GLU B CA 1
ATOM 2863 C C . GLU B 1 65 ? 21.528 1.888 -0.622 1.00 26.52 65 GLU B C 1
ATOM 2864 O O . GLU B 1 65 ? 21.501 1.109 0.345 1.00 21.28 65 GLU B O 1
ATOM 2870 N N . GLN B 1 66 ? 22.543 2.727 -0.833 1.00 24.02 66 GLN B N 1
ATOM 2871 C CA . GLN B 1 66 ? 23.629 2.819 0.134 1.00 25.24 66 GLN B CA 1
ATOM 2872 C C . GLN B 1 66 ? 23.112 3.279 1.495 1.00 29.27 66 GLN B C 1
ATOM 2873 O O . GLN B 1 66 ? 23.565 2.779 2.533 1.00 23.65 66 GLN B O 1
ATOM 2879 N N . LYS B 1 67 ? 22.162 4.227 1.512 1.00 21.44 67 LYS B N 1
ATOM 2880 C CA . LYS B 1 67 ? 21.571 4.664 2.780 1.00 21.31 67 LYS B CA 1
ATOM 2881 C C . LYS B 1 67 ? 20.850 3.515 3.471 1.00 22.69 67 LYS B C 1
ATOM 2882 O O . LYS B 1 67 ? 20.931 3.361 4.695 1.00 21.47 67 LYS B O 1
ATOM 2888 N N . PHE B 1 68 ? 20.117 2.709 2.700 1.00 22.78 68 PHE B N 1
ATOM 2889 C CA . PHE B 1 68 ? 19.364 1.599 3.286 1.00 19.13 68 PHE B CA 1
ATOM 2890 C C . PHE B 1 68 ? 20.301 0.549 3.868 1.00 20.65 68 PHE B C 1
ATOM 2891 O O . PHE B 1 68 ? 20.085 0.064 4.988 1.00 28.80 68 PHE B O 1
ATOM 2899 N N . ASN B 1 69 ? 21.366 0.209 3.136 1.00 21.55 69 ASN B N 1
ATOM 2900 C CA . ASN B 1 69 ? 22.346 -0.733 3.662 1.00 29.58 69 ASN B CA 1
ATOM 2901 C C . ASN B 1 69 ? 22.991 -0.203 4.936 1.00 34.43 69 ASN B C 1
ATOM 2902 O O . ASN B 1 69 ? 23.188 -0.958 5.898 1.00 25.77 69 ASN B O 1
ATOM 2907 N N . ASP B 1 70 ? 23.330 1.093 4.966 1.00 24.73 70 ASP B N 1
ATOM 2908 C CA . ASP B 1 70 ? 23.882 1.661 6.193 1.00 32.47 70 ASP B CA 1
ATOM 2909 C C . ASP B 1 70 ? 22.902 1.495 7.338 1.00 30.80 70 ASP B C 1
ATOM 2910 O O . ASP B 1 70 ? 23.292 1.155 8.457 1.00 27.28 70 ASP B O 1
ATOM 2915 N N . MET B 1 71 ? 21.617 1.717 7.057 1.00 29.16 71 MET B N 1
ATOM 2916 C CA . MET B 1 71 ? 20.575 1.567 8.068 1.00 29.16 71 MET B CA 1
ATOM 2917 C C . MET B 1 71 ? 20.518 0.132 8.591 1.00 28.26 71 MET B C 1
ATOM 2918 O O . MET B 1 71 ? 20.505 -0.094 9.806 1.00 27.73 71 MET B O 1
ATOM 2923 N N . LEU B 1 72 ? 20.485 -0.852 7.684 1.00 31.55 72 LEU B N 1
ATOM 2924 C CA . LEU B 1 72 ? 20.446 -2.254 8.103 1.00 36.49 72 LEU B CA 1
ATOM 2925 C C . LEU B 1 72 ? 21.604 -2.590 9.035 1.00 36.71 72 LEU B C 1
ATOM 2926 O O . LEU B 1 72 ? 21.414 -3.265 10.054 1.00 36.73 72 LEU B O 1
ATOM 2931 N N . LYS B 1 73 ? 22.812 -2.127 8.700 1.00 34.97 73 LYS B N 1
ATOM 2932 C CA . LYS B 1 73 ? 23.970 -2.394 9.549 1.00 38.10 73 LYS B CA 1
ATOM 2933 C C . LYS B 1 73 ? 23.840 -1.714 10.908 1.00 40.25 73 LYS B C 1
ATOM 2934 O O . LYS B 1 73 ? 24.140 -2.326 11.941 1.00 38.17 73 LYS B O 1
ATOM 2940 N N . SER B 1 74 ? 23.396 -0.450 10.929 1.00 37.90 74 SER B N 1
ATOM 2941 C CA . SER B 1 74 ? 23.284 0.275 12.192 1.00 42.88 74 SER B CA 1
ATOM 2942 C C . SER B 1 74 ? 22.312 -0.401 13.152 1.00 44.76 74 SER B C 1
ATOM 2943 O O . SER B 1 74 ? 22.532 -0.381 14.368 1.00 44.13 74 SER B O 1
ATOM 2946 N N . LYS B 1 75 ? 21.246 -1.009 12.634 1.00 39.07 75 LYS B N 1
ATOM 2947 C CA . LYS B 1 75 ? 20.227 -1.628 13.472 1.00 39.88 75 LYS B CA 1
ATOM 2948 C C . LYS B 1 75 ? 20.320 -3.150 13.542 1.00 41.73 75 LYS B C 1
ATOM 2949 O O . LYS B 1 75 ? 19.446 -3.779 14.145 1.00 44.81 75 LYS B O 1
ATOM 2955 N N . GLY B 1 76 ? 21.346 -3.758 12.953 1.00 45.31 76 GLY B N 1
ATOM 2956 C CA . GLY B 1 76 ? 21.483 -5.200 12.993 1.00 43.71 76 GLY B CA 1
ATOM 2957 C C . GLY B 1 76 ? 20.590 -5.969 12.044 1.00 41.21 76 GLY B C 1
ATOM 2958 O O . GLY B 1 76 ? 20.576 -7.204 12.097 1.00 44.40 76 GLY B O 1
ATOM 2959 N N . LEU B 1 77 ? 19.858 -5.287 11.164 1.00 40.30 77 LEU B N 1
ATOM 2960 C CA . LEU B 1 77 ? 18.879 -5.953 10.316 1.00 36.40 77 LEU B CA 1
ATOM 2961 C C . LEU B 1 77 ? 19.496 -6.654 9.107 1.00 42.34 77 LEU B C 1
ATOM 2962 O O . LEU B 1 77 ? 18.757 -7.252 8.313 1.00 39.63 77 LEU B O 1
ATOM 2967 N N . ASP B 1 78 ? 20.821 -6.604 8.948 1.00 45.47 78 ASP B N 1
ATOM 2968 C CA . ASP B 1 78 ? 21.497 -7.428 7.949 1.00 49.65 78 ASP B CA 1
ATOM 2969 C C . ASP B 1 78 ? 21.491 -8.910 8.314 1.00 53.62 78 ASP B C 1
ATOM 2970 O O . ASP B 1 78 ? 21.862 -9.743 7.480 1.00 57.35 78 ASP B O 1
ATOM 2975 N N . ASN B 1 79 ? 21.090 -9.257 9.534 1.00 44.93 79 ASN B N 1
ATOM 2976 C CA . ASN B 1 79 ? 20.930 -10.647 9.946 1.00 47.02 79 ASN B CA 1
ATOM 2977 C C . ASN B 1 79 ? 19.587 -10.751 10.663 1.00 46.64 79 ASN B C 1
ATOM 2978 O O . ASN B 1 79 ? 19.525 -10.661 11.892 1.00 46.76 79 ASN B O 1
ATOM 2983 N N . LEU B 1 80 ? 18.516 -10.924 9.887 1.00 47.99 80 LEU B N 1
ATOM 2984 C CA . LEU B 1 80 ? 17.176 -11.125 10.431 1.00 49.25 80 LEU B CA 1
ATOM 2985 C C . LEU B 1 80 ? 16.971 -12.591 10.785 1.00 58.54 80 LEU B C 1
ATOM 2986 O O . LEU B 1 80 ? 17.084 -13.459 9.913 1.00 63.77 80 LEU B O 1
ATOM 2991 N N . GLU B 1 81 ? 16.646 -12.872 12.054 1.00 61.32 81 GLU B N 1
ATOM 2992 C CA . GLU B 1 81 ? 16.206 -14.213 12.436 1.00 70.09 81 GLU B CA 1
ATOM 2993 C C . GLU B 1 81 ? 14.994 -14.236 13.363 1.00 64.56 81 GLU B C 1
ATOM 2994 O O . GLU B 1 81 ? 14.262 -15.229 13.354 1.00 68.18 81 GLU B O 1
ATOM 3000 N N . THR B 1 82 ? 14.740 -13.196 14.151 1.00 55.81 82 THR B N 1
ATOM 3001 C CA . THR B 1 82 ? 13.549 -13.111 14.983 1.00 56.60 82 THR B CA 1
ATOM 3002 C C . THR B 1 82 ? 12.647 -11.995 14.463 1.00 48.94 82 THR B C 1
ATOM 3003 O O . THR B 1 82 ? 13.084 -11.120 13.699 1.00 40.57 82 THR B O 1
ATOM 3007 N N . GLU B 1 83 ? 11.375 -12.043 14.871 1.00 41.44 83 GLU B N 1
ATOM 3008 C CA . GLU B 1 83 ? 10.396 -11.069 14.394 1.00 48.27 83 GLU B CA 1
ATOM 3009 C C . GLU B 1 83 ? 10.767 -9.658 14.854 1.00 37.55 83 GLU B C 1
ATOM 3010 O O . GLU B 1 83 ? 11.274 -9.454 15.960 1.00 39.66 83 GLU B O 1
ATOM 3016 N N . VAL B 1 84 ? 10.546 -8.677 13.989 1.00 34.87 84 VAL B N 1
ATOM 3017 C CA . VAL B 1 84 ? 10.906 -7.295 14.287 1.00 34.85 84 VAL B CA 1
ATOM 3018 C C . VAL B 1 84 ? 9.650 -6.445 14.158 1.00 41.59 84 VAL B C 1
ATOM 3019 O O . VAL B 1 84 ? 9.075 -6.335 13.066 1.00 34.72 84 VAL B O 1
ATOM 3023 N N . GLU B 1 85 ? 9.229 -5.843 15.273 1.00 37.18 85 GLU B N 1
ATOM 3024 C CA . GLU B 1 85 ? 7.980 -5.102 15.330 1.00 38.20 85 GLU B CA 1
ATOM 3025 C C . GLU B 1 85 ? 8.145 -3.605 15.567 1.00 37.39 85 GLU B C 1
ATOM 3026 O O . GLU B 1 85 ? 7.132 -2.899 15.653 1.00 38.41 85 GLU B O 1
ATOM 3032 N N . ASP B 1 86 ? 9.373 -3.093 15.669 1.00 34.04 86 ASP B N 1
ATOM 3033 C CA . ASP B 1 86 ? 9.582 -1.672 15.928 1.00 40.29 86 ASP B CA 1
ATOM 3034 C C . ASP B 1 86 ? 10.343 -0.960 14.813 1.00 35.51 86 ASP B C 1
ATOM 3035 O O . ASP B 1 86 ? 10.693 0.215 14.974 1.00 39.43 86 ASP B O 1
ATOM 3040 N N . VAL B 1 87 ? 10.612 -1.632 13.690 1.00 28.10 87 VAL B N 1
ATOM 3041 C CA . VAL B 1 87 ? 11.270 -1.017 12.541 1.00 28.48 87 VAL B CA 1
ATOM 3042 C C . VAL B 1 87 ? 10.559 -1.477 11.276 1.00 25.84 87 VAL B C 1
ATOM 3043 O O . VAL B 1 87 ? 10.015 -2.585 11.219 1.00 24.69 87 VAL B O 1
ATOM 3047 N N . ASP B 1 88 ? 10.558 -0.610 10.256 1.00 22.24 88 ASP B N 1
ATOM 3048 C CA . ASP B 1 88 ? 9.989 -0.924 8.955 1.00 23.61 88 ASP B CA 1
ATOM 3049 C C . ASP B 1 88 ? 11.090 -1.091 7.914 1.00 23.75 88 ASP B C 1
ATOM 3050 O O . ASP B 1 88 ? 12.047 -0.313 7.875 1.00 19.40 88 ASP B O 1
ATOM 3055 N N . TRP B 1 89 ? 10.939 -2.107 7.064 1.00 21.78 89 TRP B N 1
ATOM 3056 C CA . TRP B 1 89 ? 11.913 -2.432 6.018 1.00 18.90 89 TRP B CA 1
ATOM 3057 C C . TRP B 1 89 ? 11.637 -1.518 4.827 1.00 20.47 89 TRP B C 1
ATOM 3058 O O . TRP B 1 89 ? 11.051 -1.92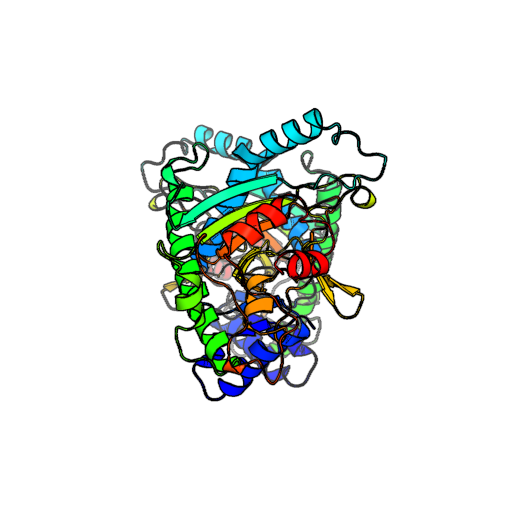0 3.815 1.00 17.65 89 TRP B O 1
ATOM 3069 N N . GLU B 1 90 ? 12.071 -0.259 4.967 1.00 20.45 90 GLU B N 1
ATOM 3070 C CA . GLU B 1 90 ? 11.645 0.828 4.093 1.00 19.78 90 GLU B CA 1
ATOM 3071 C C . GLU B 1 90 ? 12.791 1.825 3.937 1.00 17.81 90 GLU B C 1
ATOM 3072 O O . GLU B 1 90 ? 13.557 2.050 4.879 1.00 20.48 90 GLU B O 1
ATOM 3078 N N . SER B 1 91 ? 12.933 2.390 2.736 1.00 22.37 91 SER B N 1
ATOM 3079 C CA . SER B 1 91 ? 13.878 3.467 2.466 1.00 25.45 91 SER B CA 1
ATOM 3080 C C . SER B 1 91 ? 13.086 4.671 1.966 1.00 25.76 91 SER B C 1
ATOM 3081 O O . SER B 1 91 ? 12.391 4.572 0.952 1.00 20.56 91 SER B O 1
ATOM 3084 N N . THR B 1 92 ? 13.184 5.799 2.683 1.00 21.96 92 THR B N 1
ATOM 3085 C CA . THR B 1 92 ? 12.322 6.961 2.474 1.00 24.19 92 THR B CA 1
ATOM 3086 C C . THR B 1 92 ? 13.123 8.255 2.538 1.00 23.91 92 THR B C 1
ATOM 3087 O O . THR B 1 92 ? 14.080 8.361 3.309 1.00 21.78 92 THR B O 1
ATOM 3091 N N . PHE B 1 93 ? 12.727 9.236 1.724 1.00 23.76 93 PHE B N 1
ATOM 3092 C CA . PHE B 1 93 ? 13.008 10.643 1.996 1.00 20.76 93 PHE B CA 1
ATOM 3093 C C . PHE B 1 93 ? 11.751 11.442 1.674 1.00 20.88 93 PHE B C 1
ATOM 3094 O O . PHE B 1 93 ? 10.872 10.970 0.946 1.00 22.14 93 PHE B O 1
ATOM 3102 N N . TYR B 1 94 ? 11.670 12.657 2.236 1.00 20.77 94 TYR B N 1
ATOM 3103 C CA . TYR B 1 94 ? 10.482 13.508 2.179 1.00 26.12 94 TYR B CA 1
ATOM 3104 C C . TYR B 1 94 ? 10.723 14.771 1.357 1.00 28.56 94 TYR B C 1
ATOM 3105 O O . TYR B 1 94 ? 11.736 15.456 1.517 1.00 25.62 94 TYR B O 1
ATOM 3114 N N . VAL B 1 95 ? 9.754 15.092 0.510 1.00 25.66 95 VAL B N 1
ATOM 3115 C CA . VAL B 1 95 ? 9.725 16.331 -0.253 1.00 21.17 95 VAL B CA 1
ATOM 3116 C C . VAL B 1 95 ? 8.633 17.209 0.353 1.00 26.16 95 VAL B C 1
ATOM 3117 O O . VAL B 1 95 ? 7.466 16.806 0.410 1.00 26.35 95 VAL B O 1
ATOM 3121 N N . ARG B 1 96 ? 8.998 18.396 0.812 1.00 21.40 96 ARG B N 1
ATOM 3122 C CA . ARG B 1 96 ? 8.018 19.369 1.272 1.00 23.89 96 ARG B CA 1
ATOM 3123 C C . ARG B 1 96 ? 7.697 20.318 0.133 1.00 27.07 96 ARG B C 1
ATOM 3124 O O . ARG B 1 96 ? 8.606 20.913 -0.450 1.00 26.62 96 ARG B O 1
ATOM 3132 N N . HIS B 1 97 ? 6.408 20.475 -0.164 1.00 21.08 97 HIS B N 1
ATOM 3133 C CA . HIS B 1 97 ? 5.969 21.456 -1.147 1.00 21.21 97 HIS B CA 1
ATOM 3134 C C . HIS B 1 97 ? 5.369 22.695 -0.493 1.00 25.63 97 HIS B C 1
ATOM 3135 O O . HIS B 1 97 ? 5.781 23.816 -0.796 1.00 28.64 97 HIS B O 1
ATOM 3142 N N . LEU B 1 98 ? 4.380 22.512 0.378 1.00 22.81 98 LEU B N 1
ATOM 3143 C CA . LEU B 1 98 ? 3.688 23.626 1.049 1.00 24.06 98 LEU B CA 1
ATOM 3144 C C . LEU B 1 98 ? 3.619 23.395 2.568 1.00 24.80 98 LEU B C 1
ATOM 3145 O O . LEU B 1 98 ? 3.467 22.245 3.008 1.00 23.42 98 LEU B O 1
ATOM 3150 N N . PRO B 1 99 ? 3.663 24.478 3.359 1.00 26.70 99 PRO B N 1
ATOM 3151 C CA . PRO B 1 99 ? 3.649 25.852 2.848 1.00 31.02 99 PRO B CA 1
ATOM 3152 C C . PRO B 1 99 ? 5.018 26.380 2.410 1.00 31.94 99 PRO B C 1
ATOM 3153 O O . PRO B 1 99 ? 5.059 27.377 1.693 1.00 34.71 99 PRO B O 1
ATOM 3157 N N . GLN B 1 100 ? 6.108 25.722 2.814 1.00 32.71 100 GLN B N 1
ATOM 3158 C CA . GLN B 1 100 ? 7.462 26.072 2.389 1.00 40.43 100 GLN B CA 1
ATOM 3159 C C . GLN B 1 100 ? 8.120 24.841 1.781 1.00 37.42 100 GLN B C 1
ATOM 3160 O O . GLN B 1 100 ? 8.161 23.776 2.412 1.00 37.35 100 GLN B O 1
ATOM 3166 N N . SER B 1 101 ? 8.645 24.999 0.569 1.00 34.03 101 SER B N 1
ATOM 3167 C CA . SER B 1 101 ? 9.295 23.923 -0.161 1.00 32.43 101 SER B CA 1
ATOM 3168 C C . SER B 1 101 ? 10.712 23.673 0.358 1.00 35.66 101 SER B C 1
ATOM 3169 O O . SER B 1 101 ? 11.403 24.586 0.815 1.00 35.16 101 SER B O 1
ATOM 3172 N N . ASN B 1 102 ? 11.145 22.412 0.283 1.00 33.37 102 ASN B N 1
ATOM 3173 C CA . ASN B 1 102 ? 12.529 22.056 0.578 1.00 31.91 102 ASN B CA 1
ATOM 3174 C C . ASN B 1 102 ? 13.213 21.431 -0.628 1.00 31.96 102 ASN B C 1
ATOM 3175 O O . ASN B 1 102 ? 14.293 20.839 -0.484 1.00 28.00 102 ASN B O 1
ATOM 3180 N N . LEU B 1 103 ? 12.603 21.541 -1.808 1.00 29.05 103 LEU B N 1
ATOM 3181 C CA . LEU B 1 103 ? 13.102 20.827 -2.976 1.00 32.24 103 LEU B CA 1
ATOM 3182 C C . LEU B 1 103 ? 14.495 21.311 -3.363 1.00 34.86 103 LEU B C 1
ATOM 3183 O O . LEU B 1 103 ? 15.380 20.498 -3.661 1.00 35.11 103 LEU B O 1
ATOM 3188 N N . ASN B 1 104 ? 14.722 22.630 -3.325 1.00 33.76 104 ASN B N 1
ATOM 3189 C CA . ASN B 1 104 ? 16.034 23.164 -3.668 1.00 35.91 104 ASN B CA 1
ATOM 3190 C C . ASN B 1 104 ? 17.112 22.724 -2.690 1.00 35.14 104 ASN B C 1
ATOM 3191 O O . ASN B 1 104 ? 18.292 22.735 -3.048 1.00 34.14 104 ASN B O 1
ATOM 3196 N N . ASP B 1 105 ? 16.745 22.330 -1.474 1.00 34.51 105 ASP B N 1
ATOM 3197 C CA . ASP B 1 105 ? 17.727 21.983 -0.455 1.00 42.68 105 ASP B CA 1
ATOM 3198 C C . ASP B 1 105 ? 17.988 20.486 -0.351 1.00 40.29 105 ASP B C 1
ATOM 3199 O O . ASP B 1 105 ? 18.824 20.068 0.459 1.00 40.71 105 ASP B O 1
ATOM 3204 N N . ILE B 1 106 ? 17.318 19.670 -1.156 1.00 35.97 106 ILE B N 1
ATOM 3205 C CA . ILE B 1 106 ? 17.623 18.243 -1.213 1.00 36.15 106 ILE B CA 1
ATOM 3206 C C . ILE B 1 106 ? 18.859 18.069 -2.092 1.00 36.38 106 ILE B C 1
ATOM 3207 O O . ILE B 1 106 ? 18.803 18.274 -3.308 1.00 33.41 106 ILE B O 1
ATOM 3212 N N . SER B 1 107 ? 19.980 17.688 -1.467 1.00 37.67 107 SER B N 1
ATOM 3213 C CA . SER B 1 107 ? 21.282 17.749 -2.128 1.00 40.99 107 SER B CA 1
ATOM 3214 C C . SER B 1 107 ? 21.432 16.685 -3.204 1.00 38.36 107 SER B C 1
ATOM 3215 O O . SER B 1 107 ? 22.073 16.925 -4.234 1.00 39.70 107 SER B O 1
ATOM 3218 N N . ASP B 1 108 ? 20.876 15.498 -2.976 1.00 32.76 108 ASP B N 1
ATOM 3219 C CA . ASP B 1 108 ? 21.239 14.324 -3.760 1.00 39.17 108 ASP B CA 1
ATOM 3220 C C . ASP B 1 108 ? 20.236 14.001 -4.868 1.00 38.09 108 ASP B C 1
ATOM 3221 O O . ASP B 1 108 ? 20.247 12.876 -5.384 1.00 35.28 108 ASP B O 1
ATOM 3226 N N . VAL B 1 109 ? 19.368 14.951 -5.244 1.00 36.21 109 VAL B N 1
ATOM 3227 C CA . VAL B 1 109 ? 18.527 14.802 -6.431 1.00 34.51 109 VAL B CA 1
ATOM 3228 C C . VAL B 1 109 ? 19.144 15.613 -7.560 1.00 39.41 109 VAL B C 1
ATOM 3229 O O . VAL B 1 109 ? 19.721 16.684 -7.332 1.00 38.37 109 VAL B O 1
ATOM 3233 N N . SER B 1 110 ? 19.062 15.079 -8.776 1.00 42.09 110 SER B N 1
ATOM 3234 C CA . SER B 1 110 ? 19.576 15.771 -9.943 1.00 39.15 110 SER B CA 1
ATOM 3235 C C . SER B 1 110 ? 18.672 16.947 -10.306 1.00 36.39 110 SER B C 1
ATOM 3236 O O . SER B 1 110 ? 17.535 17.064 -9.840 1.00 36.47 110 SER B O 1
ATOM 3239 N N . ASP B 1 111 ? 19.193 17.812 -11.182 1.00 39.89 111 ASP B N 1
ATOM 3240 C CA . ASP B 1 111 ? 18.439 18.975 -11.642 1.00 34.68 111 ASP B CA 1
ATOM 3241 C C . ASP B 1 111 ? 17.127 18.553 -12.280 1.00 27.34 111 ASP B C 1
ATOM 3242 O O . ASP B 1 111 ? 16.066 19.117 -11.981 1.00 27.35 111 ASP B O 1
ATOM 3247 N N . GLU B 1 112 ? 17.187 17.546 -13.157 1.00 30.07 112 GLU B N 1
ATOM 3248 C CA . GLU B 1 112 ? 15.996 17.112 -13.882 1.00 27.85 112 GLU B CA 1
ATOM 3249 C C . GLU B 1 112 ? 15.009 16.401 -12.968 1.00 23.65 112 GLU B C 1
ATOM 3250 O O . GLU B 1 112 ? 13.792 16.472 -13.185 1.00 24.68 112 GLU B O 1
ATOM 3256 N N . TYR B 1 113 ? 15.508 15.690 -11.956 1.00 26.24 113 TYR B N 1
ATOM 3257 C CA . TYR B 1 113 ? 14.599 15.079 -10.982 1.00 23.80 113 TYR B CA 1
ATOM 3258 C C . TYR B 1 113 ? 13.871 16.156 -10.190 1.00 21.88 113 TYR B C 1
ATOM 3259 O O . TYR B 1 113 ? 12.641 16.122 -10.041 1.00 21.58 113 TYR B O 1
ATOM 3268 N N . ARG B 1 114 ? 14.626 17.135 -9.693 1.00 25.76 114 ARG B N 1
ATOM 3269 C CA . ARG B 1 114 ? 14.042 18.227 -8.923 1.00 24.04 114 ARG B CA 1
ATOM 3270 C C . ARG B 1 114 ? 12.957 18.944 -9.721 1.00 22.15 114 ARG B C 1
ATOM 3271 O O . ARG B 1 114 ? 11.834 19.148 -9.240 1.00 22.50 114 ARG B O 1
ATOM 3279 N N . THR B 1 115 ? 13.276 19.309 -10.960 1.00 25.35 115 THR B N 1
ATOM 3280 C CA . THR B 1 115 ? 12.346 20.025 -11.829 1.00 20.62 115 THR B CA 1
ATOM 3281 C C . THR B 1 115 ? 11.107 19.184 -12.149 1.00 22.79 115 THR B C 1
ATOM 3282 O O . THR B 1 115 ? 9.978 19.692 -12.133 1.00 21.69 115 THR B O 1
ATOM 3286 N N . ALA B 1 116 ? 11.289 17.889 -12.403 1.00 18.77 116 ALA B N 1
ATOM 3287 C CA . ALA B 1 116 ? 10.134 17.024 -12.634 1.00 20.32 116 ALA B CA 1
ATOM 3288 C C . ALA B 1 116 ? 9.276 16.888 -11.380 1.00 21.54 116 ALA B C 1
ATOM 3289 O O . ALA B 1 116 ? 8.042 16.870 -11.462 1.00 19.75 116 ALA B O 1
ATOM 3291 N N . MET B 1 117 ? 9.907 16.788 -10.209 1.00 17.74 117 MET B N 1
ATOM 3292 C CA . MET B 1 117 ? 9.133 16.664 -8.977 1.00 19.83 117 MET B CA 1
ATOM 3293 C C . MET B 1 117 ? 8.335 17.937 -8.679 1.00 21.50 117 MET B C 1
ATOM 3294 O O . MET B 1 117 ? 7.222 17.859 -8.139 1.00 18.18 117 MET B O 1
ATOM 3299 N N . LYS B 1 118 ? 8.871 19.115 -9.024 1.00 16.79 118 LYS B N 1
ATOM 3300 C CA . LYS B 1 118 ? 8.085 20.335 -8.855 1.00 21.75 118 LYS B CA 1
ATOM 3301 C C . LYS B 1 118 ? 6.868 20.328 -9.777 1.00 24.01 118 LYS B C 1
ATOM 3302 O O . LYS B 1 118 ? 5.754 20.652 -9.350 1.00 22.12 118 LYS B O 1
ATOM 3308 N N . ASP B 1 119 ? 7.066 19.951 -11.041 1.00 19.81 119 ASP B N 1
ATOM 3309 C CA . ASP B 1 119 ? 5.964 19.820 -11.990 1.00 19.98 119 ASP B CA 1
ATOM 3310 C C . ASP B 1 119 ? 4.924 18.818 -11.485 1.00 17.93 119 ASP B C 1
ATOM 3311 O O . ASP B 1 119 ? 3.730 19.123 -11.395 1.00 19.34 119 ASP B O 1
ATOM 3316 N N . PHE B 1 120 ? 5.372 17.620 -11.134 1.00 18.63 120 PHE B N 1
ATOM 3317 C CA . PHE B 1 120 ? 4.478 16.580 -10.646 1.00 14.85 120 PHE B CA 1
ATOM 3318 C C . PHE B 1 120 ? 3.728 17.027 -9.392 1.00 16.48 120 PHE B C 1
ATOM 3319 O O . PHE B 1 120 ? 2.523 16.784 -9.261 1.00 15.33 120 PHE B O 1
ATOM 3327 N N . GLY B 1 121 ? 4.419 17.704 -8.474 1.00 15.81 121 GLY B N 1
ATOM 3328 C CA . GLY B 1 121 ? 3.788 18.110 -7.228 1.00 17.70 121 GLY B CA 1
ATOM 3329 C C . GLY B 1 121 ? 2.681 19.131 -7.421 1.00 21.84 121 GLY B C 1
ATOM 3330 O O . GLY B 1 121 ? 1.633 19.050 -6.772 1.00 16.85 121 GLY B O 1
ATOM 3331 N N . LYS B 1 122 ? 2.904 20.116 -8.297 1.00 16.24 122 LYS B N 1
ATOM 3332 C CA . LYS B 1 122 ? 1.862 21.095 -8.594 1.00 17.59 122 LYS B CA 1
ATOM 3333 C C . LYS B 1 122 ? 0.641 20.431 -9.236 1.00 24.09 122 LYS B C 1
ATOM 3334 O O . LYS B 1 122 ? -0.506 20.723 -8.865 1.00 20.16 122 LYS B O 1
ATOM 3340 N N . ARG B 1 123 ? 0.858 19.518 -10.182 1.00 17.37 123 ARG B N 1
ATOM 3341 C CA . ARG B 1 123 ? -0.284 18.862 -10.806 1.00 18.76 123 ARG B CA 1
ATOM 3342 C C . ARG B 1 123 ? -1.056 18.031 -9.782 1.00 18.92 123 ARG B C 1
ATOM 3343 O O . ARG B 1 123 ? -2.294 17.955 -9.825 1.00 18.05 123 ARG B O 1
ATOM 3351 N N . LEU B 1 124 ? -0.337 17.406 -8.850 1.00 16.32 124 LEU B N 1
ATOM 3352 C CA . LEU B 1 124 ? -0.980 16.591 -7.830 1.00 19.65 124 LEU B CA 1
ATOM 3353 C C . LEU B 1 124 ? -1.762 17.439 -6.841 1.00 19.86 124 LEU B C 1
ATOM 3354 O O . LEU B 1 124 ? -2.788 16.988 -6.321 1.00 17.63 124 LEU B O 1
ATOM 3359 N N . GLU B 1 125 ? -1.280 18.650 -6.541 1.00 15.57 125 GLU B N 1
ATOM 3360 C CA . GLU B 1 125 ? -2.034 19.539 -5.668 1.00 15.69 125 GLU B CA 1
ATOM 3361 C C . GLU B 1 125 ? -3.357 19.956 -6.307 1.00 21.45 125 GLU B C 1
ATOM 3362 O O . GLU B 1 125 ? -4.394 19.989 -5.633 1.00 19.27 125 GLU B O 1
ATOM 3368 N N . ASN B 1 126 ? -3.338 20.297 -7.604 1.00 16.98 126 ASN B N 1
ATOM 3369 C CA . ASN B 1 126 ? -4.583 20.610 -8.304 1.00 23.29 126 ASN B CA 1
ATOM 3370 C C . ASN B 1 126 ? -5.520 19.405 -8.320 1.00 19.76 126 ASN B C 1
ATOM 3371 O O . ASN B 1 126 ? -6.730 19.544 -8.081 1.00 17.39 126 ASN B O 1
ATOM 3376 N N . LEU B 1 127 ? -4.978 18.216 -8.612 1.00 13.47 127 LEU B N 1
ATOM 3377 C CA . LEU B 1 127 ? -5.777 16.993 -8.569 1.00 17.25 127 LEU B CA 1
ATOM 3378 C C . LEU B 1 127 ? -6.392 16.780 -7.185 1.00 19.49 127 LEU B C 1
ATOM 3379 O O . LEU B 1 127 ? -7.573 16.432 -7.068 1.00 18.62 127 LEU B O 1
ATOM 3384 N N . ALA B 1 128 ? -5.605 16.993 -6.125 1.00 14.75 128 ALA B N 1
ATOM 3385 C CA . ALA B 1 128 ? -6.111 16.809 -4.767 1.00 18.10 128 ALA B CA 1
ATOM 3386 C C . ALA B 1 128 ? -7.274 17.745 -4.472 1.00 24.58 128 ALA B C 1
ATOM 3387 O O . ALA B 1 128 ? -8.264 17.340 -3.854 1.00 20.84 128 ALA B O 1
ATOM 3389 N N . GLU B 1 129 ? -7.170 19.004 -4.900 1.00 22.26 129 GLU B N 1
ATOM 3390 C CA . GLU B 1 129 ? -8.246 19.949 -4.638 1.00 18.15 129 GLU B CA 1
ATOM 3391 C C . GLU B 1 129 ? -9.475 19.623 -5.474 1.00 19.49 129 GLU B C 1
ATOM 3392 O O . GLU B 1 129 ? -10.606 19.688 -4.971 1.00 19.78 129 GLU B O 1
ATOM 3398 N N . ASP B 1 130 ? -9.279 19.226 -6.738 1.00 16.73 130 ASP B N 1
ATOM 3399 C CA . ASP B 1 130 ? -10.412 18.747 -7.532 1.00 21.99 130 ASP B CA 1
ATOM 3400 C C . ASP B 1 130 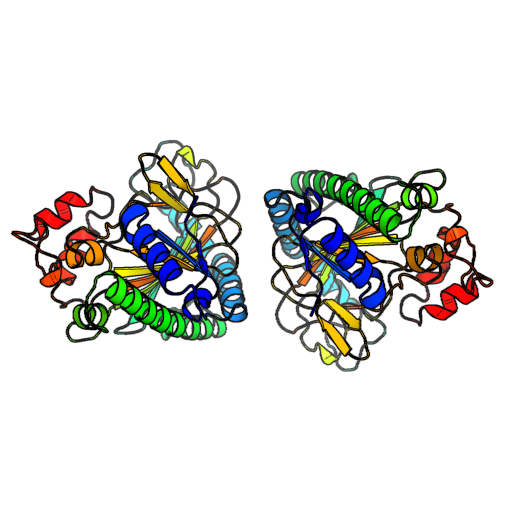? -11.122 17.603 -6.826 1.00 19.33 130 ASP B C 1
ATOM 3401 O O . ASP B 1 130 ? -12.356 17.581 -6.746 1.00 19.41 130 ASP B O 1
ATOM 3406 N N . LEU B 1 131 ? -10.356 16.631 -6.323 1.00 13.77 131 LEU B N 1
ATOM 3407 C CA . LEU B 1 131 ? -10.985 15.466 -5.706 1.00 16.22 131 LEU B CA 1
ATOM 3408 C C . LEU B 1 131 ? -11.728 15.855 -4.438 1.00 17.02 131 LEU B C 1
ATOM 3409 O O . LEU B 1 131 ? -12.821 15.337 -4.173 1.00 19.59 131 LEU B O 1
ATOM 3414 N N . LEU B 1 132 ? -11.144 16.757 -3.639 1.00 17.03 132 LEU B N 1
ATOM 3415 C CA . LEU B 1 132 ? -11.825 17.261 -2.449 1.00 18.59 132 LEU B CA 1
ATOM 3416 C C . LEU B 1 132 ? -13.172 17.877 -2.800 1.00 25.12 132 LEU B C 1
ATOM 3417 O O . LEU B 1 132 ? -14.144 17.738 -2.043 1.00 22.63 132 LEU B O 1
ATOM 3422 N N . ASP B 1 133 ? -13.258 18.567 -3.942 1.00 17.64 133 ASP B N 1
ATOM 3423 C CA . ASP B 1 133 ? -14.558 19.111 -4.327 1.00 19.78 133 ASP B CA 1
ATOM 3424 C C . ASP B 1 133 ? -15.547 18.013 -4.698 1.00 16.77 133 ASP B C 1
ATOM 3425 O O . ASP B 1 133 ? -16.751 18.165 -4.466 1.00 18.11 133 ASP B O 1
ATOM 3430 N N . LEU B 1 134 ? -15.059 16.904 -5.256 1.00 17.72 134 LEU B N 1
ATOM 3431 C CA . LEU B 1 134 ? -15.939 15.775 -5.543 1.00 23.64 134 LEU B CA 1
ATOM 3432 C C . LEU B 1 134 ? -16.463 15.159 -4.252 1.00 21.21 134 LEU B C 1
ATOM 3433 O O . LEU B 1 134 ? -17.636 14.794 -4.165 1.00 17.07 134 LEU B O 1
ATOM 3438 N N . LEU B 1 135 ? -15.603 15.025 -3.245 1.00 16.84 135 LEU B N 1
ATOM 3439 C CA . LEU B 1 135 ? -16.076 14.598 -1.936 1.00 19.82 135 LEU B CA 1
ATOM 3440 C C . LEU B 1 135 ? -17.137 15.560 -1.409 1.00 21.65 135 LEU B C 1
ATOM 3441 O O . LEU B 1 135 ? -18.184 15.125 -0.918 1.00 20.15 135 LEU B O 1
ATOM 3446 N N . CYS B 1 136 ? -16.896 16.872 -1.528 1.00 17.13 136 CYS B N 1
ATOM 3447 C CA . CYS B 1 136 ? -17.876 17.857 -1.074 1.00 21.88 136 CYS B CA 1
ATOM 3448 C C . CYS B 1 136 ? -19.242 17.617 -1.708 1.00 18.85 136 CYS B C 1
ATOM 3449 O O . CYS B 1 136 ? -20.269 17.639 -1.017 1.00 20.75 136 CYS B O 1
ATOM 3452 N N . GLU B 1 137 ? -19.279 17.412 -3.032 1.00 19.64 137 GLU B N 1
ATOM 3453 C CA . GLU B 1 137 ? -20.549 17.100 -3.690 1.00 24.75 137 GLU B CA 1
ATOM 3454 C C . GLU B 1 137 ? -21.195 15.864 -3.077 1.00 22.51 137 GLU B C 1
ATOM 3455 O O . GLU B 1 137 ? -22.393 15.870 -2.768 1.00 23.05 137 GLU B O 1
ATOM 3461 N N . ASN B 1 138 ? -20.420 14.780 -2.923 1.00 19.68 138 ASN B N 1
ATOM 3462 C CA . ASN B 1 138 ? -20.988 13.534 -2.406 1.00 25.00 138 ASN B CA 1
ATOM 3463 C C . ASN B 1 138 ? -21.452 13.679 -0.963 1.00 21.44 138 ASN B C 1
ATOM 3464 O O . ASN B 1 138 ? -22.372 12.971 -0.535 1.00 24.55 138 ASN B O 1
ATOM 3469 N N . LEU B 1 139 ? -20.812 14.560 -0.196 1.00 19.92 139 LEU B N 1
ATOM 3470 C CA . LEU B 1 139 ? -21.159 14.809 1.203 1.00 22.11 139 LEU B CA 1
ATOM 3471 C C . LEU B 1 139 ? -22.271 15.834 1.368 1.00 25.14 139 LEU B C 1
ATOM 3472 O O . LEU B 1 139 ? -22.711 16.069 2.503 1.00 21.66 139 LEU B O 1
ATOM 3477 N N . GLY B 1 140 ? -22.707 16.469 0.282 1.00 22.03 140 GLY B N 1
ATOM 3478 C CA . GLY B 1 140 ? -23.666 17.550 0.403 1.00 24.91 140 GLY B CA 1
ATOM 3479 C C . GLY B 1 140 ? -23.093 18.826 0.994 1.00 25.31 140 GLY B C 1
ATOM 3480 O O . GLY B 1 140 ? -23.846 19.660 1.486 1.00 27.01 140 GLY B O 1
ATOM 3481 N N . LEU B 1 141 ? -21.775 18.992 0.989 1.00 24.94 141 LEU B N 1
ATOM 3482 C CA . LEU B 1 141 ? -21.177 20.235 1.453 1.00 27.85 141 LEU B CA 1
ATOM 3483 C C . LEU B 1 141 ? -20.992 21.195 0.285 1.00 25.62 141 LEU B C 1
ATOM 3484 O O . LEU B 1 141 ? -20.842 20.783 -0.872 1.00 23.39 141 LEU B O 1
ATOM 3489 N N . GLU B 1 142 ? -20.994 22.485 0.593 1.00 28.08 142 GLU B N 1
ATOM 3490 C CA . GLU B 1 142 ? -20.816 23.448 -0.479 1.00 29.70 142 GLU B CA 1
ATOM 3491 C C . GLU B 1 142 ? -19.401 23.351 -1.039 1.00 26.75 142 GLU B C 1
ATOM 3492 O O . GLU B 1 142 ? -18.474 22.844 -0.394 1.00 26.95 142 GLU B O 1
ATOM 3498 N N . LYS B 1 143 ? -19.259 23.804 -2.282 1.00 24.84 143 LYS B N 1
ATOM 3499 C CA . LYS B 1 143 ? -17.989 23.711 -2.988 1.00 28.56 143 LYS B CA 1
ATOM 3500 C C . LYS B 1 143 ? -16.917 24.515 -2.261 1.00 23.14 143 LYS B C 1
ATOM 3501 O O . LYS B 1 143 ? -17.179 25.597 -1.734 1.00 26.60 143 LYS B O 1
ATOM 3507 N N . GLY B 1 144 ? -15.704 23.973 -2.226 1.00 20.68 144 GLY B N 1
ATOM 3508 C CA . GLY B 1 144 ? -14.618 24.613 -1.520 1.00 25.90 144 GLY B CA 1
ATOM 3509 C C . GLY B 1 144 ? -14.589 24.379 -0.024 1.00 26.92 144 GLY B C 1
ATOM 3510 O O . GLY B 1 144 ? -13.636 24.827 0.629 1.00 20.52 144 GLY B O 1
ATOM 3511 N N . TYR B 1 145 ? -15.594 23.693 0.540 1.00 18.53 145 TYR B N 1
ATOM 3512 C CA . TYR B 1 145 ? -15.673 23.539 1.994 1.00 22.88 145 TYR B CA 1
ATOM 3513 C C . TYR B 1 145 ? -14.405 22.901 2.564 1.00 19.41 145 TYR B C 1
ATOM 3514 O O . TYR B 1 145 ? -13.792 23.440 3.495 1.00 20.36 145 TYR B O 1
ATOM 3523 N N . LEU B 1 146 ? -14.009 21.732 2.039 1.00 16.30 146 LEU B N 1
ATOM 3524 C CA . LEU B 1 146 ? -12.849 21.037 2.603 1.00 20.20 146 LEU B CA 1
ATOM 3525 C C . LEU B 1 146 ? -11.560 21.822 2.365 1.00 20.19 146 LEU B C 1
ATOM 3526 O O . LEU B 1 146 ? -10.691 21.890 3.246 1.00 17.21 146 LEU B O 1
ATOM 3531 N N . LYS B 1 147 ? -11.419 22.427 1.184 1.00 21.54 147 LYS B N 1
ATOM 3532 C CA . LYS B 1 147 ? -10.275 23.301 0.936 1.00 19.71 147 LYS B CA 1
ATOM 3533 C C . LYS B 1 147 ? -10.211 24.416 1.971 1.00 19.40 147 LYS B C 1
ATOM 3534 O O . LYS B 1 147 ? -9.138 24.720 2.507 1.00 23.44 147 LYS B O 1
ATOM 3540 N N . LYS B 1 148 ? -11.354 25.035 2.265 1.00 20.30 148 LYS B N 1
ATOM 3541 C CA . LYS B 1 148 ? -11.384 26.127 3.232 1.00 22.51 148 LYS B CA 1
ATOM 3542 C C . LYS B 1 148 ? -10.991 25.640 4.622 1.00 20.16 148 LYS B C 1
ATOM 3543 O O . LYS B 1 148 ? -10.131 26.237 5.277 1.00 22.62 148 LYS B O 1
ATOM 3549 N N . VAL B 1 149 ? -11.597 24.537 5.080 1.00 21.47 149 VAL B N 1
ATOM 3550 C CA . VAL B 1 149 ? -11.272 23.997 6.401 1.00 21.13 149 VAL B CA 1
ATOM 3551 C C . VAL B 1 149 ? -9.778 23.705 6.513 1.00 22.98 149 VAL B C 1
ATOM 3552 O O . VAL B 1 149 ? -9.150 24.001 7.539 1.00 22.52 149 VAL B O 1
ATOM 3556 N N . PHE B 1 150 ? -9.177 23.157 5.450 1.00 23.68 150 PHE B N 1
ATOM 3557 C CA . PHE B 1 150 ? -7.763 22.790 5.456 1.00 23.83 150 PHE B CA 1
ATOM 3558 C C . PHE B 1 150 ? -6.827 23.992 5.430 1.00 21.53 150 PHE B C 1
ATOM 3559 O O . PHE B 1 150 ? -5.628 23.829 5.691 1.00 22.01 150 PHE B O 1
ATOM 3567 N N . HIS B 1 151 ? -7.325 25.188 5.123 1.00 19.41 151 HIS B N 1
ATOM 3568 C CA . HIS B 1 151 ? -6.412 26.292 4.847 1.00 23.01 151 HIS B CA 1
ATOM 3569 C C . HIS B 1 151 ? -5.710 26.780 6.116 1.00 25.59 151 HIS B C 1
ATOM 3570 O O . HIS B 1 151 ? -4.513 27.088 6.085 1.00 26.93 151 HIS B O 1
ATOM 3577 N N . GLY B 1 152 ? -6.417 26.842 7.244 1.00 27.68 152 GLY B N 1
ATOM 3578 C CA . GLY B 1 152 ? -5.791 27.461 8.404 1.00 24.44 152 GLY B CA 1
ATOM 3579 C C . GLY B 1 152 ? -5.420 28.896 8.078 1.00 26.81 152 GLY B C 1
ATOM 3580 O O . GLY B 1 152 ? -6.151 29.606 7.379 1.00 30.42 152 GLY B O 1
ATOM 3581 N N . THR B 1 153 ? -4.257 29.332 8.559 1.00 22.37 153 THR B N 1
ATOM 3582 C CA . THR B 1 153 ? -3.773 30.665 8.225 1.00 31.31 153 THR B CA 1
ATOM 3583 C C . THR B 1 153 ? -2.732 30.683 7.108 1.00 32.34 153 THR B C 1
ATOM 3584 O O . THR B 1 153 ? -2.694 31.644 6.335 1.00 37.03 153 THR B O 1
ATOM 3588 N N . LYS B 1 154 ? -1.882 29.665 7.003 1.00 33.79 154 LYS B N 1
ATOM 3589 C CA . LYS B 1 154 ? -0.797 29.652 6.025 1.00 33.97 154 LYS B CA 1
ATOM 3590 C C . LYS B 1 154 ? -1.061 28.710 4.852 1.00 33.23 154 LYS B C 1
ATOM 3591 O O . LYS B 1 154 ? -0.164 28.494 4.029 1.00 37.41 154 LYS B O 1
ATOM 3597 N N . GLY B 1 155 ? -2.264 28.151 4.752 1.00 29.79 155 GLY B N 1
ATOM 3598 C CA . GLY B 1 155 ? -2.604 27.263 3.666 1.00 19.68 155 GLY B CA 1
ATOM 3599 C C . GLY B 1 155 ? -2.326 25.827 4.041 1.00 22.30 155 GLY B C 1
ATOM 3600 O O . GLY B 1 155 ? -1.783 25.534 5.109 1.00 23.16 155 GLY B O 1
ATOM 3601 N N . PRO B 1 156 ? -2.665 24.901 3.153 1.00 22.39 156 PRO B N 1
ATOM 3602 C CA . PRO B 1 156 ? -2.525 23.481 3.484 1.00 22.40 156 PRO B CA 1
ATOM 3603 C C . PRO B 1 156 ? -1.066 23.068 3.617 1.00 23.40 156 PRO B C 1
ATOM 3604 O O . PRO B 1 156 ? -0.148 23.748 3.159 1.00 25.00 156 PRO B O 1
ATOM 3608 N N . THR B 1 157 ? -0.863 21.922 4.263 1.00 19.53 157 THR B N 1
ATOM 3609 C CA . THR B 1 157 ? 0.418 21.227 4.218 1.00 30.99 157 THR B CA 1
ATOM 3610 C C . THR B 1 157 ? 0.396 20.192 3.095 1.00 28.15 157 THR B C 1
ATOM 3611 O O . THR B 1 157 ? -0.510 19.348 3.031 1.00 25.65 157 THR B O 1
ATOM 3615 N N . PHE B 1 158 ? 1.390 20.250 2.213 1.00 23.44 158 PHE B N 1
ATOM 3616 C CA . PHE B 1 158 ? 1.458 19.305 1.103 1.00 16.87 158 PHE B CA 1
ATOM 3617 C C . PHE B 1 158 ? 2.902 18.865 0.912 1.00 21.26 158 PHE B C 1
ATOM 3618 O O . PHE B 1 158 ? 3.801 19.702 0.776 1.00 23.38 158 PHE B O 1
ATOM 3626 N N . GLY B 1 159 ? 3.118 17.549 0.923 1.00 20.18 159 GLY B N 1
ATOM 3627 C CA . GLY B 1 159 ? 4.447 16.983 0.809 1.00 20.20 159 GLY B CA 1
ATOM 3628 C C . GLY B 1 159 ? 4.378 15.598 0.197 1.00 27.94 159 GLY B C 1
ATOM 3629 O O . GLY B 1 159 ? 3.314 14.969 0.138 1.00 21.70 159 GLY B O 1
ATOM 3630 N N . THR B 1 160 ? 5.533 15.119 -0.263 1.00 19.72 160 THR B N 1
ATOM 3631 C CA . THR B 1 160 ? 5.624 13.819 -0.912 1.00 13.48 160 THR B CA 1
ATOM 3632 C C . THR B 1 160 ? 6.634 12.949 -0.177 1.00 18.43 160 THR B C 1
ATOM 3633 O O . THR B 1 160 ? 7.771 13.371 0.059 1.00 15.90 160 THR B O 1
ATOM 3637 N N . LYS B 1 161 ? 6.195 11.752 0.202 1.00 15.60 161 LYS B N 1
ATOM 3638 C CA . LYS B 1 161 ? 7.043 10.710 0.763 1.00 17.49 161 LYS B CA 1
ATOM 3639 C C . LYS B 1 161 ? 7.499 9.807 -0.376 1.00 20.15 161 LYS B C 1
ATOM 3640 O O . LYS B 1 161 ? 6.673 9.150 -1.016 1.00 17.86 161 LYS B O 1
ATOM 3646 N N . VAL B 1 162 ? 8.795 9.791 -0.652 1.00 20.68 162 VAL B N 1
ATOM 3647 C CA . VAL B 1 162 ? 9.341 9.004 -1.758 1.00 20.90 162 VAL B CA 1
ATOM 3648 C C . VAL B 1 162 ? 10.000 7.771 -1.146 1.00 22.00 162 VAL B C 1
ATOM 3649 O O . VAL B 1 162 ? 11.011 7.880 -0.441 1.00 19.28 162 VAL B O 1
ATOM 3653 N N . SER B 1 163 ? 9.422 6.593 -1.383 1.00 16.94 163 SER B N 1
ATOM 3654 C CA . SER B 1 163 ? 9.836 5.389 -0.677 1.00 14.44 163 SER B CA 1
ATOM 3655 C C . SER B 1 163 ? 10.136 4.252 -1.638 1.00 16.26 163 SER B C 1
ATOM 3656 O O . SER B 1 163 ? 9.563 4.159 -2.728 1.00 20.15 163 SER B O 1
ATOM 3659 N N . ASN B 1 164 ? 11.012 3.363 -1.192 1.00 16.46 164 ASN B N 1
ATOM 3660 C CA . ASN B 1 164 ? 11.226 2.079 -1.836 1.00 14.77 164 ASN B CA 1
ATOM 3661 C C . ASN B 1 164 ? 11.216 0.999 -0.767 1.00 19.82 164 ASN B C 1
ATOM 3662 O O . ASN B 1 164 ? 11.626 1.237 0.371 1.00 18.38 164 ASN B O 1
ATOM 3667 N N . TYR B 1 165 ? 10.770 -0.196 -1.150 1.00 14.51 165 TYR B N 1
ATOM 3668 C CA . TYR B 1 165 ? 10.719 -1.353 -0.254 1.00 17.70 165 TYR B CA 1
ATOM 3669 C C . TYR B 1 165 ? 11.631 -2.407 -0.858 1.00 21.09 165 TYR B C 1
ATOM 3670 O O . TYR B 1 165 ? 11.233 -3.163 -1.746 1.00 25.06 165 TYR B O 1
ATOM 3679 N N . PRO B 1 166 ? 12.893 -2.441 -0.444 1.00 18.93 166 PRO B N 1
ATOM 3680 C CA . PRO B 1 166 ? 13.877 -3.322 -1.085 1.00 18.15 166 PRO B CA 1
ATOM 3681 C C . PRO B 1 166 ? 13.595 -4.785 -0.785 1.00 27.97 166 PRO B C 1
ATOM 3682 O O . PRO B 1 166 ? 12.885 -5.113 0.188 1.00 20.77 166 PRO B O 1
ATOM 3686 N N . PRO B 1 167 ? 14.135 -5.698 -1.599 1.00 30.84 167 PRO B N 1
ATOM 3687 C CA . PRO B 1 167 ? 13.938 -7.132 -1.338 1.00 27.45 167 PRO B CA 1
ATOM 3688 C C . PRO B 1 167 ? 14.359 -7.483 0.082 1.00 23.23 167 PRO B C 1
ATOM 3689 O O . PRO B 1 167 ? 15.324 -6.932 0.614 1.00 24.31 167 PRO B O 1
ATOM 3693 N N . CYS B 1 168 ? 13.638 -8.416 0.692 1.00 24.70 168 CYS B N 1
ATOM 3694 C CA . CYS B 1 168 ? 13.895 -8.826 2.071 1.00 25.04 168 CYS B CA 1
ATOM 3695 C C . CYS B 1 168 ? 14.125 -10.328 2.107 1.00 28.71 168 CYS B C 1
ATOM 3696 O O . CYS B 1 168 ? 13.248 -11.085 1.657 1.00 26.81 168 CYS B O 1
ATOM 3699 N N . PRO B 1 169 ? 15.254 -10.815 2.639 1.00 36.38 169 PRO B N 1
ATOM 3700 C CA . PRO B 1 169 ? 15.497 -12.270 2.615 1.00 36.57 169 PRO B CA 1
ATOM 3701 C C . PRO B 1 169 ? 14.483 -13.068 3.417 1.00 37.90 169 PRO B C 1
ATOM 3702 O O . PRO B 1 169 ? 14.291 -14.260 3.134 1.00 33.56 169 PRO B O 1
ATOM 3706 N N . LYS B 1 170 ? 13.827 -12.452 4.410 1.00 34.14 170 LYS B N 1
ATOM 3707 C CA . LYS B 1 170 ? 12.882 -13.150 5.286 1.00 38.01 170 LYS B CA 1
ATOM 3708 C C . LYS B 1 170 ? 11.683 -12.257 5.545 1.00 31.48 170 LYS B C 1
ATOM 3709 O O . LYS B 1 170 ? 11.554 -11.654 6.619 1.00 30.40 170 LYS B O 1
ATOM 3715 N N . PRO B 1 171 ? 10.757 -12.172 4.586 1.00 26.63 171 PRO B N 1
ATOM 3716 C CA . PRO B 1 171 ? 9.617 -11.257 4.747 1.00 24.47 171 PRO B CA 1
ATOM 3717 C C . PRO B 1 171 ? 8.710 -11.613 5.907 1.00 28.95 171 PRO B C 1
ATOM 3718 O O . PRO B 1 171 ? 7.978 -10.739 6.384 1.00 28.08 171 PRO B O 1
ATOM 3722 N N . GLU B 1 172 ? 8.731 -12.864 6.379 1.00 31.31 172 GLU B N 1
ATOM 3723 C CA . GLU B 1 172 ? 7.947 -13.242 7.547 1.00 33.79 172 GLU B CA 1
ATOM 3724 C C . GLU B 1 172 ? 8.421 -12.554 8.822 1.00 35.74 172 GLU B C 1
ATOM 3725 O O . GLU B 1 172 ? 7.699 -12.571 9.826 1.00 31.47 172 GLU B O 1
ATOM 3731 N N . MET B 1 173 ? 9.610 -11.954 8.811 1.00 28.98 173 MET B N 1
ATOM 3732 C CA . MET B 1 173 ? 10.191 -11.390 10.019 1.00 26.28 173 MET B CA 1
ATOM 3733 C C . MET B 1 173 ? 9.990 -9.887 10.167 1.00 22.32 173 MET B C 1
ATOM 3734 O O . MET B 1 173 ? 10.246 -9.353 11.253 1.00 28.15 173 MET B O 1
ATOM 3739 N N . ILE B 1 174 ? 9.545 -9.188 9.123 1.00 21.39 174 ILE B N 1
ATOM 3740 C CA . ILE B 1 174 ? 9.459 -7.733 9.186 1.00 24.74 174 ILE B CA 1
ATOM 3741 C C . ILE B 1 174 ? 8.512 -7.257 8.098 1.00 27.95 174 ILE B C 1
ATOM 3742 O O . ILE B 1 174 ? 8.367 -7.900 7.052 1.00 27.13 174 ILE B O 1
ATOM 3747 N N . LYS B 1 175 ? 7.848 -6.133 8.355 1.00 17.02 175 LYS B N 1
ATOM 3748 C CA . LYS B 1 175 ? 7.000 -5.512 7.356 1.00 21.89 175 LYS B CA 1
ATOM 3749 C C . LYS B 1 175 ? 7.778 -4.443 6.597 1.00 21.25 175 LYS B C 1
ATOM 3750 O O . LYS B 1 175 ? 8.741 -3.859 7.107 1.00 18.63 175 LYS B O 1
ATOM 3756 N N . GLY B 1 176 ? 7.377 -4.216 5.345 1.00 16.27 176 GLY B N 1
ATOM 3757 C CA . GLY B 1 176 ? 7.840 -3.022 4.661 1.00 14.21 176 GLY B CA 1
ATOM 3758 C C . GLY B 1 176 ? 7.369 -1.775 5.381 1.00 21.41 176 GLY B C 1
ATOM 3759 O O . GLY B 1 176 ? 8.132 -0.825 5.567 1.00 17.63 176 GLY B O 1
ATOM 3760 N N . LEU B 1 177 ? 6.113 -1.785 5.834 1.00 18.53 177 LEU B N 1
ATOM 3761 C CA . LEU B 1 177 ? 5.544 -0.698 6.624 1.00 17.03 177 LEU B CA 1
ATOM 3762 C C . LEU B 1 177 ? 4.411 -1.278 7.467 1.00 16.32 177 LEU B C 1
ATOM 3763 O O . LEU B 1 177 ? 3.423 -1.770 6.925 1.00 12.41 177 LEU B O 1
ATOM 3768 N N . ARG B 1 178 ? 4.549 -1.203 8.784 1.00 16.81 178 ARG B N 1
ATOM 3769 C CA . ARG B 1 178 ? 3.569 -1.758 9.714 1.00 19.91 178 ARG B CA 1
ATOM 3770 C C . ARG B 1 178 ? 2.180 -1.132 9.520 1.00 19.71 178 ARG B C 1
ATOM 3771 O O . ARG B 1 178 ? 2.029 -0.024 8.979 1.00 15.44 178 ARG B O 1
ATOM 3779 N N . ALA B 1 179 ? 1.154 -1.849 9.995 1.00 13.21 179 ALA B N 1
ATOM 3780 C CA . ALA B 1 179 ? -0.223 -1.386 9.817 1.00 17.69 179 ALA B CA 1
ATOM 3781 C C . ALA B 1 179 ? -0.460 -0.075 10.563 1.00 18.96 179 ALA B C 1
ATOM 3782 O O . ALA B 1 179 ? -0.002 0.107 11.691 1.00 17.45 179 ALA B O 1
ATOM 3784 N N . HIS B 1 180 ? -1.191 0.833 9.925 1.00 17.22 180 HIS B N 1
ATOM 3785 C CA . HIS B 1 180 ? -1.481 2.150 10.481 1.00 14.58 180 HIS B CA 1
ATOM 3786 C C . HIS B 1 180 ? -2.601 2.759 9.652 1.00 17.82 180 HIS B C 1
ATOM 3787 O O . HIS B 1 180 ? -2.923 2.275 8.563 1.00 16.05 180 HIS B O 1
ATOM 3794 N N . THR B 1 181 ? -3.181 3.842 10.172 1.00 12.73 181 THR B N 1
ATOM 3795 C CA . THR B 1 181 ? -4.017 4.731 9.383 1.00 13.23 181 THR B CA 1
ATOM 3796 C C . THR B 1 181 ? -3.263 6.044 9.228 1.00 10.83 181 THR B C 1
ATOM 3797 O O . THR B 1 181 ? -2.401 6.376 10.045 1.00 14.04 181 THR B O 1
ATOM 3801 N N . ASP B 1 182 ? -3.555 6.760 8.151 1.00 12.24 182 ASP B N 1
ATOM 3802 C CA . ASP B 1 182 ? -2.875 8.026 7.892 1.00 14.53 182 ASP B CA 1
ATOM 3803 C C . ASP B 1 182 ? -3.542 9.134 8.692 1.00 15.97 182 ASP B C 1
ATOM 3804 O O . ASP B 1 182 ? -4.777 9.210 8.752 1.00 17.83 182 ASP B O 1
ATOM 3809 N N . ALA B 1 183 ? -2.723 9.970 9.336 1.00 14.88 183 ALA B N 1
ATOM 3810 C CA . ALA B 1 183 ? -3.248 11.057 10.155 1.00 17.97 183 ALA B CA 1
ATOM 3811 C C . ALA B 1 183 ? -3.908 12.158 9.333 1.00 23.62 183 ALA B C 1
ATOM 3812 O O . ALA B 1 183 ? -4.719 12.913 9.884 1.00 19.43 183 ALA B O 1
ATOM 3814 N N . GLY B 1 184 ? -3.580 12.270 8.040 1.00 16.98 184 GLY B N 1
ATOM 3815 C CA . GLY B 1 184 ? -3.822 13.474 7.267 1.00 14.87 184 GLY B CA 1
ATOM 3816 C C . GLY B 1 184 ? -5.183 13.560 6.604 1.00 21.85 184 GLY B C 1
ATOM 3817 O O . GLY B 1 184 ? -6.188 13.030 7.100 1.00 16.40 184 GLY B O 1
ATOM 3818 N N . GLY B 1 185 ? -5.214 14.265 5.475 1.00 19.33 185 GLY B N 1
ATOM 3819 C CA . GLY B 1 185 ? -6.421 14.592 4.745 1.00 16.76 185 GLY B CA 1
ATOM 3820 C C . GLY B 1 185 ? -6.637 13.604 3.619 1.00 20.44 185 GLY B C 1
ATOM 3821 O O . GLY B 1 185 ? -7.274 12.547 3.798 1.00 18.58 185 GLY B O 1
ATOM 3822 N N . ILE B 1 186 ? -6.132 13.925 2.431 1.00 14.56 186 ILE B N 1
ATOM 3823 C CA . ILE B 1 186 ? -6.262 13.052 1.269 1.00 15.23 186 ILE B CA 1
ATOM 3824 C C . ILE B 1 186 ? -4.861 12.704 0.778 1.00 15.94 186 ILE B C 1
ATOM 3825 O O . ILE B 1 186 ? -3.982 13.579 0.699 1.00 13.86 186 ILE B O 1
ATOM 3830 N N . ILE B 1 187 ? -4.648 11.419 0.489 1.00 13.65 187 ILE B N 1
ATOM 3831 C CA . ILE B 1 187 ? -3.342 10.881 0.112 1.00 15.45 187 ILE B CA 1
ATOM 3832 C C . ILE B 1 187 ? -3.428 10.429 -1.344 1.00 22.36 187 ILE B C 1
ATOM 3833 O O . ILE B 1 187 ? -4.355 9.698 -1.724 1.00 15.26 187 ILE B O 1
ATOM 3838 N N . LEU B 1 188 ? -2.493 10.900 -2.169 1.00 15.57 188 LEU B N 1
ATOM 3839 C CA . LEU B 1 188 ? -2.457 10.567 -3.589 1.00 17.40 188 LEU B CA 1
ATOM 3840 C C . LEU B 1 188 ? -1.165 9.805 -3.840 1.00 18.68 188 LEU B C 1
ATOM 3841 O O . LEU B 1 188 ? -0.078 10.386 -3.778 1.00 15.48 188 LEU B O 1
ATOM 3846 N N . LEU B 1 189 ? -1.279 8.508 -4.098 1.00 12.27 189 LEU B N 1
ATOM 3847 C CA . LEU B 1 189 ? -0.130 7.613 -4.212 1.00 14.02 189 LEU B CA 1
ATOM 3848 C C . LEU B 1 189 ? 0.105 7.217 -5.673 1.00 11.92 189 LEU B C 1
ATOM 3849 O O . LEU B 1 189 ? -0.792 6.675 -6.325 1.00 14.33 189 LEU B O 1
ATOM 3854 N N . PHE B 1 190 ? 1.318 7.472 -6.171 1.00 10.32 190 PHE B N 1
ATOM 3855 C CA . PHE B 1 190 ? 1.824 6.899 -7.435 1.00 10.91 190 PHE B CA 1
ATOM 3856 C C . PHE B 1 190 ? 2.718 5.702 -7.072 1.00 18.97 190 PHE B C 1
ATOM 3857 O O . PHE B 1 190 ? 3.855 5.874 -6.622 1.00 13.04 190 PHE B O 1
ATOM 3865 N N . GLN B 1 191 ? 2.197 4.477 -7.224 1.00 14.59 191 GLN B N 1
ATOM 3866 C CA . GLN B 1 191 ? 2.949 3.306 -6.783 1.00 14.94 191 GLN B CA 1
ATOM 3867 C C . GLN B 1 191 ? 3.497 2.521 -7.975 1.00 14.05 191 GLN B C 1
ATOM 3868 O O . GLN B 1 191 ? 3.077 2.708 -9.123 1.00 13.16 191 GLN B O 1
ATOM 3874 N N . ASP B 1 192 ? 4.463 1.644 -7.682 1.00 13.25 192 ASP B N 1
ATOM 3875 C CA . ASP B 1 192 ? 4.992 0.706 -8.677 1.00 13.50 192 ASP B CA 1
ATOM 3876 C C . ASP B 1 192 ? 3.850 0.058 -9.444 1.00 14.69 192 ASP B C 1
ATOM 3877 O O . ASP B 1 192 ? 2.870 -0.398 -8.842 1.00 21.40 192 ASP B O 1
ATOM 3882 N N . ASP B 1 193 ? 3.962 0.011 -10.771 1.00 16.89 193 ASP B N 1
ATOM 3883 C CA . ASP B 1 193 ? 2.920 -0.618 -11.581 1.00 18.34 193 ASP B CA 1
ATOM 3884 C C . ASP B 1 193 ? 3.184 -2.100 -11.858 1.00 21.39 193 ASP B C 1
ATOM 3885 O O . ASP B 1 193 ? 2.461 -2.712 -12.658 1.00 20.93 193 ASP B O 1
ATOM 3890 N N . LYS B 1 194 ? 4.183 -2.704 -11.210 1.00 19.87 194 LYS B N 1
ATOM 3891 C CA . LYS B 1 194 ? 4.402 -4.143 -11.363 1.00 19.50 194 LYS B CA 1
ATOM 3892 C C . LYS B 1 194 ? 4.652 -4.895 -10.061 1.00 23.17 194 LYS B C 1
ATOM 3893 O O . LYS B 1 194 ? 4.266 -6.067 -9.968 1.00 20.02 194 LYS B O 1
ATOM 3899 N N . VAL B 1 195 ? 5.316 -4.296 -9.078 1.00 18.33 195 VAL B N 1
ATOM 3900 C CA . VAL B 1 195 ? 5.690 -4.980 -7.846 1.00 24.25 195 VAL B CA 1
ATOM 3901 C C . VAL B 1 195 ? 4.616 -4.664 -6.818 1.00 17.83 195 VAL B C 1
ATOM 3902 O O . VAL B 1 195 ? 4.374 -3.491 -6.506 1.00 16.20 195 VAL B O 1
ATOM 3906 N N . SER B 1 196 ? 3.946 -5.691 -6.309 1.00 14.77 196 SER B N 1
ATOM 3907 C CA . SER B 1 196 ? 2.884 -5.424 -5.350 1.00 20.34 196 SER B CA 1
ATOM 3908 C C . SER B 1 196 ? 3.481 -5.323 -3.942 1.00 22.78 196 SER B C 1
ATOM 3909 O O . SER B 1 196 ? 4.682 -5.529 -3.734 1.00 16.35 196 SER B O 1
ATOM 3912 N N . GLY B 1 197 ? 2.644 -4.970 -2.965 1.00 22.49 197 GLY B N 1
ATOM 3913 C CA . GLY B 1 197 ? 3.087 -4.852 -1.586 1.00 22.14 197 GLY B CA 1
ATOM 3914 C C . GLY B 1 197 ? 2.121 -4.091 -0.689 1.00 19.39 197 GLY B C 1
ATOM 3915 O O . GLY B 1 197 ? 2.012 -4.382 0.509 1.00 16.10 197 GLY B O 1
ATOM 3916 N N . LEU B 1 198 ? 1.415 -3.106 -1.240 1.00 16.23 198 LEU B N 1
ATOM 3917 C CA . LEU B 1 198 ? 0.468 -2.340 -0.440 1.00 15.68 198 LEU B CA 1
ATOM 3918 C C . LEU B 1 198 ? -0.837 -3.112 -0.284 1.00 24.76 198 LEU B C 1
ATOM 3919 O O . LEU B 1 198 ? -1.387 -3.629 -1.268 1.00 14.92 198 LEU B O 1
ATOM 3924 N N . GLN B 1 199 ? -1.338 -3.157 0.956 1.00 10.94 199 GLN B N 1
ATOM 3925 C CA . GLN B 1 199 ? -2.516 -3.920 1.345 1.00 11.28 199 GLN B CA 1
ATOM 3926 C C . GLN B 1 199 ? -3.345 -3.081 2.305 1.00 15.57 199 GLN B C 1
ATOM 3927 O O . GLN B 1 199 ? -2.794 -2.426 3.188 1.00 19.25 199 GLN B O 1
ATOM 3933 N N . LEU B 1 200 ? -4.661 -3.119 2.145 1.00 14.67 200 LEU B N 1
ATOM 3934 C CA . LEU B 1 200 ? -5.584 -2.501 3.092 1.00 12.02 200 LEU B CA 1
ATOM 3935 C C . LEU B 1 200 ? -6.399 -3.581 3.795 1.00 13.22 200 LEU B C 1
ATOM 3936 O O . LEU B 1 200 ? -6.555 -4.701 3.300 1.00 18.42 200 LEU B O 1
ATOM 3941 N N . LEU B 1 201 ? -6.960 -3.230 4.944 1.00 16.64 201 LEU B N 1
ATOM 3942 C CA . LEU B 1 201 ? -7.785 -4.166 5.699 1.00 18.75 201 LEU B CA 1
ATOM 3943 C C . LEU B 1 201 ? -9.244 -3.942 5.314 1.00 20.98 201 LEU B C 1
ATOM 3944 O O . LEU B 1 201 ? -9.753 -2.829 5.453 1.00 18.93 201 LEU B O 1
ATOM 3949 N N . LYS B 1 202 ? -9.919 -4.989 4.827 1.00 21.18 202 LYS B N 1
ATOM 3950 C CA . LYS B 1 202 ? -11.344 -4.859 4.532 1.00 22.65 202 LYS B CA 1
ATOM 3951 C C . LYS B 1 202 ? -12.093 -6.141 4.870 1.00 17.41 202 LYS B C 1
ATOM 3952 O O . LYS B 1 202 ? -11.708 -7.231 4.427 1.00 20.40 202 LYS B O 1
ATOM 3958 N N . ASP B 1 203 ? -13.192 -5.988 5.622 1.00 17.93 203 ASP B N 1
ATOM 3959 C CA . ASP B 1 203 ? -14.036 -7.103 6.079 1.00 22.65 203 ASP B CA 1
ATOM 3960 C C . ASP B 1 203 ? -13.204 -8.251 6.645 1.00 23.69 203 ASP B C 1
ATOM 3961 O O . ASP B 1 203 ? -13.494 -9.430 6.413 1.00 26.83 203 ASP B O 1
ATOM 3966 N N . GLY B 1 204 ? -12.161 -7.901 7.398 1.00 21.45 204 GLY B N 1
ATOM 3967 C CA . GLY B 1 204 ? -11.335 -8.888 8.074 1.00 24.22 204 GLY B CA 1
ATOM 3968 C C . GLY B 1 204 ? -10.298 -9.579 7.221 1.00 27.31 204 GLY B C 1
ATOM 3969 O O . GLY B 1 204 ? -9.772 -10.624 7.640 1.00 26.06 204 GLY B O 1
ATOM 3970 N N . ASP B 1 205 ? -9.986 -9.040 6.041 1.00 25.99 205 ASP B N 1
ATOM 3971 C CA . ASP B 1 205 ? -8.964 -9.596 5.161 1.00 27.55 205 ASP B CA 1
ATOM 3972 C C . ASP B 1 205 ? -7.998 -8.507 4.726 1.00 20.79 205 ASP B C 1
ATOM 3973 O O . ASP B 1 205 ? -8.404 -7.370 4.478 1.00 19.20 205 ASP B O 1
ATOM 3978 N N . TRP B 1 206 ? -6.723 -8.875 4.608 1.00 14.89 206 TRP B N 1
ATOM 3979 C CA . TRP B 1 206 ? -5.746 -8.054 3.915 1.00 20.01 206 TRP B CA 1
ATOM 3980 C C . TRP B 1 206 ? -5.956 -8.219 2.410 1.00 22.08 206 TRP B C 1
ATOM 3981 O O . TRP B 1 206 ? -5.945 -9.343 1.895 1.00 24.26 206 TRP B O 1
ATOM 3992 N N . ILE B 1 207 ? -6.178 -7.104 1.719 1.00 17.40 207 ILE B N 1
ATOM 3993 C CA . ILE B 1 207 ? -6.500 -7.079 0.295 1.00 18.62 207 ILE B CA 1
ATOM 3994 C C . ILE B 1 207 ? -5.427 -6.267 -0.411 1.00 17.66 207 ILE B C 1
ATOM 3995 O O . ILE B 1 207 ? -5.135 -5.133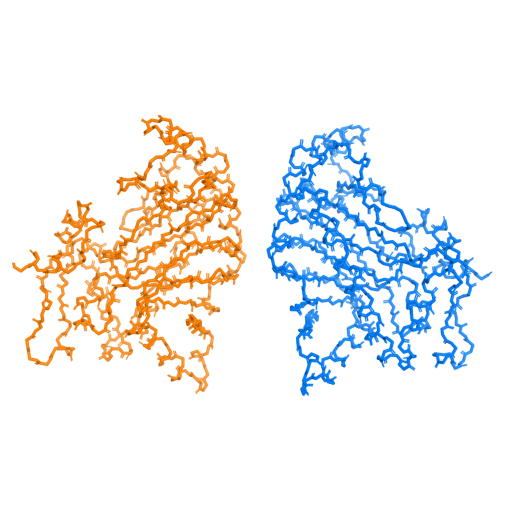 -0.005 1.00 14.87 207 ILE B O 1
ATOM 4000 N N . ASP B 1 208 ? -4.839 -6.844 -1.456 1.00 13.48 208 ASP B N 1
ATOM 4001 C CA . ASP B 1 208 ? -3.838 -6.131 -2.238 1.00 21.23 208 ASP B CA 1
ATOM 4002 C C . ASP B 1 208 ? -4.446 -4.916 -2.935 1.00 17.10 208 ASP B C 1
ATOM 4003 O O . ASP B 1 208 ? -5.532 -4.983 -3.515 1.00 18.69 208 ASP B O 1
ATOM 4008 N N . VAL B 1 209 ? -3.740 -3.793 -2.859 1.00 14.49 209 VAL B N 1
ATOM 4009 C CA . VAL B 1 209 ? -4.030 -2.626 -3.684 1.00 16.54 209 VAL B CA 1
ATOM 4010 C C . VAL B 1 209 ? -3.306 -2.845 -5.008 1.00 15.80 209 VAL B C 1
ATOM 4011 O O . VAL B 1 209 ? -2.069 -2.726 -5.046 1.00 17.58 209 VAL B O 1
ATOM 4015 N N . PRO B 1 210 ? -4.007 -3.196 -6.083 1.00 13.02 210 PRO B N 1
ATOM 4016 C CA . PRO B 1 210 ? -3.344 -3.799 -7.257 1.00 15.59 210 PRO B CA 1
ATOM 4017 C C . PRO B 1 210 ? -2.478 -2.796 -8.001 1.00 21.78 210 PRO B C 1
ATOM 4018 O O . PRO B 1 210 ? -2.917 -1.673 -8.297 1.00 19.27 210 PRO B O 1
ATOM 4022 N N . PRO B 1 211 ? -1.238 -3.160 -8.326 1.00 20.71 211 PRO B N 1
ATOM 4023 C CA . PRO B 1 211 ? -0.436 -2.301 -9.208 1.00 18.00 211 PRO B CA 1
ATOM 4024 C C . PRO B 1 211 ? -1.146 -2.140 -10.540 1.00 19.63 211 PRO B C 1
ATOM 4025 O O . PRO B 1 211 ? -1.575 -3.123 -11.148 1.00 16.80 211 PRO B O 1
ATOM 4029 N N . LEU B 1 212 ? -1.301 -0.882 -10.972 1.00 14.77 212 LEU B N 1
ATOM 4030 C CA . LEU B 1 212 ? -2.034 -0.563 -12.196 1.00 16.50 212 LEU B CA 1
ATOM 4031 C C . LEU B 1 212 ? -1.337 0.587 -12.906 1.00 15.82 212 LEU B C 1
ATOM 4032 O O . LEU B 1 212 ? -1.164 1.667 -12.335 1.00 14.96 212 LEU B O 1
ATOM 4037 N N . ASN B 1 213 ? -0.996 0.353 -14.163 1.00 17.04 213 ASN B N 1
ATOM 4038 C CA . ASN B 1 213 ? -0.174 1.260 -14.948 1.00 18.91 213 ASN B CA 1
ATOM 4039 C C . ASN B 1 213 ? -0.827 2.637 -15.074 1.00 23.28 213 ASN B C 1
ATOM 4040 O O . ASN B 1 213 ? -2.001 2.749 -15.430 1.00 18.90 213 ASN B O 1
ATOM 4045 N N . HIS B 1 214 ? -0.062 3.687 -14.763 1.00 18.16 214 HIS B N 1
ATOM 4046 C CA . HIS B 1 214 ? -0.510 5.080 -14.931 1.00 16.47 214 HIS B CA 1
ATOM 4047 C C . HIS B 1 214 ? -1.756 5.401 -14.105 1.00 26.72 214 HIS B C 1
ATOM 4048 O O . HIS B 1 214 ? -2.518 6.306 -14.455 1.00 24.58 214 HIS B O 1
ATOM 4055 N N . SER B 1 215 ? -1.993 4.679 -13.002 1.00 15.87 215 SER B N 1
ATOM 4056 C CA . SER B 1 215 ? -3.076 4.996 -12.073 1.00 17.27 215 SER B CA 1
ATOM 4057 C C . SER B 1 215 ? -2.543 5.763 -10.868 1.00 21.95 215 SER B C 1
ATOM 4058 O O . SER B 1 215 ? -1.343 5.745 -10.576 1.00 23.55 215 SER B O 1
ATOM 4061 N N . ILE B 1 216 ? -3.454 6.436 -10.158 1.00 14.23 216 ILE B N 1
ATOM 4062 C CA . ILE B 1 216 ? -3.16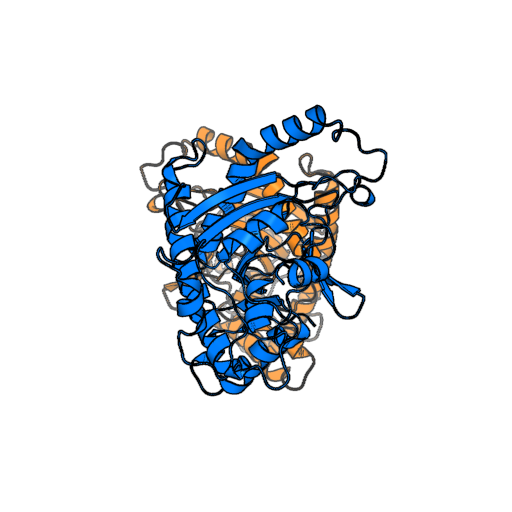5 7.003 -8.845 1.00 12.75 216 ILE B CA 1
ATOM 4063 C C . ILE B 1 216 ? -4.054 6.302 -7.820 1.00 12.98 216 ILE B C 1
ATOM 4064 O O . ILE B 1 216 ? -5.234 6.054 -8.091 1.00 14.35 216 ILE B O 1
ATOM 4069 N N . VAL B 1 217 ? -3.494 5.967 -6.654 1.00 13.82 217 VAL B N 1
ATOM 4070 C CA . VAL B 1 217 ? -4.274 5.404 -5.543 1.00 12.83 217 VAL B CA 1
ATOM 4071 C C . VAL B 1 217 ? -4.653 6.527 -4.592 1.00 14.85 217 VAL B C 1
ATOM 4072 O O . VAL B 1 217 ? -3.783 7.271 -4.130 1.00 18.01 217 VAL B O 1
ATOM 4076 N N . ILE B 1 218 ? -5.940 6.621 -4.267 1.00 13.36 218 ILE B N 1
ATOM 4077 C CA . ILE B 1 218 ? -6.466 7.617 -3.342 1.00 13.44 218 ILE B CA 1
ATOM 4078 C C . ILE B 1 218 ? -6.864 6.909 -2.053 1.00 15.58 218 ILE B C 1
ATOM 4079 O O . ILE B 1 218 ? -7.542 5.879 -2.098 1.00 13.73 218 ILE B O 1
ATOM 4084 N N . ASN B 1 219 ? -6.448 7.444 -0.909 1.00 15.70 219 ASN B N 1
ATOM 4085 C CA . ASN B 1 219 ? -7.071 7.048 0.355 1.00 16.64 219 ASN B CA 1
ATOM 4086 C C . ASN B 1 219 ? -7.250 8.278 1.234 1.00 16.17 219 ASN B C 1
ATOM 4087 O O . ASN B 1 219 ? -6.596 9.306 1.040 1.00 12.74 219 ASN B O 1
ATOM 4092 N N . LEU B 1 220 ? -8.168 8.157 2.195 1.00 13.51 220 LEU B N 1
ATOM 4093 C CA . LEU B 1 220 ? -8.548 9.237 3.096 1.00 16.65 220 LEU B CA 1
ATOM 4094 C C . LEU B 1 220 ? -7.964 8.993 4.486 1.00 18.14 220 LEU B C 1
ATOM 4095 O O . LEU B 1 220 ? -7.921 7.853 4.961 1.00 19.18 220 LEU B O 1
ATOM 4100 N N . GLY B 1 221 ? -7.501 10.067 5.133 1.00 15.41 221 GLY B N 1
ATOM 4101 C CA . GLY B 1 221 ? -6.863 9.971 6.426 1.00 15.39 221 GLY B CA 1
ATOM 4102 C C . GLY B 1 221 ? -7.798 10.350 7.575 1.00 13.05 221 GLY B C 1
ATOM 4103 O O . GLY B 1 221 ? -8.973 10.661 7.381 1.00 12.20 221 GLY B O 1
ATOM 4104 N N . ASP B 1 222 ? -7.218 10.358 8.786 1.00 12.80 222 ASP B N 1
ATOM 4105 C CA . ASP B 1 222 ? -7.999 10.526 10.019 1.00 15.63 222 ASP B CA 1
ATOM 4106 C C . ASP B 1 222 ? -8.799 11.828 10.033 1.00 17.99 222 ASP B C 1
ATOM 4107 O O . ASP B 1 222 ? -9.886 11.878 10.631 1.00 17.33 222 ASP B O 1
ATOM 4112 N N . GLN B 1 223 ? -8.277 12.892 9.400 1.00 19.86 223 GLN B N 1
ATOM 4113 C CA . GLN B 1 223 ? -8.951 14.188 9.433 1.00 15.93 223 GLN B CA 1
ATOM 4114 C C . GLN B 1 223 ? -10.266 14.151 8.669 1.00 15.53 223 GLN B C 1
ATOM 4115 O O . GLN B 1 223 ? -11.252 14.758 9.101 1.00 16.18 223 GLN B O 1
ATOM 4121 N N . LEU B 1 224 ? -10.306 13.456 7.531 1.00 12.18 224 LEU B N 1
ATOM 4122 C CA . LEU B 1 224 ? -11.569 13.354 6.814 1.00 15.84 224 LEU B CA 1
ATOM 4123 C C . LEU B 1 224 ? -12.577 12.492 7.577 1.00 18.11 224 LEU B C 1
ATOM 4124 O O . LEU B 1 224 ? -13.786 12.740 7.490 1.00 17.79 224 LEU B O 1
ATOM 4129 N N . GLU B 1 225 ? -12.107 11.509 8.359 1.00 13.80 225 GLU B N 1
ATOM 4130 C CA . GLU B 1 225 ? -13.036 10.757 9.203 1.00 16.66 225 GLU B CA 1
ATOM 4131 C C . GLU B 1 225 ? -13.712 11.682 10.215 1.00 20.00 225 GLU B C 1
ATOM 4132 O O . GLU B 1 225 ? -14.938 11.643 10.384 1.00 17.52 225 GLU B O 1
ATOM 4138 N N . VAL B 1 226 ? -12.937 12.570 10.845 1.00 15.50 226 VAL B N 1
ATOM 4139 C CA . VAL B 1 226 ? -13.510 13.547 11.774 1.00 20.61 226 VAL B CA 1
ATOM 4140 C C . VAL B 1 226 ? -14.526 14.443 11.071 1.00 17.42 226 VAL B C 1
ATOM 4141 O O . VAL B 1 226 ? -15.684 14.562 11.502 1.00 21.19 226 VAL B O 1
ATOM 4145 N N . ILE B 1 227 ? -14.106 15.096 9.987 1.00 15.97 227 ILE B N 1
ATOM 4146 C CA . ILE B 1 227 ? -14.961 16.082 9.327 1.00 16.73 227 ILE B CA 1
ATOM 4147 C C . ILE B 1 227 ? -16.246 15.448 8.809 1.00 15.28 227 ILE B C 1
ATOM 4148 O O . ILE B 1 227 ? -17.313 16.072 8.855 1.00 17.59 227 ILE B O 1
ATOM 4153 N N . THR B 1 228 ? -16.185 14.206 8.324 1.00 14.59 228 THR B N 1
ATOM 4154 C CA . THR B 1 228 ? -17.392 13.542 7.857 1.00 13.49 228 THR B CA 1
ATOM 4155 C C . THR B 1 228 ? -18.175 12.877 8.996 1.00 16.80 228 THR B C 1
ATOM 4156 O O . THR B 1 228 ? -19.185 12.221 8.729 1.00 16.31 228 THR B O 1
ATOM 4160 N N . ASN B 1 229 ? -17.750 13.044 10.254 1.00 17.54 229 ASN B N 1
ATOM 4161 C CA . ASN B 1 229 ? -18.463 12.448 11.390 1.00 18.17 229 ASN B CA 1
ATOM 4162 C C . ASN B 1 229 ? -18.548 10.928 11.246 1.00 23.07 229 ASN B C 1
ATOM 4163 O O . ASN B 1 229 ? -19.573 10.310 11.541 1.00 18.32 229 ASN B O 1
ATOM 4168 N N . GLY B 1 230 ? -17.469 10.318 10.755 1.00 22.02 230 GLY B N 1
ATOM 4169 C CA . GLY B 1 230 ? -17.410 8.877 10.599 1.00 19.03 230 GLY B CA 1
ATOM 4170 C C . GLY B 1 230 ? -17.997 8.329 9.314 1.00 24.46 230 GLY B C 1
ATOM 4171 O O . GLY B 1 230 ? -17.951 7.110 9.104 1.00 24.40 230 GLY B O 1
ATOM 4172 N N . LYS B 1 231 ? -18.549 9.176 8.440 1.00 16.20 231 LYS B 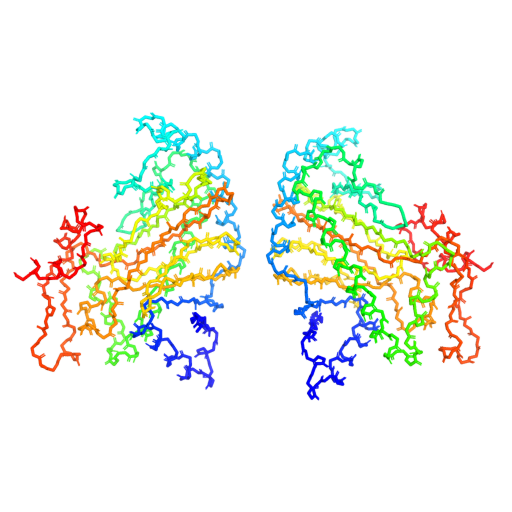N 1
ATOM 4173 C CA . LYS B 1 231 ? -19.124 8.636 7.217 1.00 20.52 231 LYS B CA 1
ATOM 4174 C C . LYS B 1 231 ? -18.040 8.022 6.333 1.00 20.04 231 LYS B C 1
ATOM 4175 O O . LYS B 1 231 ? -18.257 6.973 5.719 1.00 16.34 231 LYS B O 1
ATOM 4181 N N . TYR B 1 232 ? -16.868 8.662 6.259 1.00 14.52 232 TYR B N 1
ATOM 4182 C CA . TYR B 1 232 ? -15.695 8.125 5.570 1.00 20.42 232 TYR B CA 1
ATOM 4183 C C . TYR B 1 232 ? -14.628 7.800 6.606 1.00 22.32 232 TYR B C 1
ATOM 4184 O O . TYR B 1 232 ? -14.007 8.714 7.154 1.00 23.97 232 TYR B O 1
ATOM 4193 N N . LYS B 1 233 ? -14.376 6.517 6.855 1.00 14.95 233 LYS B N 1
ATOM 4194 C CA . LYS B 1 233 ? -13.358 6.152 7.834 1.00 18.16 233 LYS B CA 1
ATOM 4195 C C . LYS B 1 233 ? -11.985 5.980 7.188 1.00 21.12 233 LYS B C 1
ATOM 4196 O O . LYS B 1 233 ? -11.867 5.564 6.027 1.00 15.13 233 LYS B O 1
ATOM 4202 N N . SER B 1 234 ? -10.948 6.351 7.937 1.00 16.85 234 SER B N 1
ATOM 4203 C CA . SER B 1 234 ? -9.582 6.116 7.498 1.00 16.44 234 SER B CA 1
ATOM 4204 C C . SER B 1 234 ? -9.209 4.672 7.803 1.00 17.93 234 SER B C 1
ATOM 4205 O O . SER B 1 234 ? -9.320 4.222 8.952 1.00 17.07 234 SER B O 1
ATOM 4208 N N . VAL B 1 235 ? -8.748 3.960 6.780 1.00 15.86 235 VAL B N 1
ATOM 4209 C CA . VAL B 1 235 ? -8.652 2.495 6.801 1.00 13.58 235 VAL B CA 1
ATOM 4210 C C . VAL B 1 235 ? -7.216 2.063 7.073 1.00 12.27 235 VAL B C 1
ATOM 4211 O O . VAL B 1 235 ? -6.264 2.704 6.603 1.00 17.27 235 VAL B O 1
ATOM 4215 N N . LEU B 1 236 ? -7.055 0.968 7.831 1.00 12.81 236 LEU B N 1
ATOM 4216 C CA . LEU B 1 236 ? -5.730 0.412 8.086 1.00 15.75 236 LEU B CA 1
ATOM 4217 C C . LEU B 1 236 ? -5.108 -0.154 6.815 1.00 17.02 236 LEU B C 1
ATOM 4218 O O . LEU B 1 236 ? -5.774 -0.818 6.012 1.00 13.66 236 LEU B O 1
ATOM 4223 N N . HIS B 1 237 ? -3.804 0.058 6.668 1.00 14.93 237 HIS B N 1
ATOM 4224 C CA . HIS B 1 237 ? -3.077 -0.446 5.514 1.00 18.58 237 HIS B CA 1
ATOM 4225 C C . HIS B 1 237 ? -1.636 -0.710 5.925 1.00 19.36 237 HIS B C 1
ATOM 4226 O O . HIS B 1 237 ? -1.171 -0.227 6.960 1.00 13.72 237 HIS B O 1
ATOM 4233 N N . ARG B 1 238 ? -0.940 -1.515 5.120 1.00 14.95 238 ARG B N 1
ATOM 4234 C CA . ARG B 1 238 ? 0.430 -1.917 5.421 1.00 18.54 238 ARG B CA 1
ATOM 4235 C C . ARG B 1 238 ? 1.156 -2.185 4.110 1.00 17.25 238 ARG B C 1
ATOM 4236 O O . ARG B 1 238 ? 0.538 -2.285 3.049 1.00 11.95 238 ARG B O 1
ATOM 4244 N N . VAL B 1 239 ? 2.479 -2.293 4.182 1.00 16.32 239 VAL B N 1
ATOM 4245 C CA . VAL B 1 239 ? 3.282 -2.715 3.032 1.00 15.66 239 VAL B CA 1
ATOM 4246 C C . VAL B 1 239 ? 4.071 -3.955 3.431 1.00 14.44 239 VAL B C 1
ATOM 4247 O O . VAL B 1 239 ? 4.832 -3.918 4.404 1.00 15.13 239 VAL B O 1
ATOM 4251 N N . VAL B 1 240 ? 3.912 -5.049 2.670 1.00 15.15 240 VAL B N 1
ATOM 4252 C CA . VAL B 1 240 ? 4.645 -6.288 2.935 1.00 24.63 240 VAL B CA 1
ATOM 4253 C C . VAL B 1 240 ? 5.807 -6.386 1.959 1.00 26.61 240 VAL B C 1
ATOM 4254 O O . VAL B 1 240 ? 5.728 -5.914 0.820 1.00 16.42 240 VAL B O 1
ATOM 4258 N N . THR B 1 241 ? 6.909 -6.971 2.424 1.00 24.39 241 THR B N 1
ATOM 4259 C CA . THR B 1 241 ? 8.099 -7.178 1.613 1.00 27.89 241 THR B CA 1
ATOM 4260 C C . THR B 1 241 ? 8.000 -8.502 0.850 1.00 31.87 241 THR B C 1
ATOM 4261 O O . THR B 1 241 ? 7.112 -9.326 1.093 1.00 27.05 241 THR B O 1
ATOM 4265 N N . GLN B 1 242 ? 8.937 -8.691 -0.085 1.00 30.12 242 GLN B N 1
ATOM 4266 C CA . GLN B 1 242 ? 9.108 -9.935 -0.827 1.00 35.92 242 GLN B CA 1
ATOM 4267 C C . GLN B 1 242 ? 10.598 -10.205 -0.977 1.00 31.69 242 GLN B C 1
ATOM 4268 O O . GLN B 1 242 ? 11.424 -9.302 -0.836 1.00 30.30 242 GLN B O 1
ATOM 4274 N N . GLN B 1 243 ? 10.937 -11.469 -1.247 1.00 28.49 243 GLN B N 1
ATOM 4275 C CA . GLN B 1 243 ? 12.336 -11.850 -1.424 1.00 30.40 243 GLN B CA 1
ATOM 4276 C C . GLN B 1 243 ? 12.923 -11.259 -2.695 1.00 29.10 243 GLN B C 1
ATOM 4277 O O . GLN B 1 243 ? 14.141 -11.078 -2.786 1.00 33.29 243 GLN B O 1
ATOM 4283 N N . GLU B 1 244 ? 12.083 -11.017 -3.696 1.00 28.94 244 GLU B N 1
ATOM 4284 C CA . GLU B 1 244 ? 12.478 -10.426 -4.964 1.00 39.96 244 GLU B CA 1
ATOM 4285 C C . GLU B 1 244 ? 11.552 -9.258 -5.254 1.00 41.80 244 GLU B C 1
ATOM 4286 O O . GLU B 1 244 ? 10.375 -9.273 -4.883 1.00 46.65 244 GLU B O 1
ATOM 4292 N N . GLY B 1 245 ? 12.093 -8.241 -5.913 1.00 42.46 245 GLY B N 1
ATOM 4293 C CA . GLY B 1 245 ? 11.296 -7.076 -6.244 1.00 34.35 245 GLY B CA 1
ATOM 4294 C C . GLY B 1 245 ? 11.488 -5.920 -5.286 1.00 28.05 245 GLY B C 1
ATOM 4295 O O . GLY B 1 245 ? 11.575 -6.101 -4.069 1.00 39.13 245 GLY B O 1
ATOM 4296 N N . ASN B 1 246 ? 11.545 -4.717 -5.839 1.00 24.75 246 ASN B N 1
ATOM 4297 C CA . ASN B 1 246 ? 11.736 -3.487 -5.074 1.00 28.15 246 ASN B CA 1
ATOM 4298 C C . ASN B 1 246 ? 10.562 -2.581 -5.427 1.00 23.73 246 ASN B C 1
ATOM 4299 O O . ASN B 1 246 ? 10.520 -2.018 -6.526 1.00 19.75 246 ASN B O 1
ATOM 4304 N N . ARG B 1 247 ? 9.606 -2.451 -4.510 1.00 16.50 247 ARG B N 1
ATOM 4305 C CA . ARG B 1 247 ? 8.404 -1.670 -4.787 1.00 15.33 247 ARG B CA 1
ATOM 4306 C C . ARG B 1 247 ? 8.667 -0.177 -4.572 1.00 20.75 247 ARG B C 1
ATOM 4307 O O . ARG B 1 247 ? 9.001 0.258 -3.457 1.00 15.54 247 ARG B O 1
ATOM 4315 N N . MET B 1 248 ? 8.469 0.606 -5.631 1.00 19.29 248 MET B N 1
ATOM 4316 C CA . MET B 1 248 ? 8.488 2.064 -5.555 1.00 16.01 248 MET B CA 1
ATOM 4317 C C . MET B 1 248 ? 7.167 2.616 -5.024 1.00 17.37 248 MET B C 1
ATOM 4318 O O . MET B 1 248 ? 6.083 2.118 -5.348 1.00 16.74 248 MET B O 1
ATOM 4323 N N . SER B 1 249 ? 7.266 3.714 -4.276 1.00 15.05 249 SER B N 1
ATOM 4324 C CA . SER B 1 249 ? 6.106 4.383 -3.701 1.00 15.27 249 SER B CA 1
ATOM 4325 C C . SER B 1 249 ? 6.355 5.886 -3.669 1.00 16.44 249 SER B C 1
ATOM 4326 O O . SER B 1 249 ? 7.285 6.354 -2.997 1.00 18.42 249 SER B O 1
ATOM 4329 N N . VAL B 1 250 ? 5.535 6.646 -4.390 1.00 13.78 250 VAL B N 1
ATOM 4330 C CA . VAL B 1 250 ? 5.621 8.109 -4.402 1.00 11.25 250 VAL B CA 1
ATOM 4331 C C . VAL B 1 250 ? 4.272 8.616 -3.909 1.00 15.39 250 VAL B C 1
ATOM 4332 O O . VAL B 1 250 ? 3.316 8.706 -4.689 1.00 16.97 250 VAL B O 1
ATOM 4336 N N . ALA B 1 251 ? 4.190 8.945 -2.614 1.00 16.63 251 ALA B N 1
ATOM 4337 C CA . ALA B 1 251 ? 2.924 9.169 -1.915 1.00 16.22 251 ALA B CA 1
ATOM 4338 C C . ALA B 1 251 ? 2.871 10.612 -1.433 1.00 17.69 251 ALA B C 1
ATOM 4339 O O . ALA B 1 251 ? 3.720 11.032 -0.636 1.00 16.88 251 ALA B O 1
ATOM 4341 N N . SER B 1 252 ? 1.887 11.371 -1.920 1.00 15.51 252 SER B N 1
ATOM 4342 C CA . SER B 1 252 ? 1.757 12.787 -1.587 1.00 13.57 252 SER B CA 1
ATOM 4343 C C . SER B 1 252 ? 0.549 13.004 -0.673 1.00 18.54 252 SER B C 1
ATOM 4344 O O . SER B 1 252 ? -0.527 12.443 -0.901 1.00 19.36 252 SER B O 1
ATOM 4347 N N . PHE B 1 253 ? 0.729 13.837 0.355 1.00 15.98 253 PHE B N 1
ATOM 4348 C CA . PHE B 1 253 ? -0.236 14.002 1.446 1.00 21.09 253 PHE B CA 1
ATOM 4349 C C . PHE B 1 253 ? -0.725 15.445 1.446 1.00 18.32 253 PHE B C 1
ATOM 4350 O O . PHE B 1 253 ? 0.067 16.361 1.688 1.00 16.40 253 PHE B O 1
ATOM 4358 N N . TYR B 1 254 ? -2.019 15.653 1.161 1.00 16.77 254 TYR B N 1
ATOM 4359 C CA . TYR B 1 254 ? -2.655 16.977 1.218 1.00 11.69 254 TYR B CA 1
ATOM 4360 C C . TYR B 1 254 ? -3.345 17.064 2.574 1.00 19.09 254 TYR B C 1
ATOM 4361 O O . TYR B 1 254 ? -4.406 16.466 2.782 1.00 16.84 254 TYR B O 1
ATOM 4370 N N . ASN B 1 255 ? -2.734 17.802 3.494 1.00 19.09 255 ASN B N 1
ATOM 4371 C CA . ASN B 1 255 ? -3.126 17.863 4.894 1.00 17.16 255 ASN B CA 1
ATOM 4372 C C . ASN B 1 255 ? -3.532 19.284 5.272 1.00 14.40 255 ASN B C 1
ATOM 4373 O O . ASN B 1 255 ? -3.114 20.249 4.625 1.00 15.04 255 ASN B O 1
ATOM 4378 N N . PRO B 1 256 ? -4.327 19.451 6.334 1.00 17.13 256 PRO B N 1
ATOM 4379 C CA . PRO B 1 256 ? -4.663 20.804 6.798 1.00 18.23 256 PRO B CA 1
ATOM 4380 C C . PRO B 1 256 ? -3.415 21.561 7.220 1.00 20.71 256 PRO B C 1
ATOM 4381 O O . PRO B 1 256 ? -2.401 20.963 7.584 1.00 18.82 256 PRO B O 1
ATOM 4385 N N . GLY B 1 257 ? -3.496 22.896 7.155 1.00 21.69 257 GLY B N 1
ATOM 4386 C CA . GLY B 1 257 ? -2.480 23.726 7.775 1.00 19.59 257 GLY B CA 1
ATOM 4387 C C . GLY B 1 257 ? -2.409 23.460 9.264 1.00 27.27 257 GLY B C 1
ATOM 4388 O O . GLY B 1 257 ? -3.367 22.979 9.867 1.00 18.22 257 GLY B O 1
ATOM 4389 N N . SER B 1 258 ? -1.261 23.775 9.875 1.00 24.73 258 SER B N 1
ATOM 4390 C CA . SER B 1 258 ? -1.039 23.297 11.241 1.00 27.92 258 SER B CA 1
ATOM 4391 C C . SER B 1 258 ? -2.015 23.904 12.256 1.00 32.62 258 SER B C 1
ATOM 4392 O O . SER B 1 258 ? -2.377 23.234 13.233 1.00 31.62 258 SER B O 1
ATOM 4395 N N . ASP B 1 259 ? -2.469 25.143 12.059 1.00 26.34 259 ASP B N 1
ATOM 4396 C CA . ASP B 1 259 ? -3.399 25.753 12.995 1.00 20.89 259 ASP B CA 1
ATOM 4397 C C . ASP B 1 259 ? -4.862 25.637 12.553 1.00 19.82 259 ASP B C 1
ATOM 4398 O O . ASP B 1 259 ? -5.736 26.257 13.169 1.00 22.90 259 ASP B O 1
ATOM 4403 N N . ALA B 1 260 ? -5.156 24.836 11.536 1.00 18.14 260 ALA B N 1
ATOM 4404 C CA . ALA B 1 260 ? -6.535 24.652 11.090 1.00 21.74 260 ALA B CA 1
ATOM 4405 C C . ALA B 1 260 ? -7.402 23.996 12.171 1.00 27.35 260 ALA B C 1
ATOM 4406 O O . ALA B 1 260 ? -6.974 23.062 12.864 1.00 22.72 260 ALA B O 1
ATOM 4408 N N . GLU B 1 261 ? -8.642 24.475 12.295 1.00 19.50 261 GLU B N 1
ATOM 4409 C CA . GLU B 1 261 ? -9.609 23.924 13.240 1.00 19.53 261 GLU B CA 1
ATOM 4410 C C . GLU B 1 261 ? -10.387 22.789 12.582 1.00 16.79 261 GLU B C 1
ATOM 4411 O O . GLU B 1 261 ? -11.082 22.998 11.579 1.00 19.52 261 GLU B O 1
ATOM 4417 N N . ILE B 1 262 ? -10.268 21.586 13.133 1.00 15.73 262 ILE B N 1
ATOM 4418 C CA . ILE B 1 262 ? -10.857 20.387 12.540 1.00 20.64 262 ILE B CA 1
ATOM 4419 C C . ILE B 1 262 ? -12.029 19.956 13.419 1.00 25.06 262 ILE B C 1
ATOM 4420 O O . ILE B 1 262 ? -11.852 19.715 14.619 1.00 20.78 262 ILE B O 1
ATOM 4425 N N . SER B 1 263 ? -13.220 19.855 12.834 1.00 15.05 263 SER B N 1
ATOM 4426 C CA . SER B 1 263 ? -14.394 19.405 13.575 1.00 20.46 263 SER B CA 1
ATOM 4427 C C . SER B 1 263 ? -15.361 18.724 12.615 1.00 25.93 263 SER B C 1
ATOM 4428 O O . SER B 1 263 ? -15.292 18.943 11.396 1.00 23.86 263 SER B O 1
ATOM 4431 N N . PRO B 1 264 ? -16.271 17.887 13.126 1.00 18.83 264 PRO B N 1
ATOM 4432 C CA . PRO B 1 264 ? -17.325 17.331 12.263 1.00 18.93 264 PRO B CA 1
ATOM 4433 C C . PRO B 1 264 ? -18.154 18.436 11.622 1.00 23.54 264 PRO B C 1
ATOM 4434 O O . PRO B 1 264 ? -18.595 19.377 12.295 1.00 21.76 264 PRO B O 1
ATOM 4438 N N . ALA B 1 265 ? -18.380 18.315 10.312 1.00 20.19 265 ALA B N 1
ATOM 4439 C CA . ALA B 1 265 ? -19.187 19.316 9.616 1.00 18.56 265 ALA B CA 1
ATOM 4440 C C . ALA B 1 265 ? -20.619 19.291 10.136 1.00 23.42 265 ALA B C 1
ATOM 4441 O O . ALA B 1 265 ? -21.221 18.225 10.287 1.00 27.50 265 ALA B O 1
ATOM 4443 N N . THR B 1 266 ? -21.158 20.485 10.398 1.00 20.01 266 THR B N 1
ATOM 4444 C CA . THR B 1 266 ? -22.467 20.653 11.033 1.00 28.81 266 THR B CA 1
ATOM 4445 C C . THR B 1 266 ? -23.567 19.850 10.341 1.00 35.31 266 THR B C 1
ATOM 4446 O O . THR B 1 266 ? -24.366 19.159 10.995 1.00 25.70 266 THR B O 1
ATOM 4450 N N . SER B 1 267 ? -23.640 19.944 9.011 1.00 30.42 267 SER B N 1
ATOM 4451 C CA . SER B 1 267 ? -24.720 19.283 8.287 1.00 32.21 267 SER B CA 1
ATOM 4452 C C . SER B 1 267 ? -24.641 17.763 8.358 1.00 30.21 267 SER B C 1
ATOM 4453 O O . SER B 1 267 ? -25.630 17.101 8.034 1.00 29.74 267 SER B O 1
ATOM 4456 N N . LEU B 1 268 ? -23.506 17.194 8.769 1.00 25.38 268 LEU B N 1
ATOM 4457 C CA . LEU B 1 268 ? -23.334 15.744 8.835 1.00 30.79 268 LEU B CA 1
ATOM 4458 C C . LEU B 1 268 ? -23.566 15.178 10.233 1.00 32.82 268 LEU B C 1
ATOM 4459 O O . LEU B 1 268 ? -23.363 13.975 10.445 1.00 29.37 268 LEU B O 1
ATOM 4464 N N . VAL B 1 269 ? -23.989 16.008 11.185 1.00 34.63 269 VAL B N 1
ATOM 4465 C CA . VAL B 1 269 ? -24.199 15.601 12.569 1.00 30.56 269 VAL B CA 1
ATOM 4466 C C . VAL B 1 269 ? -25.686 15.734 12.871 1.00 44.74 269 VAL B C 1
ATOM 4467 O O . VAL B 1 269 ? -26.237 16.841 12.806 1.00 35.11 269 VAL B O 1
ATOM 4471 N N . GLU B 1 270 ? -26.339 14.616 13.201 1.00 49.62 270 GLU B N 1
ATOM 4472 C CA . GLU B 1 270 ? -27.740 14.721 13.611 1.00 56.79 270 GLU B CA 1
ATOM 4473 C C . GLU B 1 270 ? -27.836 15.166 15.067 1.00 58.15 270 GLU B C 1
ATOM 4474 O O . GLU B 1 270 ? -28.220 16.305 15.351 1.00 68.30 270 GLU B O 1
ATOM 4480 N N . LYS B 1 271 ? -27.485 14.293 16.011 1.00 53.55 271 LYS B N 1
ATOM 4481 C CA . LYS B 1 271 ? -27.577 14.738 17.398 1.00 66.75 271 LYS B CA 1
ATOM 4482 C C . LYS B 1 271 ? -26.209 15.148 17.929 1.00 65.31 271 LYS B C 1
ATOM 4483 O O . LYS B 1 271 ? -25.804 16.302 17.755 1.00 70.48 271 LYS B O 1
ATOM 4489 N N . ASP B 1 272 ? -25.489 14.238 18.580 1.00 53.49 272 ASP B N 1
ATOM 4490 C CA . ASP B 1 272 ? -24.178 14.550 19.135 1.00 49.62 272 ASP B CA 1
ATOM 4491 C C . ASP B 1 272 ? -23.118 13.666 18.493 1.00 43.65 272 ASP B C 1
ATOM 4492 O O . ASP B 1 272 ? -23.277 12.444 18.429 1.00 46.28 272 ASP B O 1
ATOM 4497 N N . SER B 1 273 ? -22.029 14.279 18.045 1.00 30.05 273 SER B N 1
ATOM 4498 C CA . SER B 1 273 ? -20.973 13.522 17.388 1.00 32.28 273 SER B CA 1
ATOM 4499 C C . SER B 1 273 ? -20.137 12.777 18.419 1.00 36.68 273 SER B C 1
ATOM 4500 O O . SER B 1 273 ? -19.907 13.274 19.524 1.00 35.63 273 SER B O 1
ATOM 4503 N N . GLU B 1 274 ? -19.684 11.578 18.052 1.00 31.63 274 GLU B N 1
ATOM 4504 C CA . GLU B 1 274 ? -18.657 10.891 18.824 1.00 35.98 274 GLU B CA 1
ATOM 4505 C C . GLU B 1 274 ? -17.259 11.440 18.551 1.00 29.47 274 GLU B C 1
ATOM 4506 O O . GLU B 1 274 ? -16.323 11.112 19.290 1.00 29.23 274 GLU B O 1
ATOM 4512 N N . TYR B 1 275 ? -17.098 12.263 17.535 1.00 24.83 275 TYR B N 1
ATOM 4513 C CA . TYR B 1 275 ? -15.784 12.750 17.134 1.00 20.20 275 TYR B CA 1
ATOM 4514 C C . TYR B 1 275 ? -15.453 14.087 17.793 1.00 25.38 275 TYR B C 1
ATOM 4515 O O . TYR B 1 275 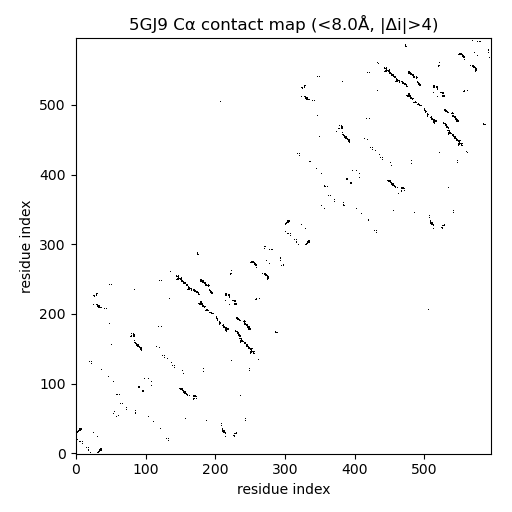? -16.347 14.888 18.066 1.00 26.44 275 TYR B O 1
ATOM 4524 N N . PRO B 1 276 ? -14.170 14.340 18.032 1.00 28.41 276 PRO B N 1
ATOM 4525 C CA . PRO B 1 276 ? -13.739 15.566 18.713 1.00 25.73 276 PRO B CA 1
ATOM 4526 C C . PRO B 1 276 ? -13.590 16.748 17.755 1.00 23.36 276 PRO B C 1
ATOM 4527 O O . PRO B 1 276 ? -13.646 16.602 16.535 1.00 23.70 276 PRO B O 1
ATOM 4531 N N . SER B 1 277 ? -13.405 17.933 18.341 1.00 23.86 277 SER B N 1
ATOM 4532 C CA . SER B 1 277 ? -12.960 19.127 17.626 1.00 31.58 277 SER B CA 1
ATOM 4533 C C . SER B 1 277 ? -11.594 19.539 18.155 1.00 25.90 277 SER B C 1
ATOM 4534 O O . SER B 1 277 ? -11.366 19.519 19.366 1.00 25.98 277 SER B O 1
ATOM 4537 N N . PHE B 1 278 ? -10.682 19.911 17.259 1.00 19.44 278 PHE B N 1
ATOM 4538 C CA . PHE B 1 278 ? -9.309 20.158 17.691 1.00 23.58 278 PHE B CA 1
ATOM 4539 C C . PHE B 1 278 ? -8.566 20.948 16.622 1.00 23.28 278 PHE B C 1
ATOM 4540 O O . PHE B 1 278 ? -9.071 21.173 15.519 1.00 22.21 278 PHE B O 1
ATOM 4548 N N . VAL B 1 279 ? -7.334 21.335 16.958 1.00 20.42 279 VAL B N 1
ATOM 4549 C CA . VAL B 1 279 ? -6.418 21.995 16.033 1.00 24.30 279 VAL B CA 1
ATOM 4550 C C . VAL B 1 279 ? -5.490 20.939 15.445 1.00 27.43 279 VAL B C 1
ATOM 4551 O O . VAL B 1 279 ? -4.953 20.096 16.173 1.00 19.31 279 VAL B O 1
ATOM 4555 N N . PHE B 1 280 ? -5.291 20.988 14.123 1.00 24.50 280 PHE B N 1
ATOM 4556 C CA . PHE B 1 280 ? -4.593 19.902 13.438 1.00 26.31 280 PHE B CA 1
ATOM 4557 C C . PHE B 1 280 ? -3.227 19.596 14.057 1.00 23.61 280 PHE B C 1
ATOM 4558 O O . PHE B 1 280 ? -2.882 18.428 14.258 1.00 19.67 280 PHE B O 1
ATOM 4566 N N . ASP B 1 281 ? -2.436 20.625 14.376 1.00 20.29 281 ASP B N 1
ATOM 4567 C CA . ASP B 1 281 ? -1.082 20.351 14.853 1.00 29.44 281 ASP B CA 1
ATOM 4568 C C . ASP B 1 281 ? -1.075 19.561 16.164 1.00 29.85 281 ASP B C 1
ATOM 4569 O O . ASP B 1 281 ? -0.166 18.751 16.385 1.00 24.38 281 ASP B O 1
ATOM 4574 N N . ASP B 1 282 ? -2.067 19.780 17.042 1.00 27.02 282 ASP B N 1
ATOM 4575 C CA . ASP B 1 282 ? -2.181 18.971 18.255 1.00 21.72 282 ASP B CA 1
ATOM 4576 C C . ASP B 1 282 ? -2.393 17.497 17.917 1.00 19.86 282 ASP B C 1
ATOM 4577 O O . ASP B 1 282 ? -1.828 16.616 18.571 1.00 22.41 282 ASP B O 1
ATOM 4582 N N . TYR B 1 283 ? -3.215 17.203 16.909 1.00 21.01 283 TYR B N 1
ATOM 4583 C CA . TYR B 1 283 ? -3.360 15.812 16.481 1.00 24.29 283 TYR B CA 1
ATOM 4584 C C . TYR B 1 283 ? -2.038 15.253 15.965 1.00 19.47 283 TYR B C 1
ATOM 4585 O O . TYR B 1 283 ? -1.660 14.125 16.303 1.00 17.84 283 TYR B O 1
ATOM 4594 N N . MET B 1 284 ? -1.305 16.034 15.163 1.00 24.22 284 MET B N 1
ATOM 4595 C CA . MET B 1 284 ? -0.059 15.526 14.588 1.00 17.69 284 MET B CA 1
ATOM 4596 C C . MET B 1 284 ? 0.996 15.263 15.653 1.00 23.06 284 MET B C 1
ATOM 4597 O O . MET B 1 284 ? 1.718 14.264 15.583 1.00 27.89 284 MET B O 1
ATOM 4602 N N . LYS B 1 285 ? 1.110 16.140 16.646 1.00 21.64 285 LYS B N 1
ATOM 4603 C CA . LYS B 1 285 ? 2.135 15.909 17.656 1.00 26.33 285 LYS B CA 1
ATOM 4604 C C . LYS B 1 285 ? 1.822 14.678 18.500 1.00 28.11 285 LYS B C 1
ATOM 4605 O O . LYS B 1 285 ? 2.740 13.958 18.907 1.00 36.52 285 LYS B O 1
ATOM 4611 N N . LEU B 1 286 ? 0.545 14.397 18.755 1.00 21.51 286 LEU B N 1
ATOM 4612 C CA . LEU B 1 286 ? 0.227 13.124 19.409 1.00 27.83 286 LEU B CA 1
ATOM 4613 C C . LEU B 1 286 ? 0.472 11.949 18.467 1.00 24.88 286 LEU B C 1
ATOM 4614 O O . LEU B 1 286 ? 1.073 10.945 18.864 1.00 22.07 286 LEU B O 1
ATOM 4619 N N . TYR B 1 287 ? 0.023 12.069 17.214 1.00 20.78 287 TYR B N 1
ATOM 4620 C CA . TYR B 1 287 ? 0.136 10.976 16.246 1.00 22.04 287 TYR B CA 1
ATOM 4621 C C . TYR B 1 287 ? 1.570 10.482 16.087 1.00 24.50 287 TYR B C 1
ATOM 4622 O O . TYR B 1 287 ? 1.800 9.275 15.935 1.00 23.93 287 TYR B O 1
ATOM 4631 N N . ALA B 1 288 ? 2.540 11.403 16.068 1.00 25.28 288 ALA B N 1
ATOM 4632 C CA . ALA B 1 288 ? 3.930 11.037 15.791 1.00 29.02 288 ALA B CA 1
ATOM 4633 C C . ALA B 1 288 ? 4.420 9.908 16.694 1.00 30.20 288 ALA B C 1
ATOM 4634 O O . ALA B 1 288 ? 5.150 9.013 16.249 1.00 30.19 288 ALA B O 1
ATOM 4636 N N . GLY B 1 289 ? 4.041 9.939 17.966 1.00 24.48 289 GLY B N 1
ATOM 4637 C CA . GLY B 1 289 ? 4.538 8.949 18.898 1.00 22.77 289 GLY B CA 1
ATOM 4638 C C . GLY B 1 289 ? 3.730 7.673 18.982 1.00 27.39 289 GLY B C 1
ATOM 4639 O O . GLY B 1 289 ? 4.187 6.719 19.615 1.00 25.17 289 GLY B O 1
ATOM 4640 N N . VAL B 1 290 ? 2.543 7.616 18.366 1.00 19.68 290 VAL B N 1
ATOM 4641 C CA . VAL B 1 290 ? 1.649 6.473 18.560 1.00 26.53 290 VAL B CA 1
ATOM 4642 C C . VAL B 1 290 ? 1.118 5.974 17.216 1.00 24.96 290 VAL B C 1
ATOM 4643 O O . VAL B 1 290 ? 0.065 5.328 17.149 1.00 20.79 290 VAL B O 1
ATOM 4647 N N . LYS B 1 291 ? 1.870 6.238 16.145 1.00 25.12 291 LYS B N 1
ATOM 4648 C CA . LYS B 1 291 ? 1.382 5.977 14.790 1.00 23.48 291 LYS B CA 1
ATOM 4649 C C . LYS B 1 291 ? 0.938 4.528 14.594 1.00 18.62 291 LYS B C 1
ATOM 4650 O O . LYS B 1 291 ? -0.049 4.264 13.902 1.00 16.96 291 LYS B O 1
ATOM 4656 N N . PHE B 1 292 ? 1.649 3.574 15.197 1.00 16.80 292 PHE B N 1
ATOM 4657 C CA . PHE B 1 292 ? 1.384 2.161 14.956 1.00 18.84 292 PHE B CA 1
ATOM 4658 C C . PHE B 1 292 ? 0.579 1.495 16.069 1.00 20.42 292 PHE B C 1
ATOM 4659 O O . PHE B 1 292 ? 0.478 0.263 16.085 1.00 18.14 292 PHE B O 1
ATOM 4667 N N . GLN B 1 293 ? -0.013 2.277 16.971 1.00 20.47 293 GLN B N 1
ATOM 4668 C CA . GLN B 1 293 ? -1.013 1.841 17.941 1.00 18.02 293 GLN B CA 1
ATOM 4669 C C . GLN B 1 293 ? -2.424 2.113 17.392 1.00 16.98 293 GLN B C 1
ATOM 4670 O O . GLN B 1 293 ? -2.576 2.721 16.332 1.00 17.46 293 GLN B O 1
ATOM 4676 N N . PRO B 1 294 ? -3.484 1.634 18.060 1.00 19.84 294 PRO B N 1
ATOM 4677 C CA . PRO B 1 294 ? -4.843 1.808 17.511 1.00 21.24 294 PRO B CA 1
ATOM 4678 C C . PRO B 1 294 ? -5.207 3.263 17.226 1.00 23.87 294 PRO B C 1
ATOM 4679 O O . PRO B 1 294 ? -4.762 4.192 17.910 1.00 21.36 294 PRO B O 1
ATOM 4683 N N . LYS B 1 295 ? -6.044 3.446 16.196 1.00 21.41 295 LYS B N 1
ATOM 4684 C CA . LYS B 1 295 ? -6.503 4.780 15.822 1.00 21.49 295 LYS B CA 1
ATOM 4685 C C . LYS B 1 295 ? -7.485 5.347 16.848 1.00 20.10 295 LYS B C 1
ATOM 4686 O O . LYS B 1 295 ? -7.441 6.544 17.160 1.00 19.06 295 LYS B O 1
ATOM 4692 N N . GLU B 1 296 ? -8.375 4.501 17.367 1.00 19.28 296 GLU B N 1
ATOM 4693 C CA . GLU B 1 296 ? -9.505 4.991 18.155 1.00 21.47 296 GLU B CA 1
ATOM 4694 C C . GLU B 1 296 ? -9.094 5.805 19.383 1.00 23.37 296 GLU B C 1
ATOM 4695 O O . GLU B 1 296 ? -9.740 6.825 19.651 1.00 27.95 296 GLU B O 1
ATOM 4701 N N . PRO B 1 297 ? -8.080 5.438 20.171 1.00 20.67 297 PRO B N 1
ATOM 4702 C CA . PRO B 1 297 ? -7.705 6.301 21.312 1.00 25.32 297 PRO B CA 1
ATOM 4703 C C . PRO B 1 297 ? -7.251 7.695 20.899 1.00 28.13 297 PRO B C 1
ATOM 4704 O O . PRO B 1 297 ? -7.360 8.610 21.715 1.00 23.17 297 PRO B O 1
ATOM 4708 N N . ARG B 1 298 ? -6.783 7.893 19.656 1.00 20.86 298 ARG B N 1
ATOM 4709 C CA . ARG B 1 298 ? -6.322 9.222 19.252 1.00 24.84 298 ARG B CA 1
ATOM 4710 C C . ARG B 1 298 ? -7.474 10.220 19.185 1.00 22.30 298 ARG B C 1
ATOM 4711 O O . ARG B 1 298 ? -7.323 11.377 19.597 1.00 26.97 298 ARG B O 1
ATOM 4719 N N . PHE B 1 299 ? -8.627 9.806 18.650 1.00 20.45 299 PHE B N 1
ATOM 4720 C CA . PHE B 1 299 ? -9.789 10.686 18.695 1.00 23.35 299 PHE B CA 1
ATOM 4721 C C . PHE B 1 299 ? -10.199 10.966 20.137 1.00 22.13 299 PHE B C 1
ATOM 4722 O O . PHE B 1 299 ? -10.560 12.097 20.480 1.00 22.67 299 PHE B O 1
ATOM 4730 N N . ALA B 1 300 ? -10.157 9.948 20.999 1.00 26.10 300 ALA B N 1
ATOM 4731 C CA . ALA B 1 300 ? -10.543 10.173 22.389 1.00 25.37 300 ALA B CA 1
ATOM 4732 C C . ALA B 1 300 ? -9.586 11.136 23.084 1.00 27.95 300 ALA B C 1
ATOM 4733 O O . ALA B 1 300 ? -10.004 11.906 23.955 1.00 32.14 300 ALA B O 1
ATOM 4735 N N . ALA B 1 301 ? -8.307 11.120 22.697 1.00 27.24 301 ALA B N 1
ATOM 4736 C CA . ALA B 1 301 ? -7.316 12.004 23.305 1.00 30.85 301 ALA B CA 1
ATOM 4737 C C . ALA B 1 301 ? -7.564 13.472 22.994 1.00 31.05 301 ALA B C 1
ATOM 4738 O O . ALA B 1 301 ? -7.080 14.340 23.730 1.00 27.64 301 ALA B O 1
ATOM 4740 N N . MET B 1 302 ? -8.275 13.778 21.909 1.00 28.39 302 MET B N 1
ATOM 4741 C CA . MET B 1 302 ? -8.553 15.168 21.561 1.00 28.90 302 MET B CA 1
ATOM 4742 C C . MET B 1 302 ? -9.728 15.755 22.337 1.00 30.81 302 MET B C 1
ATOM 4743 O O . MET B 1 302 ? -10.125 16.892 22.063 1.00 38.77 302 MET B O 1
ATOM 4748 N N . LYS B 1 303 ? -10.289 15.021 23.291 1.00 33.25 303 LYS B N 1
ATOM 4749 C CA . LYS B 1 303 ? -11.433 15.510 24.049 1.00 40.69 303 LYS B CA 1
ATOM 4750 C C . LYS B 1 303 ? -10.996 16.021 25.410 1.00 45.57 303 LYS B C 1
ATOM 4751 O O . LYS B 1 303 ? -10.274 17.009 25.494 1.00 58.82 303 LYS B O 1
#

Secondary structure (DSSP, 8-state):
---EEEGGGGSSTTHHHHHHHHHHHHHHTSEEEEES-S--HHHHHHHHHHHHHHIIIIIHHHHHHHHHHTTTTS--S---S----EEEEEEEESS--GGG-TTS-HHHHHHHHHHHHHHHHHHHHHHHHHHHHHTPPTTHHHHHHHTTT--EEEEEEEEE---S-GGG--SEEEE--SSSEEEEEE-SS---EEEEETTEEEE----TT-EEEEE-HHHHHHTTTSS----EEE---SS--EEEEEEEEE--TT-EE---GGG-SSPPSS--EEHHHHHHHHHHHTTS-SHHHHHHT-/---EEEGGGGGSTTHHHHHHHHHHHHHHTSEEEEES-S--HHHHHHHHHHHHHHIIIIIHHHHHHHHHHHTTTS--S---S--S-EEEEEEEESS--GGG-TTS-HHHHHHHHHHHHHHHHHHHHHHHHHHHHHTPPTTHHHHHHHTTT--EEEEEEEEE---S-GGG--SEEEE--SSSEEEEEE-SS---EEEEETTEEEE----TT-EEEEE-HHHHHHTTTSSPPPPEEE---SS--EEEEEEEEE--TT-EE---GGG-SS--SS--EEHHHHHHHHHHHTTS-SHHHHHHT-

Solvent-accessible surface area: 27576 Å² total; per-residue (Å²): 224,21,10,65,0,32,19,53,82,29,137,42,163,69,72,114,122,10,12,60,68,0,34,71,0,1,69,71,22,2,2,1,1,0,35,84,15,66,8,48,95,102,10,0,30,58,0,20,94,21,2,76,79,14,19,144,89,27,13,72,116,102,11,61,81,50,14,140,91,129,46,14,61,99,7,125,100,116,26,98,112,33,25,7,33,10,43,34,96,2,107,23,57,89,140,40,39,4,120,111,27,115,64,18,62,117,99,9,37,88,6,4,102,59,0,3,115,94,1,18,79,13,0,27,91,2,1,33,22,1,1,96,37,14,67,16,142,177,19,59,0,99,154,30,0,88,29,92,162,5,17,39,2,7,1,17,2,0,6,10,6,57,0,92,83,35,123,44,2,53,0,14,38,37,6,3,11,7,2,0,0,5,0,12,6,6,1,12,50,29,42,2,9,21,0,65,39,125,70,89,82,53,64,1,53,40,56,16,27,4,0,0,0,6,1,0,0,0,0,6,0,0,1,39,5,90,0,105,2,29,71,12,48,4,37,10,56,125,139,13,53,5,0,9,0,11,0,45,1,21,0,3,68,69,2,140,0,45,14,2,120,87,38,46,174,161,125,33,130,36,6,78,20,54,8,71,68,0,58,125,43,14,81,66,38,53,69,112,88,28,108,78,5,14,67,62,24,156,224,23,24,73,3,47,19,53,99,32,133,43,184,96,82,120,94,9,14,33,78,0,27,82,2,1,74,88,37,2,2,2,1,0,34,80,16,67,7,50,82,101,8,0,30,99,0,21,112,28,2,52,59,11,9,110,118,20,9,74,116,91,9,73,72,44,15,150,100,117,40,13,81,108,9,112,102,107,25,94,113,26,22,8,37,9,43,28,124,2,144,23,55,68,141,70,22,11,130,115,23,110,60,11,70,101,115,5,44,96,3,4,148,60,1,2,116,98,2,19,75,12,0,35,92,2,2,27,20,1,1,89,35,10,65,18,129,161,16,57,0,93,143,33,0,79,29,97,161,6,18,52,2,16,1,16,4,1,8,9,6,63,0,94,64,30,119,39,2,59,0,13,38,38,7,2,11,6,2,0,0,5,1,11,6,8,3,13,50,42,58,3,10,20,0,65,43,125,69,82,84,59,72,1,51,39,68,42,32,4,0,1,0,6,1,0,0,0,0,6,0,0,2,40,7,79,1,110,3,28,70,11,49,4,42,5,105,107,114,17,30,7,0,8,1,10,0,45,1,18,0,3,64,64,2,142,1,46,20,3,124,81,42,39,175,175,129,35,148,36,5,75,21,54,8,64,86,0,59,156,57,15,75,67,36,51,70,116,88,24,116,76,4,16,66,59,33,161

Radius of gyration: 28.37 Å; Cα contacts (8 Å, |Δi|>4): 1155; chains: 2; bounding box: 65×62×86 Å

B-factor: mean 31.92, std 14.79, range [8.96, 120.73]

GO terms:
  GO:0071398 cellular response to fatty acid (P, IEP)
  GO:0071732 cellular response to nitric oxide (P, IEP)
  GO:0010030 positive regulation of seed germination (P, IMP)
  GO:0005783 endoplasmic reticulum (C, IDA)
  GO:0005794 Golgi apparatus (C, IDA)
  GO:0010494 cytoplasmic stress granule (C, IDA)
  GO:0009727 detection of ethylene stimulus (P, IDA)
  GO:0009693 ethylene biosynthetic process (P, TAS)
  GO:0005507 copper ion binding (F, HDA)
  GO:0005634 nucleus (C, HDA)
  GO:0005794 Golgi apparatus (C, HDA)
  GO:0005829 cytosol (C, HDA)
  GO:0005886 plasma membrane (C, HDA)
  GO:0009505 plant-type cell wall (C, HDA)
  GO:0009506 plasmodesma (C, HDA)